Protein AF-A0AAJ7BV44-F1 (afdb_monomer_lite)

Radius of gyration: 29.78 Å; chains: 1; bounding box: 71×86×69 Å

Sequence (375 aa):
MQHITYSHWLPLILGTDTDELLQPYQGYDPTIDASIANVFATAALRFGHSLIQPRLERLDESFQSIPEGPLHLRDAFFSPWRLVDEGGVDPLIRGMFATAAKLKLPEQNLNVELTEQLFRTAHAVALDLAAMNVQRSRDHAIPGYLSWRQYCNMSHVETFEDLANEISDRKVRQKLRELYGHPGNIDVWVGGILEDQLPNAKVGPLFRCLLVEQFKRMRDGDRFWYENPSSFPPEQLAQIKQVTLARILCDNGDNVSRIQPDVFLLPNDNNPLGACNGIPTVDLRIWSDCCENCENRGNTVSRFKRHSAAKYSATNNLQQNDILDESNDCNDLKCFKQLLIESDMKTKKLTEQVGEISRRLEELMLRLEEVQKSK

Secondary structure (DSSP, 8-state):
-HHIIIIIIHHHHH-TTHHHHH-------TTS--SPPHHHHHTGGGGGGGG--SEE--B-TTSPBPTT-PEEGGGTTT--HHHHHTT-SHHHHHHHHHSPPPPPBTTB-S-HHHHT-BTTTTSSS-B-HHHHHHHHHHHTTPPPHHHHHHHTTPPP-SSTTGGGGT---HHHHHHHHHHHSSGGG--HHHHHHHSPPPTT-SS-HHHHHHHHHHHHHHHHT-TT-TTSTTTS-HHHHHHHTT--HHHHHHHH-SS--EE-S-TTS--BTTB--EEGGGSPPP-GGGGPPP----------------GGGGGG--------------------HHHHHHHHHHHHHHHHHHHHHHHHHHHHHHHHHHHHHHHHHT-

pLDDT: mean 87.98, std 18.49, range [27.48, 98.81]

Organism: Cephus cinctus (NCBI:txid211228)

Structure (mmCIF, N/CA/C/O backbone):
data_AF-A0AAJ7BV44-F1
#
_entry.id   AF-A0AAJ7BV44-F1
#
loop_
_atom_site.group_PDB
_atom_site.id
_atom_site.type_symbol
_atom_site.label_atom_id
_atom_site.label_alt_id
_atom_site.label_comp_id
_atom_site.label_asym_id
_atom_site.label_entity_id
_atom_site.label_seq_id
_atom_site.pdbx_PDB_ins_code
_atom_site.Cartn_x
_atom_site.Cartn_y
_atom_site.Cartn_z
_atom_site.occupancy
_atom_site.B_iso_or_equiv
_atom_site.auth_seq_id
_atom_site.auth_comp_id
_atom_site.auth_asym_id
_atom_site.auth_atom_id
_atom_site.pdbx_PDB_model_num
ATOM 1 N N . MET A 1 1 ? 12.320 -5.025 -3.699 1.00 96.25 1 MET A N 1
ATOM 2 C CA . MET A 1 1 ? 11.101 -5.041 -2.857 1.00 96.25 1 MET A CA 1
ATOM 3 C C . MET A 1 1 ? 11.317 -4.338 -1.526 1.00 96.25 1 MET A C 1
ATOM 5 O O . MET A 1 1 ? 10.767 -3.260 -1.393 1.00 96.25 1 MET A O 1
ATOM 9 N N . GLN A 1 2 ? 12.142 -4.857 -0.601 1.00 97.94 2 GLN A N 1
ATOM 10 C CA . GLN A 1 2 ? 12.384 -4.228 0.716 1.00 97.94 2 GLN A CA 1
ATOM 11 C C . GLN A 1 2 ? 12.701 -2.722 0.623 1.00 97.94 2 GLN A C 1
ATOM 13 O O . GLN A 1 2 ? 11.998 -1.919 1.226 1.00 97.94 2 GLN A O 1
ATOM 18 N N . HIS A 1 3 ? 13.673 -2.332 -0.208 1.00 97.75 3 HIS A N 1
ATOM 19 C CA . HIS A 1 3 ? 14.016 -0.920 -0.417 1.00 97.75 3 HIS A CA 1
ATOM 20 C C . HIS A 1 3 ? 12.821 -0.066 -0.889 1.00 97.75 3 HIS A C 1
ATOM 22 O O . HIS A 1 3 ? 12.466 0.909 -0.239 1.00 97.75 3 HIS A O 1
ATOM 28 N N . ILE A 1 4 ? 12.124 -0.480 -1.955 1.00 98.38 4 ILE A N 1
ATOM 29 C CA . ILE A 1 4 ? 10.938 0.228 -2.476 1.00 98.38 4 ILE A CA 1
ATOM 30 C C . ILE A 1 4 ? 9.851 0.359 -1.400 1.00 98.38 4 ILE A C 1
ATOM 32 O O . ILE A 1 4 ? 9.285 1.433 -1.215 1.00 98.38 4 ILE A O 1
ATOM 36 N N . THR A 1 5 ? 9.564 -0.720 -0.667 1.00 98.06 5 THR A N 1
ATOM 37 C CA . THR A 1 5 ? 8.531 -0.717 0.372 1.00 98.06 5 THR A CA 1
ATOM 38 C C . THR A 1 5 ? 8.857 0.276 1.481 1.00 98.06 5 THR A C 1
ATOM 40 O O . THR A 1 5 ? 7.998 1.082 1.820 1.00 98.06 5 THR A O 1
ATOM 43 N N . TYR A 1 6 ? 10.074 0.254 2.027 1.00 97.62 6 TYR A N 1
ATOM 44 C CA . TYR A 1 6 ? 10.414 1.065 3.199 1.00 97.62 6 TYR A CA 1
ATOM 45 C C . TYR A 1 6 ? 10.823 2.499 2.861 1.00 97.62 6 TYR A C 1
ATOM 47 O O . TYR A 1 6 ? 10.512 3.398 3.631 1.00 97.62 6 TYR A O 1
ATOM 55 N N . SER A 1 7 ? 11.480 2.723 1.722 1.00 96.06 7 SER A N 1
ATOM 56 C CA . SER A 1 7 ? 12.007 4.043 1.353 1.00 96.06 7 SER A CA 1
ATOM 57 C C . SER A 1 7 ? 11.057 4.863 0.481 1.00 96.06 7 SER A C 1
ATOM 59 O O . SER A 1 7 ? 11.143 6.084 0.503 1.00 96.06 7 SER A O 1
ATOM 61 N N . HIS A 1 8 ? 10.149 4.227 -0.271 1.00 96.06 8 HIS A N 1
ATOM 62 C CA . HIS A 1 8 ? 9.248 4.939 -1.189 1.00 96.06 8 HIS A CA 1
ATOM 63 C C . HIS A 1 8 ? 7.776 4.801 -0.796 1.00 96.06 8 HIS A C 1
ATOM 65 O O . HIS A 1 8 ? 7.054 5.790 -0.736 1.00 96.06 8 HIS A O 1
ATOM 71 N N . TRP A 1 9 ? 7.312 3.584 -0.507 1.00 97.56 9 TRP A N 1
ATOM 72 C CA . TRP A 1 9 ? 5.885 3.348 -0.280 1.00 97.56 9 TRP A CA 1
ATOM 73 C C . TRP A 1 9 ? 5.433 3.681 1.149 1.00 97.56 9 TRP A C 1
ATOM 75 O O . TRP A 1 9 ? 4.465 4.418 1.325 1.00 97.56 9 TRP A O 1
ATOM 85 N N . LEU A 1 10 ? 6.125 3.176 2.179 1.00 97.56 10 LEU A N 1
ATOM 86 C CA . LEU A 1 10 ? 5.740 3.384 3.581 1.00 97.56 10 LEU A CA 1
ATOM 87 C C . LEU A 1 10 ? 5.613 4.860 3.980 1.00 97.56 10 LEU A C 1
ATOM 89 O O . LEU A 1 10 ? 4.602 5.177 4.611 1.00 97.56 10 LEU A O 1
ATOM 93 N N . PRO A 1 11 ? 6.527 5.770 3.585 1.00 96.88 11 PRO A N 1
ATOM 94 C CA . PRO A 1 11 ? 6.388 7.192 3.896 1.00 96.88 11 PRO A CA 1
ATOM 95 C C . PRO A 1 11 ? 5.077 7.806 3.391 1.00 96.88 11 PRO A C 1
ATOM 97 O O . PRO A 1 11 ? 4.463 8.625 4.070 1.00 96.88 11 PRO A O 1
ATOM 100 N N . LEU A 1 12 ? 4.586 7.353 2.234 1.00 96.88 12 LEU A N 1
ATOM 101 C CA . LEU A 1 12 ? 3.330 7.828 1.650 1.00 96.88 12 LEU A CA 1
ATOM 102 C C . LEU A 1 12 ? 2.090 7.258 2.349 1.00 96.88 12 LEU A C 1
ATOM 104 O O . LEU A 1 12 ? 1.011 7.848 2.270 1.00 96.88 12 LEU A O 1
ATOM 108 N N . ILE A 1 13 ? 2.226 6.112 3.019 1.00 97.62 13 ILE A N 1
ATOM 109 C CA . ILE A 1 13 ? 1.148 5.477 3.784 1.00 97.62 13 ILE A CA 1
ATOM 110 C C . ILE A 1 13 ? 1.083 6.020 5.208 1.00 97.62 13 ILE A C 1
ATOM 112 O O . ILE A 1 13 ? -0.012 6.306 5.694 1.00 97.62 13 ILE A O 1
ATOM 116 N N . LEU A 1 14 ? 2.230 6.146 5.874 1.00 97.38 14 LEU A N 1
ATOM 117 C CA . LEU A 1 14 ? 2.336 6.454 7.300 1.00 97.38 14 LEU A CA 1
ATOM 118 C C . LEU A 1 14 ? 2.499 7.953 7.592 1.00 97.38 14 LEU A C 1
ATOM 120 O O . LEU A 1 14 ? 2.284 8.350 8.737 1.00 97.38 14 LEU A O 1
ATOM 124 N N . GLY A 1 15 ? 2.836 8.778 6.597 1.00 95.69 15 GLY A N 1
ATOM 125 C CA . GLY A 1 15 ? 3.024 10.223 6.746 1.00 95.69 15 GLY A CA 1
ATOM 126 C C . GLY A 1 15 ? 4.493 10.655 6.817 1.00 95.69 15 GLY A C 1
ATOM 127 O O . GLY A 1 15 ? 5.419 9.847 6.757 1.00 95.69 15 GLY A O 1
ATOM 128 N N . THR A 1 16 ? 4.721 11.962 6.938 1.00 89.81 16 THR A N 1
ATOM 129 C CA . THR A 1 16 ? 6.051 12.591 6.798 1.00 89.81 16 THR A CA 1
ATOM 130 C C . THR A 1 16 ? 7.055 12.238 7.899 1.00 89.81 16 THR A C 1
ATOM 132 O O . THR A 1 16 ? 8.254 12.321 7.684 1.00 89.81 16 THR A O 1
ATOM 135 N N . ASP A 1 17 ? 6.581 11.825 9.067 1.00 92.75 17 ASP A N 1
ATOM 136 C CA . ASP A 1 17 ? 7.347 11.431 10.258 1.00 92.75 17 ASP A CA 1
ATOM 137 C C . ASP A 1 17 ? 7.634 9.914 10.303 1.00 92.75 17 ASP A C 1
ATOM 139 O O . ASP A 1 17 ? 7.963 9.353 11.345 1.00 92.75 17 ASP A O 1
ATOM 143 N N . THR A 1 18 ? 7.543 9.223 9.161 1.00 92.12 18 THR A N 1
ATOM 144 C CA . THR A 1 18 ? 7.813 7.775 9.058 1.00 92.12 18 THR A CA 1
ATOM 145 C C . THR A 1 18 ? 9.209 7.381 9.544 1.00 92.12 18 THR A C 1
ATOM 147 O O . THR A 1 18 ? 9.345 6.358 10.215 1.00 92.12 18 THR A O 1
ATOM 150 N N . ASP A 1 19 ? 10.231 8.191 9.262 1.00 90.69 19 ASP A N 1
ATOM 151 C CA . ASP A 1 19 ? 11.602 7.918 9.710 1.00 90.69 19 ASP A CA 1
ATOM 152 C C . ASP A 1 19 ? 11.730 7.982 11.239 1.00 90.69 19 ASP A C 1
ATOM 154 O O . ASP A 1 19 ? 12.450 7.182 11.839 1.00 90.69 19 ASP A O 1
ATOM 158 N N . GLU A 1 20 ? 10.981 8.878 11.889 1.00 93.38 20 GLU A N 1
ATOM 159 C CA . GLU A 1 20 ? 10.903 8.958 13.349 1.00 93.38 20 GLU A CA 1
ATOM 160 C C . GLU A 1 20 ? 10.153 7.751 13.927 1.00 93.38 20 GLU A C 1
ATOM 162 O O . GLU A 1 20 ? 10.580 7.162 14.919 1.00 93.38 20 GLU A O 1
ATOM 167 N N . LEU A 1 21 ? 9.069 7.313 13.288 1.00 94.19 21 LEU A N 1
ATOM 168 C CA . LEU A 1 21 ? 8.309 6.151 13.748 1.00 94.19 21 LEU A CA 1
ATOM 169 C C . LEU A 1 21 ? 9.097 4.840 13.648 1.00 94.19 21 LEU A C 1
ATOM 171 O O . LEU A 1 21 ? 9.108 4.037 14.585 1.00 94.19 21 LEU A O 1
ATOM 175 N N . LEU A 1 22 ? 9.733 4.596 12.500 1.00 94.94 22 LEU A N 1
ATOM 176 C CA . LEU A 1 22 ? 10.469 3.356 12.255 1.00 94.94 22 LEU A CA 1
ATOM 177 C C . LEU A 1 22 ? 11.852 3.371 12.909 1.00 94.94 22 LEU A C 1
ATOM 179 O O . LEU A 1 22 ? 12.372 2.295 13.222 1.00 94.94 22 LEU A O 1
ATOM 183 N N . GLN A 1 23 ? 12.408 4.561 13.164 1.00 94.62 23 GLN A N 1
ATOM 184 C CA . GLN A 1 23 ? 13.784 4.797 13.606 1.00 94.62 23 GLN A CA 1
ATOM 185 C C . GLN A 1 23 ? 14.826 4.249 12.606 1.00 94.62 23 GLN A C 1
ATOM 187 O O . GLN A 1 23 ? 14.534 3.334 11.826 1.00 94.62 23 GLN A O 1
ATOM 192 N N . PRO A 1 24 ? 16.068 4.762 12.606 1.00 94.62 24 PRO A N 1
ATOM 193 C CA . PRO A 1 24 ? 17.134 4.189 11.789 1.00 94.62 24 PRO A CA 1
ATOM 194 C C . PRO A 1 24 ? 17.392 2.725 12.163 1.00 94.62 24 PRO A C 1
ATOM 196 O O . PRO A 1 24 ? 17.409 2.381 13.347 1.00 94.62 24 PRO A O 1
ATOM 199 N N . TYR A 1 25 ? 17.619 1.874 11.161 1.00 96.50 25 TYR A N 1
ATOM 200 C CA . TYR A 1 25 ? 17.941 0.462 11.367 1.00 96.50 25 TYR A CA 1
ATOM 201 C C . TYR A 1 25 ? 19.230 0.306 12.191 1.00 96.50 25 TYR A C 1
ATOM 203 O O . TYR A 1 25 ? 20.258 0.892 11.854 1.00 96.50 25 TYR A O 1
ATOM 211 N N . GLN A 1 26 ? 19.170 -0.483 13.269 1.00 96.12 26 GLN A N 1
ATOM 212 C CA . GLN A 1 26 ? 20.281 -0.681 14.217 1.00 96.12 26 GLN A CA 1
ATOM 213 C C . GLN A 1 26 ? 21.009 -2.023 14.040 1.00 96.12 26 GLN A C 1
ATOM 215 O O . GLN A 1 26 ? 21.943 -2.321 14.781 1.00 96.12 26 GLN A O 1
ATOM 220 N N . GLY A 1 27 ? 20.601 -2.833 13.062 1.00 96.19 27 GLY A N 1
ATOM 221 C CA . GLY A 1 27 ? 21.083 -4.202 12.890 1.00 96.19 27 GLY A CA 1
ATOM 222 C C . GLY A 1 27 ? 20.016 -5.244 13.218 1.00 96.19 27 GLY A C 1
ATOM 223 O O . GLY A 1 27 ? 18.953 -4.929 13.748 1.00 96.19 27 GLY A O 1
ATOM 224 N N . TYR A 1 28 ? 20.314 -6.490 12.856 1.00 98.06 28 TYR A N 1
ATOM 225 C CA . TYR A 1 28 ? 19.422 -7.625 13.061 1.00 98.06 28 TYR A CA 1
ATOM 226 C C . TYR A 1 28 ? 19.417 -8.037 14.535 1.00 98.06 28 TYR A C 1
ATOM 228 O O . TYR A 1 28 ? 20.481 -8.278 15.111 1.00 98.06 28 TYR A O 1
ATOM 236 N N . ASP A 1 29 ? 18.226 -8.181 15.110 1.00 97.81 29 ASP A N 1
ATOM 237 C CA . ASP A 1 29 ? 18.018 -8.687 16.463 1.00 97.81 29 ASP A CA 1
ATOM 238 C C . ASP A 1 29 ? 17.317 -10.060 16.418 1.00 97.81 29 ASP A C 1
ATOM 240 O O . ASP A 1 29 ? 16.129 -10.142 16.091 1.00 97.81 29 ASP A O 1
ATOM 244 N N . PRO A 1 30 ? 18.010 -11.160 16.777 1.00 97.50 30 PRO A N 1
ATOM 245 C CA . PRO A 1 30 ? 17.433 -12.503 16.761 1.00 97.50 30 PRO A CA 1
ATOM 246 C C . PRO A 1 30 ? 16.371 -12.743 17.844 1.00 97.50 30 PRO A C 1
ATOM 248 O O . PRO A 1 30 ? 15.756 -13.809 17.849 1.00 97.50 30 PRO A O 1
ATOM 251 N N . THR A 1 31 ? 16.183 -11.816 18.788 1.00 98.31 31 THR A N 1
ATOM 252 C CA . THR A 1 31 ? 15.160 -11.916 19.841 1.00 98.31 31 THR A CA 1
ATOM 253 C C . THR A 1 31 ? 13.803 -11.361 19.406 1.00 98.31 31 THR A C 1
ATOM 255 O O . THR A 1 31 ? 12.794 -11.624 20.064 1.00 98.31 31 THR A O 1
ATOM 258 N N . ILE A 1 32 ? 13.757 -10.634 18.284 1.00 98.25 32 ILE A N 1
ATOM 2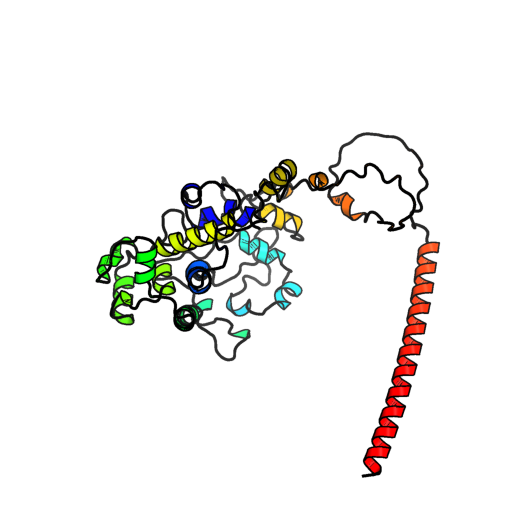59 C CA . ILE A 1 32 ? 12.524 -10.099 17.713 1.00 98.25 32 ILE A CA 1
ATOM 260 C C . ILE A 1 32 ? 11.795 -11.194 16.934 1.00 98.25 32 ILE A C 1
ATOM 262 O O . ILE A 1 32 ? 12.324 -11.790 15.999 1.00 98.25 32 ILE A O 1
ATOM 266 N N . ASP A 1 33 ? 10.527 -11.412 17.273 1.00 97.94 33 ASP A N 1
ATOM 267 C CA . ASP A 1 33 ? 9.636 -12.239 16.466 1.00 97.94 33 ASP A CA 1
ATOM 268 C C . ASP A 1 33 ? 9.196 -11.466 15.210 1.00 97.94 33 ASP A C 1
ATOM 270 O O . ASP A 1 33 ? 8.373 -10.553 15.290 1.00 97.94 33 ASP A O 1
ATOM 274 N N . ALA A 1 34 ? 9.725 -11.837 14.045 1.00 97.44 34 ALA A N 1
ATOM 275 C CA . ALA A 1 34 ? 9.368 -11.240 12.756 1.00 97.44 34 ALA A CA 1
ATOM 276 C C . ALA A 1 34 ? 8.079 -11.817 12.132 1.00 97.44 34 ALA A C 1
ATOM 278 O O . ALA A 1 34 ? 7.740 -11.470 10.998 1.00 97.44 34 ALA A O 1
ATOM 279 N N . SER A 1 35 ? 7.364 -12.712 12.827 1.00 98.25 35 SER A N 1
ATOM 280 C CA . SER A 1 35 ? 6.121 -13.287 12.317 1.00 98.25 35 SER A CA 1
ATOM 281 C C . SER A 1 35 ? 5.045 -12.222 12.078 1.00 98.25 35 SER A C 1
ATOM 283 O O . SER A 1 35 ? 5.011 -11.156 12.702 1.00 98.25 35 SER A O 1
ATOM 285 N N . ILE A 1 36 ? 4.154 -12.513 11.128 1.00 98.62 36 ILE A N 1
ATOM 286 C CA . ILE A 1 36 ? 3.036 -11.631 10.808 1.00 98.62 36 ILE A CA 1
ATOM 287 C C . ILE A 1 36 ? 1.945 -11.792 11.866 1.00 98.62 36 ILE A C 1
ATOM 289 O O . ILE A 1 36 ? 1.335 -12.855 11.996 1.00 98.62 36 ILE A O 1
ATOM 293 N N . ALA A 1 37 ? 1.653 -10.710 12.578 1.00 98.50 37 ALA A N 1
ATOM 294 C CA . ALA A 1 37 ? 0.580 -10.636 13.544 1.00 98.50 37 ALA A CA 1
ATOM 295 C C . ALA A 1 37 ? -0.781 -10.838 12.866 1.00 98.50 37 ALA A C 1
ATOM 297 O O . ALA A 1 37 ? -1.079 -10.294 11.797 1.00 98.50 37 ALA A O 1
ATOM 298 N N . ASN A 1 38 ? -1.662 -11.576 13.541 1.00 98.50 38 ASN A N 1
ATOM 299 C CA . ASN A 1 38 ? -2.990 -11.882 13.015 1.00 98.50 38 ASN A CA 1
ATOM 300 C C . ASN A 1 38 ? -3.810 -10.603 12.738 1.00 98.50 38 ASN A C 1
ATOM 302 O O . ASN A 1 38 ? -4.450 -10.489 11.694 1.00 98.50 38 ASN A O 1
ATOM 306 N N . VAL A 1 39 ? -3.728 -9.591 13.614 1.00 98.69 39 VAL A N 1
ATOM 307 C CA . VAL A 1 39 ? -4.399 -8.291 13.413 1.00 98.69 39 VAL A CA 1
ATOM 308 C C . VAL A 1 39 ? -3.857 -7.528 12.203 1.00 98.69 39 VAL A C 1
ATOM 310 O O . VAL A 1 39 ? -4.623 -6.867 11.500 1.00 98.69 39 VAL A O 1
ATOM 313 N N . PHE A 1 40 ? -2.559 -7.648 11.914 1.00 98.69 40 PHE A N 1
ATOM 314 C CA . PHE A 1 40 ? -1.945 -6.973 10.778 1.00 98.69 40 PHE A CA 1
ATOM 315 C C . PHE A 1 40 ? -2.482 -7.539 9.461 1.00 98.69 40 PHE A C 1
ATOM 317 O O . PHE A 1 40 ? -2.990 -6.787 8.630 1.00 98.69 40 PHE A O 1
ATOM 324 N N . ALA A 1 41 ? -2.445 -8.865 9.298 1.00 98.00 41 ALA A N 1
ATOM 325 C CA . ALA A 1 41 ? -2.908 -9.534 8.079 1.00 98.00 41 ALA A CA 1
ATOM 326 C C . ALA A 1 41 ? -4.439 -9.492 7.904 1.00 98.00 41 ALA A C 1
ATOM 328 O O . ALA A 1 41 ? -4.961 -9.408 6.785 1.00 98.00 41 ALA A O 1
ATOM 329 N N . THR A 1 42 ? -5.179 -9.568 9.010 1.00 97.81 42 THR A N 1
ATOM 330 C CA . THR A 1 42 ? -6.642 -9.684 8.981 1.00 97.81 42 THR A CA 1
ATOM 331 C C . THR A 1 42 ? -7.341 -8.330 8.938 1.00 97.81 42 THR A C 1
ATOM 333 O O . THR A 1 42 ? -8.416 -8.236 8.349 1.00 97.81 42 THR A O 1
ATOM 336 N N . ALA A 1 43 ? -6.732 -7.279 9.494 1.00 98.31 43 ALA A N 1
ATOM 337 C CA . ALA A 1 43 ? -7.341 -5.957 9.578 1.00 98.31 43 ALA A CA 1
ATOM 338 C C . ALA A 1 43 ? -6.433 -4.838 9.055 1.00 98.31 43 ALA A C 1
ATOM 340 O O . ALA A 1 43 ? -6.781 -4.217 8.052 1.00 98.31 43 ALA A O 1
ATOM 341 N N . ALA A 1 44 ? -5.285 -4.580 9.691 1.00 98.31 44 ALA A N 1
ATOM 342 C CA . ALA A 1 44 ? -4.541 -3.338 9.458 1.00 98.31 44 ALA A CA 1
ATOM 343 C C . ALA A 1 44 ? -4.084 -3.181 8.001 1.00 98.31 44 ALA A C 1
ATOM 345 O O . ALA A 1 44 ? -4.420 -2.184 7.373 1.00 98.31 44 ALA A O 1
ATOM 346 N N . LEU A 1 45 ? -3.417 -4.184 7.413 1.00 98.31 45 LEU A N 1
ATOM 347 C CA . LEU A 1 45 ? -2.924 -4.119 6.027 1.00 98.31 45 LEU A CA 1
ATOM 348 C C . LEU A 1 45 ? -4.060 -4.069 4.985 1.00 98.31 45 LEU A C 1
ATOM 350 O O . LEU A 1 45 ? -3.855 -3.658 3.844 1.00 98.31 45 LEU A O 1
ATOM 354 N N . ARG A 1 46 ? -5.293 -4.412 5.380 1.00 98.00 46 ARG A N 1
ATOM 355 C CA . ARG A 1 46 ? -6.483 -4.316 4.522 1.00 98.00 46 ARG A CA 1
ATOM 356 C C . ARG A 1 46 ? -7.021 -2.891 4.394 1.00 98.00 46 ARG A C 1
ATOM 358 O O . ARG A 1 46 ? -8.031 -2.697 3.714 1.00 98.00 46 ARG A O 1
ATOM 365 N N . PHE A 1 47 ? -6.351 -1.887 4.973 1.00 97.75 47 PHE A N 1
ATOM 366 C CA . PHE A 1 47 ? -6.630 -0.474 4.690 1.00 97.75 47 PHE A CA 1
ATOM 367 C C . PHE A 1 47 ? -6.598 -0.176 3.182 1.00 97.75 47 PHE A C 1
ATOM 369 O O . PHE A 1 47 ? -7.376 0.647 2.696 1.00 97.75 47 PHE A O 1
ATOM 376 N N . GLY A 1 48 ? -5.759 -0.905 2.432 1.00 97.12 48 GLY A N 1
ATOM 377 C CA . GLY A 1 48 ? -5.620 -0.778 0.983 1.00 97.12 48 GLY A CA 1
ATOM 378 C C . GLY A 1 48 ? -6.926 -0.973 0.209 1.00 97.12 48 GLY A C 1
ATOM 379 O O . GLY A 1 48 ? -7.085 -0.378 -0.851 1.00 97.12 48 GLY A O 1
ATOM 380 N N . HIS A 1 49 ? -7.914 -1.698 0.754 1.00 97.75 49 HIS A N 1
ATOM 381 C CA . HIS A 1 49 ? -9.231 -1.832 0.119 1.00 97.75 49 HIS A CA 1
ATOM 382 C C . HIS A 1 49 ? -9.958 -0.487 -0.058 1.00 97.75 49 HIS A C 1
ATOM 384 O O . HIS A 1 49 ? -10.773 -0.348 -0.967 1.00 97.75 49 HIS A O 1
ATOM 390 N N . SER A 1 50 ? -9.642 0.519 0.765 1.00 96.62 50 SER A N 1
ATOM 391 C CA . SER A 1 50 ? -10.201 1.873 0.636 1.00 96.62 50 SER A CA 1
ATOM 392 C C . SER A 1 50 ? -9.594 2.698 -0.509 1.00 96.62 50 SER A C 1
ATOM 394 O O . SER A 1 50 ? -10.185 3.701 -0.915 1.00 96.62 50 SER A O 1
ATOM 396 N N . LEU A 1 51 ? -8.448 2.256 -1.047 1.00 97.06 51 LEU A N 1
ATOM 397 C CA . LEU A 1 51 ? -7.678 2.931 -2.099 1.00 97.06 51 LEU A CA 1
ATOM 398 C C . LEU A 1 51 ? -7.994 2.407 -3.508 1.00 97.06 51 LEU A C 1
ATOM 400 O O . LEU A 1 51 ? -7.551 2.982 -4.502 1.00 97.06 51 LEU A O 1
ATOM 404 N N . ILE A 1 52 ? -8.759 1.321 -3.608 1.00 97.00 52 ILE A N 1
ATOM 405 C CA . ILE A 1 52 ? -9.063 0.656 -4.875 1.00 97.00 52 ILE A CA 1
ATOM 406 C C . ILE A 1 52 ? -10.102 1.464 -5.665 1.00 97.00 52 ILE A C 1
ATOM 408 O O . ILE A 1 52 ? -11.190 1.774 -5.165 1.00 97.00 52 ILE A O 1
ATOM 412 N N . GLN A 1 53 ? -9.774 1.765 -6.922 1.00 96.38 53 GLN A N 1
ATOM 413 C CA . GLN A 1 53 ? -10.682 2.394 -7.880 1.00 96.38 53 GLN A CA 1
ATOM 414 C C . GLN A 1 53 ? -11.690 1.385 -8.456 1.00 96.38 53 GLN A C 1
ATOM 416 O O . GLN A 1 53 ? -11.363 0.208 -8.604 1.00 96.38 53 GLN A O 1
ATOM 421 N N . PRO A 1 54 ? -12.906 1.821 -8.835 1.00 95.75 54 PRO A N 1
ATOM 422 C CA . PRO A 1 54 ? -13.900 0.948 -9.460 1.00 95.75 54 PRO A CA 1
ATOM 423 C C . PRO A 1 54 ? -13.582 0.610 -10.929 1.00 95.75 54 PRO A C 1
ATOM 425 O O . PRO A 1 54 ? -14.259 -0.218 -11.540 1.00 95.75 54 PRO A O 1
ATOM 428 N N . ARG A 1 55 ? -12.583 1.267 -11.525 1.00 95.88 55 ARG A N 1
ATOM 429 C CA . ARG A 1 55 ? -12.123 1.025 -12.894 1.00 95.88 55 ARG A CA 1
ATOM 430 C C . ARG A 1 55 ? -10.602 1.063 -12.954 1.00 95.88 55 ARG A C 1
ATOM 432 O O . ARG A 1 55 ? -9.975 1.826 -12.224 1.00 95.88 55 ARG A O 1
ATOM 439 N N . LEU A 1 56 ? -10.045 0.242 -13.831 1.00 97.06 56 LEU A N 1
ATOM 440 C CA . LEU A 1 56 ? -8.639 0.204 -14.193 1.00 97.06 56 LEU A CA 1
ATOM 441 C C . LEU A 1 56 ? -8.489 0.924 -15.529 1.00 97.06 56 LEU A C 1
ATOM 443 O O . LEU A 1 56 ? -9.014 0.481 -16.552 1.00 97.06 56 LEU A O 1
ATOM 447 N N . GLU A 1 57 ? -7.802 2.055 -15.513 1.00 97.75 57 GLU A N 1
ATOM 448 C CA . GLU A 1 57 ? -7.503 2.787 -16.736 1.00 97.75 57 GLU A CA 1
ATOM 449 C C . GLU A 1 57 ? -6.472 2.010 -17.565 1.00 97.75 57 GLU A C 1
ATOM 451 O O . GLU A 1 57 ? -5.539 1.414 -17.022 1.00 97.75 57 GLU A O 1
ATOM 456 N N . ARG A 1 58 ? -6.654 1.998 -18.887 1.00 97.88 58 ARG A N 1
ATOM 457 C CA . ARG A 1 58 ? -5.756 1.328 -19.833 1.00 97.88 58 ARG A CA 1
ATOM 458 C C . ARG A 1 58 ? -5.300 2.330 -20.872 1.00 97.88 58 ARG A C 1
ATOM 460 O O . ARG A 1 58 ? -6.123 2.817 -21.647 1.00 97.88 58 ARG A O 1
ATOM 467 N N . LEU A 1 59 ? -4.013 2.661 -20.843 1.00 97.69 59 LEU A N 1
ATOM 468 C CA . LEU A 1 59 ? -3.476 3.807 -21.568 1.00 97.69 59 LEU A CA 1
ATOM 469 C C . LEU A 1 59 ? -2.429 3.404 -22.610 1.00 97.69 59 LEU A C 1
ATOM 471 O O . LEU A 1 59 ? -1.561 2.573 -22.351 1.00 97.69 59 LEU A O 1
ATOM 475 N N . ASP A 1 60 ? -2.471 4.026 -23.780 1.00 96.62 60 ASP A N 1
ATOM 476 C CA . ASP A 1 60 ? -1.448 3.901 -24.813 1.00 96.62 60 ASP A CA 1
ATOM 477 C C . ASP A 1 60 ? -0.164 4.685 -24.461 1.00 96.62 60 ASP A C 1
ATOM 479 O O . ASP A 1 60 ? -0.034 5.294 -23.397 1.00 96.62 60 ASP A O 1
ATOM 483 N N . GLU A 1 61 ? 0.816 4.676 -25.366 1.00 95.25 61 GLU A N 1
ATOM 484 C CA . GLU A 1 61 ? 2.098 5.386 -25.212 1.00 95.25 61 GLU A CA 1
ATOM 485 C C . GLU A 1 61 ? 1.958 6.916 -25.108 1.00 95.25 61 GLU A C 1
ATOM 487 O O . GLU A 1 61 ? 2.842 7.593 -24.574 1.00 95.25 61 GLU A O 1
ATOM 492 N N . SER A 1 62 ? 0.841 7.464 -25.594 1.00 95.31 62 SER A N 1
ATOM 493 C CA . SER A 1 62 ? 0.486 8.885 -25.516 1.00 95.31 62 SER A CA 1
ATOM 494 C C . SER A 1 62 ? -0.378 9.209 -24.292 1.00 95.31 62 SER A C 1
ATOM 496 O O . SER A 1 62 ? -0.870 10.335 -24.167 1.00 95.31 62 SER A O 1
ATOM 498 N N . PHE A 1 63 ? -0.534 8.253 -23.369 1.00 96.00 63 PHE A N 1
ATOM 499 C CA . PHE A 1 63 ? -1.361 8.367 -22.169 1.00 96.00 63 PHE A CA 1
ATOM 500 C C . PHE A 1 63 ? -2.842 8.632 -22.479 1.00 96.00 63 PHE A C 1
ATOM 502 O O . PHE A 1 63 ? -3.547 9.242 -21.677 1.00 96.00 63 PHE A O 1
ATOM 509 N N . GLN A 1 64 ? -3.315 8.180 -23.643 1.00 96.88 64 GLN A N 1
ATOM 510 C CA . GLN A 1 64 ? -4.727 8.187 -24.024 1.00 96.88 64 GLN A CA 1
ATOM 511 C C . GLN A 1 64 ? -5.332 6.798 -23.826 1.00 96.88 64 GLN A C 1
ATOM 513 O O . GLN A 1 64 ? -4.617 5.800 -23.823 1.00 96.88 64 GLN A O 1
ATOM 518 N N . SER A 1 65 ? -6.649 6.709 -23.646 1.00 97.44 65 SER A N 1
ATOM 519 C CA . SER A 1 65 ? -7.318 5.411 -23.526 1.00 97.44 65 SER A CA 1
ATOM 520 C C . SER A 1 65 ? -7.137 4.571 -24.794 1.00 97.44 65 SER A C 1
ATOM 522 O O . SER A 1 65 ? -7.354 5.064 -25.900 1.00 97.44 65 SER A O 1
ATOM 524 N N . ILE A 1 66 ? -6.797 3.291 -24.625 1.00 97.19 66 ILE A N 1
ATOM 525 C CA . ILE A 1 66 ? -6.769 2.318 -25.730 1.00 97.19 66 ILE A CA 1
ATOM 526 C C . ILE A 1 66 ? -8.193 2.051 -26.269 1.00 97.19 66 ILE A C 1
ATOM 528 O O . ILE A 1 66 ? -9.163 2.361 -25.567 1.00 97.19 66 ILE A O 1
ATOM 532 N N . PRO A 1 67 ? -8.364 1.461 -27.472 1.00 96.56 67 PRO A N 1
ATOM 533 C CA . PRO A 1 67 ? -9.682 1.196 -28.063 1.00 96.56 67 PRO A CA 1
ATOM 534 C C . PRO A 1 67 ? -10.645 0.391 -27.178 1.00 96.56 67 PRO A C 1
ATOM 536 O O . PRO A 1 67 ? -11.850 0.634 -27.196 1.00 96.56 67 PRO A O 1
ATOM 539 N N . GLU A 1 68 ? -10.127 -0.532 -26.369 1.00 95.50 68 GLU A N 1
ATOM 540 C CA . GLU A 1 68 ? -10.895 -1.334 -25.415 1.00 95.50 68 GLU A CA 1
ATOM 541 C C . GLU A 1 68 ? -11.409 -0.502 -24.223 1.00 95.50 68 GLU A C 1
ATOM 543 O O . GLU A 1 68 ? -12.278 -0.954 -23.476 1.00 95.50 68 GLU A O 1
ATOM 548 N N . GLY A 1 69 ? -10.884 0.712 -24.029 1.00 95.94 69 GLY A N 1
ATOM 549 C CA . GLY A 1 69 ? -11.290 1.659 -22.993 1.00 95.94 69 GLY A CA 1
ATOM 550 C C . GLY A 1 69 ? -10.916 1.236 -21.566 1.00 95.94 69 GLY A C 1
ATOM 551 O O . GLY A 1 69 ? -10.201 0.256 -21.361 1.00 95.94 69 GLY A O 1
ATOM 552 N N . PRO A 1 70 ? -11.381 1.956 -20.535 1.00 96.31 70 PRO A N 1
ATOM 553 C CA . PRO A 1 70 ? -11.162 1.574 -19.139 1.00 96.31 70 PRO A CA 1
ATOM 554 C C . PRO A 1 70 ? -11.874 0.259 -18.794 1.00 96.31 70 PRO A C 1
ATOM 556 O O . PRO A 1 70 ? -12.998 0.017 -19.231 1.00 96.31 70 PRO A O 1
ATOM 559 N N . LEU A 1 71 ? -11.247 -0.579 -17.970 1.00 95.69 71 LEU A N 1
ATOM 560 C CA . LEU A 1 71 ? -11.803 -1.859 -17.531 1.00 95.69 71 LEU A CA 1
ATOM 561 C C . LEU A 1 71 ? -12.517 -1.703 -16.183 1.00 95.69 71 LEU A C 1
ATOM 563 O O . LEU A 1 71 ? -11.917 -1.252 -15.210 1.00 95.69 71 LEU A O 1
ATOM 567 N N . HIS A 1 72 ? -13.783 -2.103 -16.084 1.00 95.50 72 HIS A N 1
ATOM 568 C CA . HIS A 1 72 ? -14.467 -2.169 -14.790 1.00 95.50 72 HIS A CA 1
ATOM 569 C C . HIS A 1 72 ? -13.821 -3.210 -13.873 1.00 95.50 72 HIS A C 1
ATOM 571 O O . HIS A 1 72 ? -13.488 -4.310 -14.311 1.00 95.50 72 HIS A O 1
ATOM 577 N N . LEU A 1 73 ? -13.678 -2.886 -12.584 1.00 95.19 73 LEU A N 1
ATOM 578 C CA . LEU A 1 73 ? -12.989 -3.762 -11.637 1.00 95.19 73 LEU A CA 1
ATOM 579 C C . LEU A 1 73 ? -13.665 -5.137 -11.519 1.00 95.19 73 LEU A C 1
ATOM 581 O O . LEU A 1 73 ? -12.965 -6.149 -11.502 1.00 95.19 73 LEU A O 1
ATOM 585 N N . ARG A 1 74 ? -15.007 -5.201 -11.510 1.00 92.94 74 ARG A N 1
ATOM 586 C CA . ARG A 1 74 ? -15.741 -6.481 -11.496 1.00 92.94 74 ARG A CA 1
ATOM 587 C C . ARG A 1 74 ? -15.366 -7.418 -12.651 1.00 92.94 74 ARG A C 1
ATOM 589 O O . ARG A 1 74 ? -15.384 -8.631 -12.465 1.00 92.94 74 ARG A O 1
ATOM 596 N N . ASP A 1 75 ? -14.992 -6.859 -13.801 1.00 93.19 75 ASP A N 1
ATOM 597 C CA . ASP A 1 75 ? -14.651 -7.594 -15.025 1.00 93.19 75 ASP A CA 1
ATOM 598 C C . ASP A 1 75 ? -13.141 -7.871 -15.147 1.00 93.19 75 ASP A C 1
ATOM 600 O O . ASP A 1 75 ? -12.696 -8.459 -16.135 1.00 93.19 75 ASP A O 1
ATOM 604 N N . ALA A 1 76 ? -12.353 -7.429 -14.161 1.00 93.62 76 ALA A N 1
ATOM 605 C CA . ALA A 1 76 ? -10.912 -7.652 -14.060 1.00 93.62 76 ALA A CA 1
ATOM 606 C C . ALA A 1 76 ? -10.549 -8.823 -13.131 1.00 93.62 76 ALA A C 1
ATOM 608 O O . ALA A 1 76 ? -9.411 -9.295 -13.141 1.00 93.62 76 ALA A O 1
ATOM 609 N N . PHE A 1 77 ? -11.491 -9.317 -12.321 1.00 92.62 77 PHE A N 1
ATOM 610 C CA . PHE A 1 77 ? -11.241 -10.444 -11.424 1.00 92.62 77 PHE A CA 1
ATOM 611 C C . PHE A 1 77 ? -11.197 -11.780 -12.177 1.00 92.62 77 PHE A C 1
ATOM 613 O O . PHE A 1 77 ? -12.091 -12.084 -12.966 1.00 92.62 77 PHE A O 1
ATOM 620 N N . PHE A 1 78 ? -10.167 -12.591 -11.900 1.00 92.12 78 PHE A N 1
ATOM 621 C CA . PHE A 1 78 ? -9.953 -13.937 -12.471 1.00 92.12 78 PHE A CA 1
ATOM 622 C C . PHE A 1 78 ? -9.949 -13.977 -13.995 1.00 92.12 78 PHE A C 1
ATOM 624 O O . PHE A 1 78 ? -10.553 -14.822 -14.647 1.00 92.12 78 PHE A O 1
ATOM 631 N N . SER A 1 79 ? -9.246 -13.001 -14.537 1.00 93.69 79 SER A N 1
ATOM 632 C CA . SER A 1 79 ? -9.490 -12.482 -15.859 1.00 93.69 79 SER A CA 1
ATOM 633 C C . SER A 1 79 ? -8.119 -12.272 -16.547 1.00 93.69 79 SER A C 1
ATOM 635 O O . SER A 1 79 ? -7.701 -11.142 -16.787 1.00 93.69 79 SER A O 1
ATOM 637 N N . PRO A 1 80 ? -7.365 -13.358 -16.850 1.00 94.56 80 PRO A N 1
ATOM 638 C CA . PRO A 1 80 ? -6.025 -13.269 -17.449 1.00 94.56 80 PRO A CA 1
ATOM 639 C C . PRO A 1 80 ? -6.008 -13.131 -18.983 1.00 94.56 80 PRO A C 1
ATOM 641 O O . PRO A 1 80 ? -5.101 -12.503 -19.514 1.00 94.56 80 PRO A O 1
ATOM 644 N N . TRP A 1 81 ? -7.004 -13.669 -19.700 1.00 95.00 81 TRP A N 1
ATOM 645 C CA . TRP A 1 81 ? -7.171 -13.523 -21.157 1.00 95.00 81 TRP A CA 1
ATOM 646 C C . TRP A 1 81 ? -7.068 -12.086 -21.712 1.00 95.00 81 TRP A C 1
ATOM 648 O O . TRP A 1 81 ? -6.385 -11.889 -22.696 1.00 95.00 81 TRP A O 1
ATOM 658 N N . ARG A 1 82 ? -7.601 -11.055 -21.049 1.00 95.00 82 ARG A N 1
ATOM 659 C CA . ARG A 1 82 ? -7.421 -9.624 -21.316 1.00 95.00 82 ARG A CA 1
ATOM 660 C C . ARG A 1 82 ? -5.961 -9.203 -21.404 1.00 95.00 82 ARG A C 1
ATOM 662 O O . ARG A 1 82 ? -5.650 -8.323 -22.188 1.00 95.00 82 ARG A O 1
ATOM 669 N N . LEU A 1 83 ? -5.057 -9.814 -20.638 1.00 95.00 83 LEU A N 1
ATOM 670 C CA . LEU A 1 83 ? -3.632 -9.515 -20.795 1.00 95.00 83 LEU A CA 1
ATOM 671 C C . LEU A 1 83 ? -3.095 -10.051 -22.128 1.00 95.00 83 LEU A C 1
ATOM 673 O O . LEU A 1 83 ? -2.190 -9.458 -22.695 1.00 95.00 83 LEU A O 1
ATOM 677 N N . VAL A 1 84 ? -3.639 -11.160 -22.627 1.00 94.75 84 VAL A N 1
ATOM 678 C CA . VAL A 1 84 ? -3.224 -11.781 -23.894 1.00 94.75 84 VAL A CA 1
ATOM 679 C C . VAL A 1 84 ? -3.905 -11.106 -25.087 1.00 94.75 84 VAL A C 1
ATOM 681 O O . VAL A 1 84 ? -3.251 -10.808 -26.082 1.00 94.75 84 VAL A O 1
ATOM 684 N N . ASP A 1 85 ? -5.199 -10.829 -24.956 1.00 95.62 85 ASP A N 1
ATOM 685 C CA . ASP A 1 85 ? -6.083 -10.462 -26.061 1.00 95.62 85 ASP A CA 1
ATOM 686 C C . ASP A 1 85 ? -6.360 -8.948 -26.134 1.00 95.62 85 ASP A C 1
ATOM 688 O O . ASP A 1 85 ? -6.748 -8.459 -27.189 1.00 95.62 85 ASP A O 1
ATOM 692 N N . GLU A 1 86 ? -6.157 -8.190 -25.045 1.00 95.50 86 GLU A N 1
ATOM 693 C CA . GLU A 1 86 ? -6.511 -6.759 -24.936 1.00 95.50 86 GLU A CA 1
ATOM 694 C C . GLU A 1 86 ? -5.290 -5.864 -24.636 1.00 95.50 86 GLU A C 1
ATOM 696 O O . GLU A 1 86 ? -5.337 -4.970 -23.785 1.00 95.50 86 GLU A O 1
ATOM 701 N N . GLY A 1 87 ? -4.180 -6.101 -25.345 1.00 90.44 87 GLY A N 1
ATOM 702 C CA . GLY A 1 87 ? -3.064 -5.147 -25.431 1.00 90.44 87 GLY A CA 1
ATOM 703 C C . GLY A 1 87 ? -1.905 -5.344 -24.448 1.00 90.44 87 GLY A C 1
ATOM 704 O O . GLY A 1 87 ? -1.077 -4.442 -24.314 1.00 90.44 87 GLY A O 1
ATOM 705 N N . GLY A 1 88 ? -1.797 -6.498 -23.782 1.00 94.75 88 GLY A N 1
ATOM 706 C CA . GLY A 1 88 ? -0.667 -6.784 -22.893 1.00 94.75 88 GLY A CA 1
ATOM 707 C C . GLY A 1 88 ? -0.808 -6.181 -21.493 1.00 94.75 88 GLY A C 1
ATOM 708 O O . GLY A 1 88 ? -1.884 -5.779 -21.047 1.00 94.75 88 GLY A O 1
ATOM 709 N N . VAL A 1 89 ? 0.314 -6.119 -20.773 1.00 96.50 89 VAL A N 1
ATOM 710 C CA . VAL A 1 89 ? 0.387 -5.522 -19.425 1.00 96.50 89 VAL A CA 1
ATOM 711 C C . VAL A 1 89 ? 0.608 -4.010 -19.460 1.00 96.50 89 VAL A C 1
ATOM 713 O O . VAL A 1 89 ? 0.165 -3.298 -18.560 1.00 96.50 89 VAL A O 1
ATOM 716 N N . ASP A 1 90 ? 1.259 -3.512 -20.508 1.00 97.25 90 ASP A N 1
ATOM 717 C CA . ASP A 1 90 ? 1.693 -2.124 -20.639 1.00 97.25 90 ASP A CA 1
ATOM 718 C C . ASP A 1 90 ? 0.570 -1.093 -20.469 1.00 97.25 90 ASP A C 1
ATOM 720 O O . ASP A 1 90 ? 0.766 -0.138 -19.709 1.00 97.25 90 ASP A O 1
ATOM 724 N N . PRO A 1 91 ? -0.621 -1.257 -21.086 1.00 97.88 91 PRO A N 1
ATOM 725 C CA . PRO A 1 91 ? -1.693 -0.291 -20.901 1.00 97.88 91 PRO A CA 1
ATOM 726 C C . PRO A 1 91 ? -2.163 -0.172 -19.454 1.00 97.88 91 PRO A C 1
ATOM 728 O O . PRO A 1 91 ? -2.455 0.932 -18.990 1.00 97.88 91 PRO A O 1
ATOM 731 N N . LEU A 1 92 ? -2.195 -1.293 -18.730 1.00 97.25 92 LEU A N 1
ATOM 732 C CA . LEU A 1 92 ? -2.539 -1.324 -17.312 1.00 97.25 92 LEU A CA 1
ATOM 733 C C . LEU A 1 92 ? -1.421 -0.728 -16.457 1.00 97.25 92 LEU A C 1
ATOM 735 O O . LEU A 1 92 ? -1.718 0.035 -15.544 1.00 97.25 92 LEU A O 1
ATOM 739 N N . ILE A 1 93 ? -0.151 -1.020 -16.761 1.00 97.44 93 ILE A N 1
ATOM 740 C CA . ILE A 1 93 ? 1.000 -0.429 -16.061 1.00 97.44 93 ILE A CA 1
ATOM 741 C C . ILE A 1 93 ? 0.962 1.100 -16.180 1.00 97.44 93 ILE A C 1
ATOM 743 O O . ILE A 1 93 ? 1.054 1.784 -15.159 1.00 97.44 93 ILE A O 1
ATOM 747 N N . ARG A 1 94 ? 0.752 1.646 -17.389 1.00 97.81 94 ARG A N 1
ATOM 748 C CA . ARG A 1 94 ? 0.581 3.097 -17.586 1.00 97.81 94 ARG A CA 1
ATOM 749 C C . ARG A 1 94 ? -0.602 3.633 -16.791 1.00 97.81 94 ARG A C 1
ATOM 751 O O . ARG A 1 94 ? -0.467 4.654 -16.125 1.00 97.81 94 ARG A O 1
ATOM 758 N N . GLY A 1 95 ? -1.732 2.926 -16.796 1.00 97.25 95 GLY A N 1
ATOM 759 C CA . GLY A 1 95 ? -2.880 3.255 -15.953 1.00 97.25 95 GLY A CA 1
ATOM 760 C C . GLY A 1 95 ? -2.529 3.330 -14.464 1.00 97.25 95 GLY A C 1
ATOM 761 O O . GLY A 1 95 ? -2.894 4.301 -13.806 1.00 97.25 95 GLY A O 1
ATOM 762 N N . MET A 1 96 ? -1.774 2.361 -13.937 1.00 96.25 96 MET A N 1
ATOM 763 C CA . MET A 1 96 ? -1.406 2.293 -12.516 1.00 96.25 96 MET A CA 1
ATOM 764 C C . MET A 1 96 ? -0.589 3.498 -12.049 1.00 96.25 96 MET A C 1
ATOM 766 O O . MET A 1 96 ? -0.864 4.014 -10.970 1.00 96.25 96 MET A O 1
ATOM 770 N N . PHE A 1 97 ? 0.399 3.947 -12.829 1.00 96.25 97 PHE A N 1
ATOM 771 C CA . PHE A 1 97 ? 1.246 5.071 -12.416 1.00 96.25 97 PHE A CA 1
ATOM 772 C C . PHE A 1 97 ? 0.734 6.438 -12.897 1.00 96.25 97 PHE A C 1
ATOM 774 O O . PHE A 1 97 ? 1.169 7.462 -12.378 1.00 96.25 97 PHE A O 1
ATOM 781 N N . ALA A 1 98 ? -0.177 6.499 -13.872 1.00 96.38 98 ALA A N 1
ATOM 782 C CA . ALA A 1 98 ? -0.702 7.768 -14.390 1.00 96.38 98 ALA A CA 1
ATOM 783 C C . ALA A 1 98 ? -2.045 8.188 -13.773 1.00 96.38 98 ALA A C 1
ATOM 785 O O . ALA A 1 98 ? -2.521 9.289 -14.054 1.00 96.38 98 ALA A O 1
ATOM 786 N N . THR A 1 99 ? -2.681 7.339 -12.959 1.00 96.06 99 THR A N 1
ATOM 787 C CA . THR A 1 99 ? -4.027 7.601 -12.427 1.00 96.06 99 THR A CA 1
ATOM 788 C C . THR A 1 99 ? -4.072 7.527 -10.911 1.00 96.06 99 THR A C 1
ATOM 790 O O . THR A 1 99 ? -3.295 6.830 -10.264 1.00 96.06 99 THR A O 1
ATOM 793 N N . ALA A 1 100 ? -4.962 8.323 -10.321 1.00 95.69 100 ALA A N 1
ATOM 794 C CA . ALA A 1 100 ? -5.039 8.455 -8.876 1.00 95.69 100 ALA A CA 1
ATOM 795 C C . ALA A 1 100 ? -5.634 7.194 -8.236 1.00 95.69 100 ALA A C 1
ATOM 797 O O . ALA A 1 100 ? -6.648 6.669 -8.705 1.00 95.69 100 ALA A O 1
ATOM 798 N N . ALA A 1 101 ? -5.095 6.793 -7.085 1.00 95.81 101 ALA A N 1
ATOM 799 C CA . ALA A 1 101 ? -5.807 5.903 -6.175 1.00 95.81 101 ALA A CA 1
ATOM 800 C C . ALA A 1 101 ? -7.132 6.540 -5.711 1.00 95.81 101 ALA A C 1
ATOM 802 O O . ALA A 1 101 ? -7.298 7.765 -5.724 1.00 95.81 101 ALA A O 1
ATOM 803 N N . LYS A 1 102 ? -8.080 5.714 -5.264 1.00 96.12 102 LYS A N 1
ATOM 804 C CA . LYS A 1 102 ? -9.335 6.210 -4.698 1.00 96.12 102 LYS A CA 1
ATOM 805 C C . LYS A 1 102 ? -9.043 6.993 -3.413 1.00 96.12 102 LYS A C 1
ATOM 807 O O . LYS A 1 102 ? -8.370 6.500 -2.509 1.00 96.12 102 LYS A O 1
ATOM 812 N N . LEU A 1 103 ? -9.617 8.190 -3.301 1.00 93.38 103 LEU A N 1
ATOM 813 C CA . LEU A 1 103 ? -9.618 8.942 -2.049 1.00 93.38 103 LEU A CA 1
ATOM 814 C C . LEU A 1 103 ? -10.595 8.301 -1.050 1.00 93.38 103 LEU A C 1
ATOM 816 O O . LEU A 1 103 ? -11.749 7.999 -1.379 1.00 93.38 103 LEU A O 1
ATOM 820 N N . LYS A 1 104 ? -10.140 8.080 0.184 1.00 94.88 104 LYS A N 1
ATOM 821 C CA . LYS A 1 104 ? -10.986 7.620 1.288 1.00 94.88 104 LYS A CA 1
ATOM 822 C C . LYS A 1 104 ? -11.649 8.834 1.935 1.00 94.88 104 LYS A C 1
ATOM 824 O O . LYS A 1 104 ? -10.961 9.710 2.442 1.00 94.88 104 LYS A O 1
ATOM 829 N N . LEU A 1 105 ? -12.978 8.876 1.920 1.00 94.88 105 LEU A N 1
ATOM 830 C CA . LEU A 1 105 ? -13.771 9.901 2.607 1.00 94.88 105 LEU A CA 1
ATOM 831 C C . LEU A 1 105 ? -14.558 9.250 3.756 1.00 94.88 105 LEU A C 1
ATOM 833 O O . LEU A 1 105 ? -14.862 8.059 3.646 1.00 94.88 105 LEU A O 1
ATOM 837 N N . PRO A 1 106 ? -14.928 9.990 4.822 1.00 93.56 106 PRO A N 1
ATOM 838 C CA . PRO A 1 106 ? -15.591 9.419 6.003 1.00 93.56 106 PRO A CA 1
ATOM 839 C C . PRO A 1 106 ? -16.827 8.562 5.681 1.00 93.56 106 PRO A C 1
ATOM 841 O O . PRO A 1 106 ? -16.948 7.433 6.156 1.00 93.56 106 PRO A O 1
ATOM 844 N N . GLU A 1 107 ? -17.701 9.056 4.797 1.00 94.94 107 GLU A N 1
ATOM 845 C CA . GLU A 1 107 ? -18.915 8.352 4.356 1.00 94.94 107 GLU A CA 1
ATOM 846 C C . GLU A 1 107 ? -18.693 7.465 3.102 1.00 94.94 107 GLU A C 1
ATOM 848 O O . GLU A 1 107 ? -19.606 6.761 2.679 1.00 94.94 107 GLU A O 1
ATOM 853 N N . GLN A 1 108 ? -17.498 7.467 2.485 1.00 94.25 108 GLN A N 1
ATOM 854 C CA . GLN A 1 108 ? -17.207 6.753 1.225 1.00 94.25 108 GLN A CA 1
ATOM 855 C C . GLN A 1 108 ? -15.904 5.945 1.312 1.00 94.25 108 GLN A C 1
ATOM 857 O O . GLN A 1 108 ? -14.878 6.281 0.708 1.00 94.25 108 GLN A O 1
ATOM 862 N N . ASN A 1 109 ? -15.944 4.846 2.062 1.00 94.50 109 ASN A N 1
ATOM 863 C CA . ASN A 1 109 ? -14.768 4.019 2.336 1.00 94.50 109 ASN A CA 1
ATOM 864 C C . ASN A 1 109 ? -14.422 3.088 1.164 1.00 94.50 109 ASN A C 1
ATOM 866 O O . ASN A 1 109 ? -13.347 3.217 0.578 1.00 94.50 109 ASN A O 1
ATOM 870 N N . LEU A 1 110 ? -15.341 2.195 0.786 1.00 95.56 110 LEU A N 1
ATOM 871 C CA . LEU A 1 110 ? -15.188 1.258 -0.333 1.00 95.56 110 LEU A CA 1
ATOM 872 C C . LEU A 1 110 ? -16.180 1.597 -1.452 1.00 95.56 110 LEU A C 1
ATOM 874 O O . LEU A 1 110 ? -17.229 2.188 -1.208 1.00 95.56 110 LEU A O 1
ATOM 878 N N . ASN A 1 111 ? -15.818 1.255 -2.688 1.00 95.50 111 ASN A N 1
ATOM 879 C CA . ASN A 1 111 ? -16.673 1.456 -3.854 1.00 95.50 111 ASN A CA 1
ATOM 880 C C . ASN A 1 111 ? -17.566 0.221 -4.112 1.00 95.50 111 ASN A C 1
ATOM 882 O O . ASN A 1 111 ? -17.254 -0.883 -3.663 1.00 95.50 111 ASN A O 1
ATOM 886 N N . VAL A 1 112 ? -18.644 0.405 -4.880 1.00 94.44 112 VAL A N 1
ATOM 887 C CA . VAL A 1 112 ? -19.657 -0.635 -5.147 1.00 94.44 112 VAL A CA 1
ATOM 888 C C . VAL A 1 112 ? -19.123 -1.873 -5.871 1.00 94.44 112 VAL A C 1
ATOM 890 O O . VAL A 1 112 ? -19.705 -2.948 -5.742 1.00 94.44 112 VAL A O 1
ATOM 893 N N . GLU A 1 113 ? -18.008 -1.768 -6.600 1.00 94.75 113 GLU A N 1
ATOM 894 C CA . GLU A 1 113 ? -17.380 -2.933 -7.236 1.00 94.75 113 GLU A CA 1
ATOM 895 C C . GLU A 1 113 ? -16.856 -3.928 -6.192 1.00 94.75 113 GLU A C 1
ATOM 897 O O . GLU A 1 113 ? -16.776 -5.123 -6.463 1.00 94.75 113 GLU A O 1
ATOM 902 N N . LEU A 1 114 ? -16.518 -3.441 -4.993 1.00 94.56 114 LEU A N 1
ATOM 903 C CA . LEU A 1 114 ? -16.005 -4.252 -3.891 1.00 94.56 114 LEU A CA 1
ATOM 904 C C . LEU A 1 114 ? -17.083 -4.689 -2.901 1.00 94.56 114 LEU A C 1
ATOM 906 O O . LEU A 1 114 ? -16.893 -5.713 -2.254 1.00 94.56 114 LEU A O 1
ATOM 910 N N . THR A 1 115 ? -18.173 -3.936 -2.750 1.00 93.94 115 THR A N 1
ATOM 911 C CA . THR A 1 115 ? -19.228 -4.261 -1.772 1.00 93.94 115 THR A CA 1
ATOM 912 C C . THR A 1 115 ? -20.405 -5.015 -2.383 1.00 93.94 115 THR A C 1
ATOM 914 O O . THR A 1 115 ? -21.037 -5.789 -1.688 1.00 93.94 115 THR A O 1
ATOM 917 N N . GLU A 1 116 ? -20.692 -4.840 -3.677 1.00 91.69 116 GLU A N 1
ATOM 918 C CA . GLU A 1 116 ? -21.893 -5.423 -4.308 1.00 91.69 116 GLU A CA 1
ATOM 919 C C . GLU A 1 116 ? -21.584 -6.314 -5.516 1.00 91.69 116 GLU A C 1
ATOM 921 O O . GLU A 1 116 ? -22.479 -6.950 -6.073 1.00 91.69 116 GLU A O 1
ATOM 926 N N . GLN A 1 117 ? -20.348 -6.290 -6.019 1.00 90.31 117 GLN A N 1
ATOM 927 C CA . GLN A 1 117 ? -19.978 -6.921 -7.293 1.00 90.31 117 GLN A CA 1
ATOM 928 C C . GLN A 1 117 ? -18.693 -7.750 -7.193 1.00 90.31 117 GLN A C 1
ATOM 930 O O . GLN A 1 117 ? -18.172 -8.187 -8.225 1.00 90.31 117 GLN A O 1
ATOM 935 N N . LEU A 1 118 ? -18.185 -7.992 -5.977 1.00 88.94 118 LEU A N 1
ATOM 936 C CA . LEU A 1 118 ? -16.914 -8.683 -5.798 1.00 88.94 118 LEU A CA 1
ATOM 937 C C . LEU A 1 118 ? -17.011 -10.093 -6.388 1.00 88.94 118 LEU A C 1
ATOM 939 O O . LEU A 1 118 ? -17.895 -10.875 -6.035 1.00 88.94 118 LEU A O 1
ATOM 943 N N . PHE A 1 119 ? -16.085 -10.400 -7.296 1.00 86.25 119 PHE A N 1
ATOM 944 C CA . PHE A 1 119 ? -15.961 -11.693 -7.972 1.00 86.25 119 PHE A CA 1
ATOM 945 C C . PHE A 1 119 ? -17.226 -12.189 -8.689 1.00 86.25 119 PHE A C 1
ATOM 947 O O . PHE A 1 119 ? -17.427 -13.396 -8.833 1.00 86.25 119 PHE A O 1
ATOM 954 N N . ARG A 1 120 ? -18.060 -11.273 -9.196 1.00 81.69 120 ARG A N 1
ATOM 955 C CA . ARG A 1 120 ? -19.294 -11.610 -9.924 1.00 81.69 120 ARG A CA 1
ATOM 956 C C . ARG A 1 120 ? -19.089 -12.578 -11.097 1.00 81.69 120 ARG A C 1
ATOM 958 O O . ARG A 1 120 ? -19.984 -13.354 -11.401 1.00 81.69 120 ARG A O 1
ATOM 965 N N . THR A 1 121 ? -17.935 -12.531 -11.757 1.00 74.69 121 THR A N 1
ATOM 966 C CA . THR A 1 121 ? -17.576 -13.425 -12.870 1.00 74.69 121 THR A CA 1
ATOM 967 C C . THR A 1 121 ? -17.138 -14.822 -12.423 1.00 74.69 121 THR A C 1
ATOM 969 O O . THR A 1 121 ? -17.213 -15.754 -13.218 1.00 74.69 121 THR A O 1
ATOM 972 N N . ALA A 1 122 ? -16.702 -14.989 -11.170 1.00 73.25 122 ALA A N 1
ATOM 973 C CA . ALA A 1 122 ? -16.140 -16.241 -10.653 1.00 73.25 122 ALA A CA 1
ATOM 974 C C . ALA A 1 122 ? -17.044 -16.966 -9.640 1.00 73.25 122 ALA A C 1
ATOM 976 O O . ALA A 1 122 ? -16.809 -18.134 -9.338 1.00 73.25 122 ALA A O 1
ATOM 977 N N . HIS A 1 123 ? -18.079 -16.304 -9.119 1.00 73.00 123 HIS A N 1
ATOM 978 C CA . HIS A 1 123 ? -19.022 -16.882 -8.163 1.00 73.00 123 HIS A CA 1
ATOM 979 C C . HIS A 1 123 ? -20.466 -16.781 -8.654 1.00 73.00 123 HIS A C 1
ATOM 981 O O . HIS A 1 123 ? -20.842 -15.849 -9.358 1.00 73.00 123 HIS A O 1
ATOM 987 N N . ALA A 1 124 ? -21.303 -17.726 -8.213 1.00 69.88 124 ALA A N 1
ATOM 988 C CA . ALA A 1 124 ? -22.737 -17.722 -8.508 1.00 69.88 124 ALA A CA 1
ATOM 989 C C . ALA A 1 124 ? -23.469 -16.498 -7.922 1.00 69.88 124 ALA A C 1
ATOM 991 O O . ALA A 1 124 ? -24.510 -16.095 -8.436 1.00 69.88 124 ALA A O 1
ATOM 992 N N . VAL A 1 125 ? -22.925 -15.914 -6.849 1.00 77.81 125 VAL A N 1
ATOM 993 C CA . VAL A 1 125 ? -23.439 -14.713 -6.185 1.00 77.81 125 VAL A CA 1
ATOM 994 C C . VAL A 1 125 ? -22.270 -13.759 -5.969 1.00 77.81 125 VAL A C 1
ATOM 996 O O . VAL A 1 125 ? -21.197 -14.189 -5.543 1.00 77.81 125 VAL A O 1
ATOM 999 N N . ALA A 1 126 ? -22.477 -12.476 -6.272 1.00 85.00 126 ALA A N 1
ATOM 1000 C CA . ALA A 1 126 ? -21.494 -11.443 -5.977 1.00 85.00 126 ALA A CA 1
ATOM 1001 C C . ALA A 1 126 ? -21.282 -11.323 -4.461 1.00 85.00 126 ALA A C 1
ATOM 1003 O O . ALA A 1 126 ? -22.229 -11.421 -3.682 1.00 85.00 126 ALA A O 1
ATOM 1004 N N . LEU A 1 127 ? -20.031 -11.133 -4.054 1.00 91.75 127 LEU A N 1
ATOM 1005 C CA . LEU A 1 127 ? -19.652 -11.019 -2.650 1.00 91.75 127 LEU A CA 1
ATOM 1006 C C . LEU A 1 127 ? -19.514 -9.547 -2.231 1.00 91.75 127 LEU A C 1
ATOM 1008 O O . LEU A 1 127 ? -19.422 -8.647 -3.070 1.00 91.75 127 LEU A O 1
ATOM 1012 N N . ASP A 1 128 ? -19.436 -9.336 -0.918 1.00 95.62 128 ASP A N 1
ATOM 1013 C CA . ASP A 1 128 ? -19.136 -8.047 -0.294 1.00 95.62 128 ASP A CA 1
ATOM 1014 C C . ASP A 1 128 ? -17.806 -8.144 0.465 1.00 95.62 128 ASP A C 1
ATOM 1016 O O . ASP A 1 128 ? -17.700 -8.814 1.497 1.00 95.62 128 ASP A O 1
ATOM 1020 N N . LEU A 1 129 ? -16.775 -7.457 -0.034 1.00 96.56 129 LEU A N 1
ATOM 1021 C CA . LEU A 1 129 ? -15.447 -7.445 0.573 1.00 96.56 129 LEU A CA 1
ATOM 1022 C C . LEU A 1 129 ? -15.449 -6.818 1.973 1.00 96.56 129 LEU A C 1
ATOM 1024 O O . LEU A 1 129 ? -14.693 -7.265 2.837 1.00 96.56 129 LEU A O 1
ATOM 1028 N N . ALA A 1 130 ? -16.270 -5.793 2.212 1.00 96.69 130 ALA A N 1
ATOM 1029 C CA . ALA A 1 130 ? -16.382 -5.159 3.521 1.00 96.69 130 ALA A CA 1
ATOM 1030 C C . ALA A 1 130 ? -16.995 -6.132 4.531 1.00 96.69 130 ALA A C 1
ATOM 1032 O O . ALA A 1 130 ? -16.404 -6.369 5.589 1.00 96.69 130 ALA A O 1
ATOM 1033 N N . ALA A 1 131 ? -18.119 -6.762 4.175 1.00 97.06 131 ALA A N 1
ATOM 1034 C CA . ALA A 1 131 ? -18.754 -7.775 5.015 1.00 97.06 131 ALA A CA 1
ATOM 1035 C C . ALA A 1 131 ? -17.818 -8.968 5.267 1.00 97.06 131 ALA A C 1
ATOM 1037 O O . ALA A 1 131 ? -17.724 -9.457 6.393 1.00 97.06 131 ALA A O 1
ATOM 1038 N N . MET A 1 132 ? -17.055 -9.397 4.255 1.00 96.44 132 MET A N 1
ATOM 1039 C CA . MET A 1 132 ? -16.044 -10.444 4.411 1.00 96.44 132 MET A CA 1
ATOM 1040 C C . MET A 1 132 ? -14.919 -10.045 5.369 1.00 96.44 132 MET A C 1
ATOM 1042 O O . MET A 1 132 ? -14.471 -10.895 6.133 1.00 96.44 132 MET A O 1
ATOM 1046 N N . ASN A 1 133 ? -14.450 -8.793 5.365 1.00 98.00 133 ASN A N 1
ATOM 1047 C CA . ASN A 1 133 ? -13.418 -8.342 6.310 1.00 98.00 133 ASN A CA 1
ATOM 1048 C C . ASN A 1 133 ? -13.941 -8.323 7.751 1.00 98.00 133 ASN A C 1
ATOM 1050 O O . ASN A 1 133 ? -13.240 -8.764 8.665 1.00 98.00 133 ASN A O 1
ATOM 1054 N N . VAL A 1 134 ? -15.185 -7.876 7.950 1.00 98.25 134 VAL A N 1
ATOM 1055 C CA . VAL A 1 134 ? -15.867 -7.942 9.250 1.00 98.25 134 VAL A CA 1
ATOM 1056 C C . VAL A 1 134 ? -15.977 -9.392 9.715 1.00 98.25 134 VAL A C 1
ATOM 105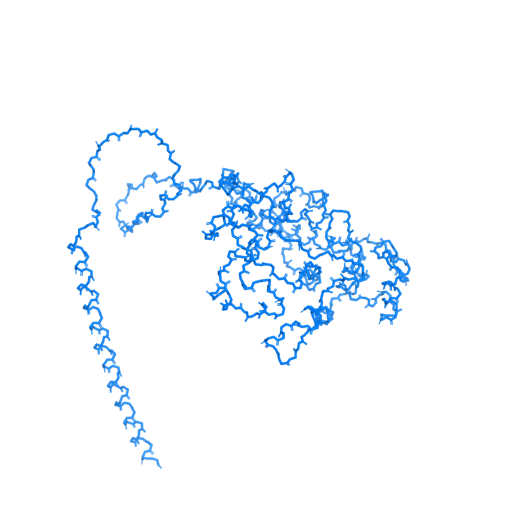8 O O . VAL A 1 134 ? -15.499 -9.742 10.793 1.00 98.25 134 VAL A O 1
ATOM 1061 N N . GLN A 1 135 ? -16.524 -10.267 8.870 1.00 98.31 135 GLN A N 1
ATOM 1062 C CA . GLN A 1 135 ? -16.712 -11.670 9.216 1.00 98.31 135 GLN A CA 1
ATOM 1063 C C . GLN A 1 135 ? -15.378 -12.392 9.449 1.00 98.31 135 GLN A C 1
ATOM 1065 O O . GLN A 1 135 ? -15.279 -13.193 10.373 1.00 98.31 135 GLN A O 1
ATOM 1070 N N . ARG A 1 136 ? -14.332 -12.076 8.674 1.00 97.81 136 ARG A N 1
ATOM 1071 C CA . ARG A 1 136 ? -12.988 -12.648 8.849 1.00 97.81 136 ARG A CA 1
ATOM 1072 C C . ARG A 1 136 ? -12.330 -12.202 10.153 1.00 97.81 136 ARG A C 1
ATOM 1074 O O . ARG A 1 136 ? -11.651 -13.001 10.784 1.00 97.81 136 ARG A O 1
ATOM 1081 N N . SER A 1 137 ? -12.549 -10.956 10.574 1.00 97.19 137 SER A N 1
ATOM 1082 C CA . SER A 1 137 ? -12.063 -10.470 11.872 1.00 97.19 137 SER A CA 1
ATOM 1083 C C . SER A 1 137 ? -12.671 -11.280 13.024 1.00 97.19 137 SER A C 1
ATOM 1085 O O . SER A 1 137 ? -11.961 -11.655 13.954 1.00 97.19 137 SER A O 1
ATOM 1087 N N . ARG A 1 138 ? -13.965 -11.613 12.926 1.00 98.25 138 ARG A N 1
ATOM 1088 C CA . ARG A 1 138 ? -14.685 -12.440 13.911 1.00 98.25 138 ARG A CA 1
ATOM 1089 C C . ARG A 1 138 ? -14.249 -13.903 13.877 1.00 98.25 138 ARG A C 1
ATOM 1091 O O . ARG A 1 138 ? -14.016 -14.483 14.929 1.00 98.25 138 ARG A O 1
ATOM 1098 N N . ASP A 1 139 ? -14.095 -14.468 12.682 1.00 98.56 139 ASP A N 1
ATOM 1099 C CA . ASP A 1 139 ? -13.566 -15.821 12.444 1.00 98.56 139 ASP A CA 1
ATOM 1100 C C . ASP A 1 139 ? -12.183 -16.008 13.087 1.00 98.56 139 ASP A C 1
ATOM 1102 O O . ASP A 1 139 ? -11.937 -16.966 13.812 1.00 98.56 139 ASP A O 1
ATOM 1106 N N . HIS A 1 140 ? -11.302 -15.022 12.917 1.00 98.44 140 HIS A N 1
ATOM 1107 C CA . HIS A 1 140 ? -9.963 -15.019 13.505 1.00 98.44 140 HIS A CA 1
ATOM 1108 C C . HIS A 1 140 ? -9.935 -14.614 14.989 1.00 98.44 140 HIS A C 1
ATOM 1110 O O . HIS A 1 140 ? -8.847 -14.462 15.548 1.00 98.44 140 HIS A O 1
ATOM 1116 N N . ALA A 1 141 ? -11.104 -14.414 15.612 1.00 98.12 141 ALA A N 1
ATOM 1117 C CA . ALA A 1 141 ? -11.264 -13.973 16.995 1.00 98.12 141 ALA A CA 1
ATOM 1118 C C . ALA A 1 141 ? -10.400 -12.744 17.340 1.00 98.12 141 ALA A C 1
ATOM 1120 O O . ALA A 1 141 ? -9.808 -12.660 18.418 1.00 98.12 141 ALA A O 1
ATOM 1121 N N . ILE A 1 142 ? -10.299 -11.792 16.407 1.00 98.31 142 ILE A N 1
ATOM 1122 C CA . ILE A 1 142 ? -9.520 -10.576 16.626 1.00 98.31 142 ILE A CA 1
ATOM 1123 C C . ILE A 1 142 ? -10.217 -9.734 17.703 1.00 98.31 142 ILE A C 1
ATOM 1125 O O . ILE A 1 142 ? -11.415 -9.467 17.566 1.00 98.31 142 ILE A O 1
ATOM 1129 N N . PRO A 1 143 ? -9.499 -9.279 18.749 1.00 98.38 143 PRO A N 1
ATOM 1130 C CA . PRO A 1 143 ? -10.073 -8.384 19.744 1.00 98.38 143 PRO A CA 1
ATOM 1131 C C . PRO A 1 143 ? -10.698 -7.138 19.114 1.00 98.38 143 PRO A C 1
ATOM 1133 O O . PRO A 1 143 ? -10.256 -6.660 18.063 1.00 98.38 143 PRO A O 1
ATOM 1136 N N . GLY A 1 144 ? -11.722 -6.606 19.780 1.00 97.94 144 GLY A N 1
ATOM 1137 C CA . GLY A 1 144 ? -12.428 -5.412 19.335 1.00 97.94 144 GLY A CA 1
ATOM 1138 C C . GLY A 1 144 ? -11.520 -4.183 19.247 1.00 97.94 144 GLY A C 1
ATOM 1139 O O . GLY A 1 144 ? -10.417 -4.132 19.796 1.00 97.94 144 GLY A O 1
ATOM 1140 N N . TYR A 1 145 ? -12.020 -3.161 18.564 1.00 98.69 145 TYR A N 1
ATOM 1141 C CA . TYR A 1 145 ? -11.335 -1.899 18.305 1.00 98.69 145 TYR A CA 1
ATOM 1142 C C . TYR A 1 145 ? -10.708 -1.268 19.561 1.00 98.69 145 TYR A C 1
ATOM 1144 O O . TYR A 1 145 ? -9.549 -0.857 19.526 1.00 98.69 145 TYR A O 1
ATOM 1152 N N . LEU A 1 146 ? -11.421 -1.258 20.694 1.00 98.44 146 LEU A N 1
ATOM 1153 C CA . LEU A 1 146 ? -10.923 -0.639 21.929 1.00 98.44 146 LEU A CA 1
ATOM 1154 C C . LEU A 1 146 ? -9.715 -1.365 22.539 1.00 98.44 146 LEU A C 1
ATOM 1156 O O . LEU A 1 146 ? -8.836 -0.711 23.094 1.00 98.44 146 LEU A O 1
ATOM 1160 N N . SER A 1 147 ? -9.621 -2.691 22.399 1.00 98.44 147 SER A N 1
ATOM 1161 C CA . SER A 1 147 ? -8.457 -3.449 22.879 1.00 98.44 147 SER A CA 1
ATOM 1162 C C . SER A 1 147 ? -7.186 -3.047 22.129 1.00 98.44 147 SER A C 1
ATOM 1164 O O . SER A 1 147 ? -6.122 -2.910 22.730 1.00 98.44 147 SER A O 1
ATOM 1166 N N . TRP A 1 148 ? -7.300 -2.798 20.823 1.00 98.56 148 TRP A N 1
ATOM 1167 C CA . TRP A 1 148 ? -6.172 -2.349 20.009 1.00 98.56 148 TRP A CA 1
ATOM 1168 C C . TRP A 1 148 ? -5.848 -0.867 20.206 1.00 98.56 148 TRP A C 1
ATOM 1170 O O . TRP A 1 148 ? -4.676 -0.503 20.197 1.00 98.56 148 TRP A O 1
ATOM 1180 N N . ARG A 1 149 ? -6.849 -0.023 20.486 1.00 98.50 149 ARG A N 1
ATOM 1181 C CA . ARG A 1 149 ? -6.607 1.350 20.960 1.00 98.50 149 ARG A CA 1
ATOM 1182 C C . ARG A 1 149 ? -5.790 1.363 22.249 1.00 98.50 149 ARG A C 1
ATOM 1184 O O . ARG A 1 149 ? -4.820 2.108 22.341 1.00 98.50 149 ARG A O 1
ATOM 1191 N N . GLN A 1 150 ? -6.145 0.513 23.214 1.00 98.25 150 GLN A N 1
ATOM 1192 C CA . GLN A 1 150 ? -5.395 0.379 24.462 1.00 98.25 150 GLN A CA 1
ATOM 1193 C C . GLN A 1 150 ? -3.962 -0.108 24.210 1.00 98.25 150 GLN A C 1
ATOM 1195 O O . GLN A 1 150 ? -3.026 0.463 24.762 1.00 98.25 150 GLN A O 1
ATOM 1200 N N . TYR A 1 151 ? -3.779 -1.117 23.349 1.00 98.38 151 TYR A N 1
ATOM 1201 C CA . TYR A 1 151 ? -2.451 -1.586 22.933 1.00 98.38 151 TYR A CA 1
ATOM 1202 C C . TYR A 1 151 ? -1.596 -0.450 22.344 1.00 98.38 151 TYR A C 1
ATOM 1204 O O . TYR A 1 151 ? -0.426 -0.310 22.687 1.00 98.38 151 TYR A O 1
ATOM 1212 N N . CYS A 1 152 ? -2.204 0.402 21.518 1.00 98.38 152 CYS A N 1
ATOM 1213 C CA . CYS A 1 152 ? -1.568 1.568 20.908 1.00 98.38 152 CYS A CA 1
ATOM 1214 C C . CYS A 1 152 ? -1.510 2.809 21.815 1.00 98.38 152 CYS A C 1
ATOM 1216 O O . CYS A 1 152 ? -1.209 3.898 21.328 1.00 98.38 152 CYS A O 1
ATOM 1218 N N . ASN A 1 153 ? -1.799 2.670 23.115 1.00 98.06 153 ASN A N 1
ATOM 1219 C CA . ASN A 1 153 ? -1.780 3.757 24.099 1.00 98.06 153 ASN A CA 1
ATOM 1220 C C . ASN A 1 153 ? -2.634 4.979 23.692 1.00 98.06 153 ASN A C 1
ATOM 1222 O O . ASN A 1 153 ? -2.261 6.132 23.911 1.00 98.06 153 ASN A O 1
ATOM 1226 N N . MET A 1 154 ? -3.773 4.720 23.052 1.00 97.94 154 MET A N 1
ATOM 1227 C CA . MET A 1 154 ? -4.721 5.749 22.628 1.00 97.94 154 MET A CA 1
ATOM 1228 C C . MET A 1 154 ? -5.678 6.120 23.768 1.00 97.94 154 MET A C 1
ATOM 1230 O O . MET A 1 154 ? -5.770 5.426 24.782 1.00 97.94 154 MET A O 1
ATOM 1234 N N . SER A 1 155 ? -6.419 7.218 23.596 1.00 96.50 155 SER A N 1
ATOM 1235 C CA . SER A 1 155 ? -7.390 7.685 24.589 1.00 96.50 155 SER A CA 1
ATOM 1236 C C . SER A 1 155 ? -8.465 6.635 24.885 1.00 96.50 155 SER A C 1
ATOM 1238 O O . SER A 1 155 ? -8.921 5.905 23.994 1.00 96.50 155 SER A O 1
ATOM 1240 N N . HIS A 1 156 ? -8.863 6.591 26.160 1.00 96.19 156 HIS A N 1
ATOM 1241 C CA . HIS A 1 156 ? -9.954 5.758 26.656 1.00 96.19 156 HIS A CA 1
ATOM 1242 C C . HIS A 1 156 ? -11.302 6.206 26.079 1.00 96.19 156 HIS A C 1
ATOM 1244 O O . HIS A 1 156 ? -11.514 7.397 25.857 1.00 96.19 156 HIS A O 1
ATOM 1250 N N . VAL A 1 157 ? -12.203 5.251 25.844 1.00 98.00 157 VAL A N 1
ATOM 1251 C CA . VAL A 1 157 ? -13.486 5.462 25.159 1.00 98.00 157 VAL A CA 1
ATOM 1252 C C . VAL A 1 157 ? -14.584 4.730 25.920 1.00 98.00 157 VAL A C 1
ATOM 1254 O O . VAL A 1 157 ? -14.544 3.506 26.028 1.00 98.00 157 VAL A O 1
ATOM 1257 N N . GLU A 1 158 ? -15.590 5.470 26.378 1.00 96.31 158 GLU A N 1
ATOM 1258 C CA . GLU A 1 158 ? -16.813 4.925 26.985 1.00 96.31 158 GLU A CA 1
ATOM 1259 C C . GLU A 1 158 ? -18.012 5.092 26.044 1.00 96.31 158 GLU A C 1
ATOM 1261 O O . GLU A 1 158 ? -18.895 4.240 25.945 1.00 96.31 158 GLU A O 1
ATOM 1266 N N . THR A 1 159 ? -18.040 6.191 25.293 1.00 97.94 159 THR A N 1
ATOM 1267 C CA . THR A 1 159 ? -19.131 6.549 24.393 1.00 97.94 159 THR A CA 1
ATOM 1268 C C . THR A 1 159 ? -18.627 6.789 22.977 1.00 97.94 159 THR A C 1
ATOM 1270 O O . THR A 1 159 ? -17.467 7.111 22.740 1.00 97.94 159 THR A O 1
ATOM 1273 N N . PHE A 1 160 ? -19.527 6.703 21.994 1.00 98.31 160 PHE A N 1
ATOM 1274 C CA . PHE A 1 160 ? -19.180 7.060 20.614 1.00 98.31 160 PHE A CA 1
ATOM 1275 C C . PHE A 1 160 ? -18.776 8.535 20.462 1.00 98.31 160 PHE A C 1
ATOM 1277 O O . PHE A 1 160 ? -18.154 8.873 19.462 1.00 98.31 160 PHE A O 1
ATOM 1284 N N . GLU A 1 161 ? -19.111 9.423 21.408 1.00 98.00 161 GLU A N 1
ATOM 1285 C CA . GLU A 1 161 ? -18.661 10.819 21.340 1.00 98.00 161 GLU A CA 1
ATOM 1286 C C . GLU A 1 161 ? -17.176 10.969 21.684 1.00 98.00 161 GLU A C 1
ATOM 1288 O O . GLU A 1 161 ? -16.522 11.838 21.115 1.00 98.00 161 GLU A O 1
ATOM 1293 N N . ASP A 1 162 ? -16.614 10.071 22.497 1.00 98.12 162 ASP A N 1
ATOM 1294 C CA . ASP A 1 162 ? -15.187 10.091 22.853 1.00 98.12 162 ASP A CA 1
ATOM 1295 C C . ASP A 1 162 ? -14.285 9.796 21.641 1.00 98.12 162 ASP A C 1
ATOM 1297 O O . ASP A 1 162 ? -13.106 10.133 21.635 1.00 98.12 162 ASP A O 1
ATOM 1301 N N . LEU A 1 163 ? -14.860 9.226 20.574 1.00 98.19 163 LEU A N 1
ATOM 1302 C CA . LEU A 1 163 ? -14.196 8.981 19.292 1.00 98.19 163 LEU A CA 1
ATOM 1303 C C . LEU A 1 163 ? -14.144 10.215 18.380 1.00 98.19 163 LEU A C 1
ATOM 1305 O O . LEU A 1 163 ? -13.691 10.095 17.249 1.00 98.19 163 LEU A O 1
ATOM 1309 N N . ALA A 1 164 ? -14.619 11.391 18.809 1.00 97.94 164 ALA A N 1
ATOM 1310 C CA . ALA A 1 164 ? -14.689 12.585 17.956 1.00 97.94 164 ALA A CA 1
ATOM 1311 C C . ALA A 1 164 ? -13.333 13.051 17.404 1.00 97.94 164 ALA A C 1
ATOM 1313 O O . ALA A 1 164 ? -13.301 13.705 16.364 1.00 97.94 164 ALA A O 1
ATOM 1314 N N . ASN A 1 165 ? -12.235 12.739 18.096 1.00 96.94 165 ASN A N 1
ATOM 1315 C CA . ASN A 1 165 ? -10.895 13.138 17.671 1.00 96.94 165 ASN A CA 1
ATOM 1316 C C . ASN A 1 165 ? -10.352 12.250 16.550 1.00 96.94 165 ASN A C 1
ATOM 1318 O O . ASN A 1 165 ? -9.646 12.745 15.678 1.00 96.94 165 ASN A O 1
ATOM 1322 N N . GLU A 1 166 ? -10.672 10.953 16.564 1.00 97.62 166 GLU A N 1
ATOM 1323 C CA . GLU A 1 166 ? -10.212 10.024 15.529 1.00 97.62 166 GLU A CA 1
ATOM 1324 C C . GLU A 1 166 ? -11.256 9.791 14.435 1.00 97.62 166 GLU A C 1
ATOM 1326 O O . GLU A 1 166 ? -10.881 9.460 13.322 1.00 97.62 166 GLU A O 1
ATOM 1331 N N . ILE A 1 167 ? -12.547 9.971 14.717 1.00 98.19 167 ILE A N 1
ATOM 1332 C CA . ILE A 1 167 ? -13.653 9.881 13.757 1.00 98.19 167 ILE A CA 1
ATOM 1333 C C . ILE A 1 167 ? -14.452 11.184 13.853 1.00 98.19 167 ILE A C 1
ATOM 1335 O O . ILE A 1 167 ? -15.463 11.267 14.558 1.00 98.19 167 ILE A O 1
ATOM 1339 N N . SER A 1 168 ? -14.004 12.232 13.162 1.00 97.88 168 SER A N 1
ATOM 1340 C CA . SER A 1 168 ? -14.618 13.563 13.275 1.00 97.88 168 SER A CA 1
ATOM 1341 C C . SER A 1 168 ? -16.082 13.585 12.826 1.00 97.88 168 SER A C 1
ATOM 1343 O O . SER A 1 168 ? -16.927 14.235 13.459 1.00 97.88 168 SER A O 1
ATOM 1345 N N . ASP A 1 169 ? -16.420 12.815 11.788 1.00 98.31 169 ASP A N 1
ATOM 1346 C CA . ASP A 1 169 ? -17.760 12.782 11.213 1.00 98.31 169 ASP A CA 1
ATOM 1347 C C . ASP A 1 169 ? -18.803 12.232 12.205 1.00 98.31 169 ASP A C 1
ATOM 1349 O O . ASP A 1 169 ? -18.839 11.054 12.579 1.00 98.31 169 ASP A O 1
ATOM 1353 N N . ARG A 1 170 ? -19.711 13.118 12.628 1.00 98.19 170 ARG A N 1
ATOM 1354 C CA . ARG A 1 170 ? -20.772 12.795 13.587 1.00 98.19 170 ARG A CA 1
ATOM 1355 C C . ARG A 1 170 ? -21.773 11.775 13.042 1.00 98.19 170 ARG A C 1
ATOM 1357 O O . ARG A 1 170 ? -22.303 10.988 13.826 1.00 98.19 170 ARG A O 1
ATOM 1364 N N . LYS A 1 171 ? -22.061 11.771 11.736 1.00 98.38 171 LYS A N 1
ATOM 1365 C CA . LYS A 1 171 ? -22.990 10.799 11.142 1.00 98.38 171 LYS A CA 1
ATOM 1366 C C . LYS A 1 171 ? -22.383 9.404 11.162 1.00 98.38 171 LYS A C 1
ATOM 1368 O O . LYS A 1 171 ? -23.091 8.456 11.487 1.00 98.38 171 LYS A O 1
ATOM 1373 N N . VAL A 1 172 ? -21.084 9.281 10.885 1.00 98.31 172 VAL A N 1
ATOM 1374 C CA . VAL A 1 172 ? -20.364 8.002 10.990 1.00 98.31 172 VAL A CA 1
ATOM 1375 C C . VAL A 1 172 ? -20.451 7.464 12.419 1.00 98.31 172 VAL A C 1
ATOM 1377 O O . VAL A 1 172 ? -20.855 6.318 12.624 1.00 98.31 172 VAL A O 1
ATOM 1380 N N . ARG A 1 173 ? -20.174 8.302 13.426 1.00 98.50 173 ARG A N 1
ATOM 1381 C CA . ARG A 1 173 ? -20.281 7.914 14.845 1.00 98.50 173 ARG A CA 1
ATOM 1382 C C . ARG A 1 173 ? -21.709 7.545 15.256 1.00 98.50 173 ARG A C 1
ATOM 1384 O O . ARG A 1 173 ? -21.911 6.556 15.959 1.00 98.50 173 ARG A O 1
ATOM 1391 N N . GLN A 1 174 ? -22.709 8.284 14.776 1.00 98.44 174 GLN A N 1
ATOM 1392 C CA . GLN A 1 174 ? -24.118 7.946 14.981 1.00 98.44 174 GLN A CA 1
ATOM 1393 C C . GLN A 1 174 ? -24.471 6.594 14.345 1.00 98.44 174 GLN A C 1
ATOM 1395 O O . GLN A 1 174 ? -25.160 5.786 14.965 1.00 98.44 174 GLN A O 1
ATOM 1400 N N . LYS A 1 175 ? -23.952 6.302 13.148 1.00 98.44 175 LYS A N 1
ATOM 1401 C CA . LYS A 1 175 ? -24.202 5.024 12.482 1.00 98.44 175 LYS A CA 1
ATOM 1402 C C . LYS A 1 175 ? -23.550 3.852 13.211 1.00 98.44 175 LYS A C 1
ATOM 1404 O O . LYS A 1 175 ? -24.169 2.802 13.357 1.00 98.44 175 LYS A O 1
ATOM 1409 N N . LEU A 1 176 ? -22.333 4.042 13.719 1.00 98.50 176 LEU A N 1
ATOM 1410 C CA . LEU A 1 176 ? -21.672 3.063 14.581 1.00 98.50 176 LEU A CA 1
ATOM 1411 C C . LEU A 1 176 ? -22.497 2.777 15.840 1.00 98.50 176 LEU A C 1
ATOM 1413 O O . LEU A 1 176 ? -22.672 1.612 16.193 1.00 98.50 176 LEU A O 1
ATOM 1417 N N . ARG A 1 177 ? -23.064 3.814 16.468 1.00 98.44 177 ARG A N 1
ATOM 1418 C CA . ARG A 1 177 ? -23.962 3.674 17.623 1.00 98.44 177 ARG A CA 1
ATOM 1419 C C . ARG A 1 177 ? -25.183 2.817 17.308 1.00 98.44 177 ARG A C 1
ATOM 1421 O O . ARG A 1 177 ? -25.496 1.914 18.076 1.00 98.44 177 ARG A O 1
ATOM 1428 N N . GLU A 1 178 ? -25.837 3.071 16.179 1.00 98.50 178 GLU A N 1
ATOM 1429 C CA . GLU A 1 178 ? -27.006 2.302 15.732 1.00 98.50 178 GLU A CA 1
ATOM 1430 C C . GLU A 1 178 ? -26.687 0.826 15.467 1.00 98.50 178 GLU A C 1
ATOM 1432 O O . GLU A 1 178 ? -27.507 -0.036 15.768 1.00 98.50 178 GLU A O 1
ATOM 1437 N N . LEU A 1 179 ? -25.514 0.533 14.896 1.00 98.25 179 LEU A N 1
ATOM 1438 C CA . LEU A 1 179 ? -25.149 -0.819 14.465 1.00 98.25 179 LEU A CA 1
ATOM 1439 C C . LEU A 1 179 ? -24.520 -1.668 15.576 1.00 98.25 179 LEU A C 1
ATOM 1441 O O . LEU A 1 179 ? -24.813 -2.856 15.676 1.00 98.25 179 LEU A O 1
ATOM 1445 N N . TYR A 1 180 ? -23.645 -1.079 16.392 1.00 98.44 180 TYR A N 1
ATOM 1446 C CA . TYR A 1 180 ? -22.845 -1.810 17.380 1.00 98.44 180 TYR A CA 1
ATOM 1447 C C . TYR A 1 180 ? -23.380 -1.702 18.811 1.00 98.44 180 TYR A C 1
ATOM 1449 O O . TYR A 1 180 ? -23.005 -2.512 19.665 1.00 98.44 180 TYR A O 1
ATOM 1457 N N . GLY A 1 181 ? -24.227 -0.707 19.097 1.00 98.38 181 GLY A N 1
ATOM 1458 C CA . GLY A 1 181 ? -24.792 -0.426 20.421 1.00 98.38 181 GLY A CA 1
ATOM 1459 C C . GLY A 1 181 ? -23.784 0.144 21.426 1.00 98.38 181 GLY A C 1
ATOM 1460 O O . GLY A 1 181 ? -24.081 1.129 22.096 1.00 98.38 181 GLY A O 1
ATOM 1461 N N . HIS A 1 182 ? -22.577 -0.423 21.494 1.00 98.25 182 HIS A N 1
ATOM 1462 C CA . HIS A 1 182 ? -21.491 -0.021 22.387 1.00 98.25 182 HIS A CA 1
ATOM 1463 C C . HIS A 1 182 ? -20.152 0.071 21.624 1.00 98.25 182 HIS A C 1
ATOM 1465 O O . HIS A 1 182 ? -19.874 -0.823 20.818 1.00 98.25 182 HIS A O 1
ATOM 1471 N N . PRO A 1 183 ? -19.286 1.081 21.872 1.00 97.94 183 PRO A N 1
ATOM 1472 C CA . PRO A 1 183 ? -18.008 1.225 21.157 1.00 97.94 183 PRO A CA 1
ATOM 1473 C C . PRO A 1 183 ? -17.077 0.011 21.297 1.00 97.94 183 PRO A C 1
ATOM 1475 O O . PRO A 1 183 ? -16.341 -0.327 20.373 1.00 97.94 183 PRO A O 1
ATOM 1478 N N . GLY A 1 184 ? -17.158 -0.694 22.429 1.00 97.81 184 GLY A N 1
ATOM 1479 C CA . GLY A 1 184 ? -16.410 -1.932 22.684 1.00 97.81 184 GLY A CA 1
ATOM 1480 C C . GLY A 1 184 ? -16.718 -3.090 21.728 1.00 97.81 184 GLY A C 1
ATOM 1481 O O . GLY A 1 184 ? -15.903 -3.999 21.612 1.00 97.81 184 GLY A O 1
ATOM 1482 N N . ASN A 1 185 ? -17.846 -3.045 21.013 1.00 98.38 185 ASN A N 1
ATOM 1483 C CA . ASN A 1 185 ? -18.243 -4.094 20.072 1.00 98.38 185 ASN A CA 1
ATOM 1484 C C . ASN A 1 185 ? -17.728 -3.855 18.644 1.00 98.38 185 ASN A C 1
ATOM 1486 O O . ASN A 1 185 ? -17.938 -4.707 17.783 1.00 98.38 185 ASN A O 1
ATOM 1490 N N . ILE A 1 186 ? -17.101 -2.705 18.367 1.00 98.75 186 ILE A N 1
ATOM 1491 C CA . ILE A 1 186 ? -16.631 -2.359 17.021 1.00 98.75 186 ILE A CA 1
ATOM 1492 C C . ILE A 1 186 ? -15.536 -3.345 16.593 1.00 98.75 186 ILE A C 1
ATOM 1494 O O . ILE A 1 186 ? -14.521 -3.498 17.276 1.00 98.75 186 ILE A O 1
ATOM 1498 N N . ASP A 1 187 ? -15.715 -3.986 15.436 1.00 98.81 187 ASP A N 1
ATOM 1499 C CA . ASP A 1 187 ? -14.680 -4.819 14.822 1.00 98.81 187 ASP A CA 1
ATOM 1500 C C . ASP A 1 187 ? -13.465 -3.945 14.453 1.00 98.81 187 ASP A C 1
ATOM 1502 O O . ASP A 1 187 ? -13.621 -2.870 13.869 1.00 98.81 187 ASP A O 1
ATOM 1506 N N . VAL A 1 188 ? -12.241 -4.402 14.744 1.00 98.50 188 VAL A N 1
ATOM 1507 C CA . VAL A 1 188 ? -11.023 -3.584 14.563 1.00 98.50 188 VAL A CA 1
ATOM 1508 C C . VAL A 1 188 ? -10.848 -3.051 13.136 1.00 98.50 188 VAL A C 1
ATOM 1510 O O . VAL A 1 188 ? -10.415 -1.913 12.964 1.00 98.50 188 VAL A O 1
ATOM 1513 N N . TRP A 1 189 ? -11.226 -3.829 12.111 1.00 98.50 189 TRP A N 1
ATOM 1514 C CA . TRP A 1 189 ? -11.134 -3.380 10.720 1.00 98.50 189 TRP A CA 1
ATOM 1515 C C . TRP A 1 189 ? -12.062 -2.192 10.448 1.00 98.50 189 TRP A C 1
ATOM 1517 O O . TRP A 1 189 ? -11.656 -1.235 9.796 1.00 98.50 189 TRP A O 1
ATOM 1527 N N . VAL A 1 190 ? -13.283 -2.224 10.992 1.00 98.44 190 VAL A N 1
ATOM 1528 C CA . VAL A 1 190 ? -14.264 -1.141 10.844 1.00 98.44 190 VAL A CA 1
ATOM 1529 C C . VAL A 1 190 ? -13.787 0.103 11.576 1.00 98.44 190 VAL A C 1
ATOM 1531 O O . VAL A 1 190 ? -13.759 1.175 10.981 1.00 98.44 190 VAL A O 1
ATOM 1534 N N . GLY A 1 191 ? -13.358 -0.044 12.833 1.00 98.19 191 GLY A N 1
ATOM 1535 C CA . GLY A 1 191 ? -12.837 1.072 13.618 1.00 98.19 191 GLY A CA 1
ATOM 1536 C C . GLY A 1 191 ? -11.659 1.757 12.925 1.00 98.19 191 GLY A C 1
ATOM 1537 O O . GLY A 1 191 ? -11.733 2.946 12.640 1.00 98.19 191 GLY A O 1
ATOM 1538 N N . GLY A 1 192 ? -10.621 0.999 12.558 1.00 97.94 192 GLY A N 1
ATOM 1539 C CA . GLY A 1 192 ? -9.421 1.561 11.930 1.00 97.94 192 GLY A CA 1
ATOM 1540 C C . GLY A 1 192 ? -9.636 2.130 10.522 1.00 97.94 192 GLY A C 1
ATOM 1541 O O . GLY A 1 192 ? -8.986 3.109 10.166 1.00 97.94 192 GLY A O 1
ATOM 1542 N N . ILE A 1 193 ? -10.561 1.578 9.721 1.00 97.44 193 ILE A N 1
ATOM 1543 C CA . ILE A 1 193 ? -10.942 2.183 8.431 1.00 97.44 193 ILE A CA 1
ATOM 1544 C C . ILE A 1 193 ? -11.661 3.513 8.645 1.00 97.44 193 ILE A C 1
ATOM 1546 O O . ILE A 1 193 ? -11.456 4.436 7.863 1.00 97.44 193 ILE A O 1
ATOM 1550 N N . LEU A 1 194 ? -12.530 3.621 9.651 1.00 98.31 194 LEU A N 1
ATOM 1551 C CA . LEU A 1 194 ? -13.365 4.808 9.838 1.00 98.31 194 LEU A CA 1
ATOM 1552 C C . LEU A 1 194 ? -12.618 5.991 10.448 1.00 98.31 194 LEU A C 1
ATOM 1554 O O . LEU A 1 194 ? -13.082 7.113 10.270 1.00 98.31 194 LEU A O 1
ATOM 1558 N N . GLU A 1 195 ? -11.456 5.769 11.060 1.00 98.50 195 GLU A N 1
ATOM 1559 C CA . GLU A 1 195 ? -10.598 6.856 11.525 1.00 98.50 195 GLU A CA 1
ATOM 1560 C C . GLU A 1 195 ? -10.179 7.799 10.388 1.00 98.50 195 GLU A C 1
ATOM 1562 O O . GLU A 1 195 ? -9.929 7.388 9.245 1.00 98.50 195 GLU A O 1
ATOM 1567 N N . ASP A 1 196 ? -10.098 9.083 10.705 1.00 98.00 196 ASP A N 1
ATOM 1568 C CA . ASP A 1 196 ? -9.625 10.122 9.808 1.00 98.00 196 ASP A CA 1
ATOM 1569 C C . ASP A 1 196 ? -8.159 9.878 9.449 1.00 98.00 196 ASP A C 1
ATOM 1571 O O . ASP A 1 196 ? -7.333 9.515 10.289 1.00 98.00 196 ASP A O 1
ATOM 1575 N N . GLN A 1 197 ? -7.833 10.055 8.167 1.00 97.25 197 GLN A N 1
ATOM 1576 C CA . GLN A 1 197 ? -6.462 9.890 7.698 1.00 97.25 197 GLN A CA 1
ATOM 1577 C C . GLN A 1 197 ? -5.591 10.990 8.305 1.00 97.25 197 GLN A C 1
ATOM 1579 O O . GLN A 1 197 ? -5.931 12.173 8.226 1.00 97.25 197 GLN A O 1
ATOM 1584 N N . LEU A 1 198 ? -4.456 10.603 8.885 1.00 96.62 198 LEU A N 1
ATOM 1585 C CA . LEU A 1 198 ? -3.496 11.564 9.417 1.00 96.62 198 LEU A CA 1
ATOM 1586 C C . LEU A 1 198 ? -2.921 12.450 8.294 1.00 96.62 198 LEU A C 1
ATOM 1588 O O . LEU A 1 198 ? -2.903 12.036 7.128 1.00 96.62 198 LEU A O 1
ATOM 1592 N N . PRO A 1 199 ? -2.429 13.663 8.612 1.00 94.75 199 PRO A N 1
ATOM 1593 C CA . PRO A 1 199 ? -1.821 14.543 7.621 1.00 94.75 199 PRO A CA 1
ATOM 1594 C C . PRO A 1 199 ? -0.736 13.826 6.812 1.00 94.75 199 PRO A C 1
ATOM 1596 O O . PRO A 1 199 ? 0.158 13.197 7.373 1.00 94.75 199 PRO A O 1
ATOM 1599 N N . ASN A 1 200 ? -0.827 13.914 5.484 1.00 94.06 200 ASN A N 1
ATOM 1600 C CA . ASN A 1 200 ? 0.077 13.250 4.534 1.00 94.06 200 ASN A CA 1
ATOM 1601 C C . ASN A 1 200 ? 0.138 11.711 4.630 1.00 94.06 200 ASN A C 1
ATOM 1603 O O . ASN A 1 200 ? 0.959 11.101 3.954 1.00 94.06 200 ASN A O 1
ATOM 1607 N N . ALA A 1 201 ? -0.745 11.075 5.399 1.00 96.38 201 ALA A N 1
ATOM 1608 C CA . ALA A 1 201 ? -0.863 9.627 5.505 1.00 96.38 201 ALA A CA 1
ATOM 1609 C C . ALA A 1 201 ? -2.065 9.107 4.695 1.00 96.38 201 ALA A C 1
ATOM 1611 O O . ALA A 1 201 ? -2.844 9.870 4.111 1.00 96.38 201 ALA A O 1
ATOM 1612 N N . LYS A 1 202 ? -2.224 7.781 4.649 1.00 96.81 202 LYS A N 1
ATOM 1613 C CA . LYS A 1 202 ? -3.404 7.098 4.081 1.00 96.81 202 LYS A CA 1
ATOM 1614 C C . LYS A 1 202 ? -4.194 6.301 5.113 1.00 96.81 202 LYS A C 1
ATOM 1616 O O . LYS A 1 202 ? -5.182 5.661 4.758 1.00 96.81 202 LYS A O 1
ATOM 1621 N N . VAL A 1 203 ? -3.792 6.365 6.376 1.00 97.94 203 VAL A N 1
ATOM 1622 C CA . VAL A 1 203 ? -4.397 5.628 7.487 1.00 97.94 203 VAL A CA 1
ATOM 1623 C C . VAL A 1 203 ? -4.622 6.539 8.689 1.00 97.94 203 VAL A C 1
ATOM 1625 O O . VAL A 1 203 ? -3.952 7.566 8.830 1.00 97.94 203 VAL A O 1
ATOM 1628 N N . GLY A 1 204 ? -5.574 6.157 9.538 1.00 98.00 204 GLY A N 1
ATOM 1629 C CA . GLY A 1 204 ? -5.776 6.781 10.840 1.00 98.00 204 GLY A CA 1
ATOM 1630 C C . GLY A 1 204 ? -4.786 6.294 11.906 1.00 98.00 204 GLY A C 1
ATOM 1631 O O . GLY A 1 204 ? -3.967 5.403 11.634 1.00 98.00 204 GLY A O 1
ATOM 1632 N N . PRO A 1 205 ? -4.835 6.883 13.113 1.00 98.12 205 PRO A N 1
ATOM 1633 C CA . PRO A 1 205 ? -3.895 6.607 14.199 1.00 98.12 205 PRO A CA 1
ATOM 1634 C C . PRO A 1 205 ? -3.736 5.126 14.567 1.00 98.12 205 PRO A C 1
ATOM 1636 O O . PRO A 1 205 ? -2.607 4.662 14.744 1.00 98.12 205 PRO A O 1
ATOM 1639 N N . LEU A 1 206 ? -4.828 4.360 14.642 1.00 98.62 206 LEU A N 1
ATOM 1640 C CA . LEU A 1 206 ? -4.776 2.962 15.057 1.00 98.62 206 LEU A CA 1
ATOM 1641 C C . LEU A 1 206 ? -4.033 2.104 14.034 1.00 98.62 206 LEU A C 1
ATOM 1643 O O . LEU A 1 206 ? -3.099 1.378 14.372 1.00 98.62 206 LEU A O 1
ATOM 1647 N N . PHE A 1 207 ? -4.436 2.179 12.764 1.00 98.69 207 PHE A N 1
ATOM 1648 C CA . PHE A 1 207 ? -3.766 1.414 11.715 1.00 98.69 207 PHE A CA 1
ATOM 1649 C C . PHE A 1 207 ? -2.325 1.862 11.529 1.00 98.69 207 PHE A C 1
ATOM 1651 O O . PHE A 1 207 ? -1.469 1.015 11.306 1.00 98.69 207 PHE A O 1
ATOM 1658 N N . ARG A 1 208 ? -2.018 3.149 11.702 1.00 98.38 208 ARG A N 1
ATOM 1659 C CA . ARG A 1 208 ? -0.635 3.623 11.701 1.00 98.38 208 ARG A CA 1
ATOM 1660 C C . ARG A 1 208 ? 0.212 2.933 12.769 1.00 98.38 208 ARG A C 1
ATOM 1662 O O . ARG A 1 208 ? 1.268 2.412 12.432 1.00 98.38 208 ARG A O 1
ATOM 1669 N N . CYS A 1 209 ? -0.266 2.875 14.012 1.00 98.50 209 CYS A N 1
ATOM 1670 C CA . CYS A 1 209 ? 0.408 2.164 15.100 1.00 98.50 209 CYS A CA 1
ATOM 1671 C C . CYS A 1 209 ? 0.662 0.686 14.750 1.00 98.50 209 CYS A C 1
ATOM 1673 O O . CYS A 1 209 ? 1.800 0.222 14.816 1.00 98.50 209 CYS A O 1
ATOM 1675 N N . LEU A 1 210 ? -0.375 -0.036 14.309 1.00 98.75 210 LEU A N 1
ATOM 1676 C CA . LEU A 1 210 ? -0.276 -1.467 13.990 1.00 98.75 210 LEU A CA 1
ATOM 1677 C C . LEU A 1 210 ? 0.631 -1.748 12.780 1.00 98.75 210 LEU A C 1
ATOM 1679 O O . LEU A 1 210 ? 1.331 -2.757 12.750 1.00 98.75 210 LEU A O 1
ATOM 1683 N N . LEU A 1 211 ? 0.628 -0.868 11.774 1.00 98.69 211 LEU A N 1
ATOM 1684 C CA . LEU A 1 211 ? 1.520 -0.983 10.621 1.00 98.69 211 LEU A CA 1
ATOM 1685 C C . LEU A 1 211 ? 2.974 -0.718 11.036 1.00 98.69 211 LEU A C 1
ATOM 1687 O O . LEU A 1 211 ? 3.842 -1.516 10.697 1.00 98.69 211 LEU A O 1
ATOM 1691 N N . VAL A 1 212 ? 3.243 0.361 11.779 1.00 98.38 212 VAL A N 1
ATOM 1692 C CA . VAL A 1 212 ? 4.595 0.704 12.257 1.00 98.38 212 VAL A CA 1
ATOM 1693 C C . VAL A 1 212 ? 5.188 -0.432 13.080 1.00 98.38 212 VAL A C 1
ATOM 1695 O O . VAL A 1 212 ? 6.321 -0.831 12.821 1.00 98.38 212 VAL A O 1
ATOM 1698 N N . GLU A 1 213 ? 4.426 -0.975 14.032 1.00 98.06 213 GLU A N 1
ATOM 1699 C CA . GLU A 1 213 ? 4.876 -2.084 14.878 1.00 98.06 213 GLU A CA 1
ATOM 1700 C C . GLU A 1 213 ? 5.285 -3.300 14.037 1.00 98.06 213 GLU A C 1
ATOM 1702 O O . GLU A 1 213 ? 6.411 -3.791 14.171 1.00 98.06 213 GLU A O 1
ATOM 1707 N N . GLN A 1 214 ? 4.434 -3.715 13.093 1.00 98.69 214 GLN A N 1
ATOM 1708 C CA . GLN A 1 214 ? 4.719 -4.879 12.264 1.00 98.69 214 GLN A CA 1
ATOM 1709 C C . GLN A 1 214 ? 5.887 -4.641 11.301 1.00 98.69 214 GLN A C 1
ATOM 1711 O O . GLN A 1 214 ? 6.753 -5.508 11.176 1.00 98.69 214 GLN A O 1
ATOM 1716 N N . PHE A 1 215 ? 5.926 -3.502 10.599 1.00 98.62 215 PHE A N 1
ATOM 1717 C CA . PHE A 1 215 ? 7.015 -3.188 9.664 1.00 98.62 215 PHE A CA 1
ATOM 1718 C C . PHE A 1 215 ? 8.351 -3.065 10.394 1.00 98.62 215 PHE A C 1
ATOM 1720 O O . PHE A 1 215 ? 9.359 -3.576 9.913 1.00 98.62 215 PHE A O 1
ATOM 1727 N N . LYS A 1 216 ? 8.371 -2.486 11.595 1.00 98.12 216 LYS A N 1
ATOM 1728 C CA . LYS A 1 216 ? 9.586 -2.437 12.405 1.00 98.12 216 LYS A CA 1
ATOM 1729 C C . LYS A 1 216 ? 10.068 -3.838 12.793 1.00 98.12 216 LYS A C 1
ATOM 1731 O O . LYS A 1 216 ? 11.230 -4.153 12.561 1.00 98.12 216 LYS A O 1
ATOM 1736 N N . ARG A 1 217 ? 9.180 -4.712 13.283 1.00 98.06 217 ARG A N 1
ATOM 1737 C CA . ARG A 1 217 ? 9.534 -6.105 13.622 1.00 98.06 217 ARG A CA 1
ATOM 1738 C C . ARG A 1 217 ? 10.013 -6.914 12.422 1.00 98.06 217 ARG A C 1
ATOM 1740 O O . ARG A 1 217 ? 10.986 -7.648 12.544 1.00 98.06 217 ARG A O 1
ATOM 1747 N N . MET A 1 218 ? 9.357 -6.768 11.269 1.00 98.25 218 MET A N 1
ATOM 1748 C CA . MET A 1 218 ? 9.770 -7.446 10.036 1.00 98.25 218 MET A CA 1
ATOM 1749 C C . MET A 1 218 ? 11.149 -6.986 9.563 1.00 98.25 218 MET A C 1
ATOM 1751 O O . MET A 1 218 ? 11.892 -7.796 9.028 1.00 98.25 218 MET A O 1
ATOM 1755 N N . ARG A 1 219 ? 11.491 -5.704 9.735 1.00 98.38 219 ARG A N 1
ATOM 1756 C CA . ARG A 1 219 ? 12.818 -5.178 9.398 1.00 98.38 219 ARG A CA 1
ATOM 1757 C C . ARG A 1 219 ? 13.881 -5.664 10.379 1.00 98.38 219 ARG A C 1
ATOM 1759 O O . ARG A 1 219 ? 14.898 -6.207 9.967 1.00 98.38 219 ARG A O 1
ATOM 1766 N N . ASP A 1 220 ? 13.640 -5.451 11.668 1.00 98.38 220 ASP A N 1
ATOM 1767 C CA . ASP A 1 220 ? 14.651 -5.627 12.712 1.00 98.38 220 ASP A CA 1
ATOM 1768 C C . ASP A 1 220 ? 14.880 -7.118 13.042 1.00 98.38 220 ASP A C 1
ATOM 1770 O O . ASP A 1 220 ? 15.985 -7.508 13.411 1.00 98.38 220 ASP A O 1
ATOM 1774 N N . GLY A 1 221 ? 13.869 -7.972 12.841 1.00 98.12 221 GLY A N 1
ATOM 1775 C CA . GLY A 1 221 ? 13.954 -9.426 13.014 1.00 98.12 221 GLY A CA 1
ATOM 1776 C C . GLY A 1 221 ? 14.270 -10.219 11.736 1.00 98.12 221 GLY A C 1
ATOM 1777 O O . GLY A 1 221 ? 14.225 -11.449 11.763 1.00 98.12 221 GLY A O 1
ATOM 1778 N N . ASP A 1 222 ? 14.579 -9.567 10.606 1.00 98.25 222 ASP A N 1
ATOM 1779 C CA . ASP A 1 222 ? 14.973 -10.256 9.368 1.00 98.25 222 ASP A CA 1
ATOM 1780 C C . ASP A 1 222 ? 16.497 -10.326 9.227 1.00 98.25 222 ASP A C 1
ATOM 1782 O O . ASP A 1 222 ? 17.181 -9.351 8.910 1.00 98.25 222 ASP A O 1
ATOM 1786 N N . ARG A 1 223 ? 17.042 -11.536 9.389 1.00 97.62 223 ARG A N 1
ATOM 1787 C CA . ARG A 1 223 ? 18.474 -11.797 9.203 1.00 97.62 223 ARG A CA 1
ATOM 1788 C C . ARG A 1 223 ? 18.960 -11.436 7.795 1.00 97.62 223 ARG A C 1
ATOM 1790 O O . ARG A 1 223 ? 20.133 -11.112 7.643 1.00 97.62 223 ARG A O 1
ATOM 1797 N N . PHE A 1 224 ? 18.093 -11.485 6.788 1.00 97.50 224 PHE A N 1
ATOM 1798 C CA . PHE A 1 224 ? 18.400 -11.154 5.397 1.00 97.50 224 PHE A CA 1
ATOM 1799 C C . PHE A 1 224 ? 17.885 -9.773 4.982 1.00 97.50 224 PHE A C 1
ATOM 1801 O O . PHE A 1 224 ? 17.791 -9.490 3.784 1.00 97.50 224 PHE A O 1
ATOM 1808 N N . TRP A 1 225 ? 17.592 -8.890 5.943 1.00 98.31 225 TRP A N 1
ATOM 1809 C CA . TRP A 1 225 ? 17.324 -7.489 5.648 1.00 98.31 225 TRP A CA 1
ATOM 1810 C C . TRP A 1 225 ? 18.439 -6.910 4.766 1.00 98.31 225 TRP A C 1
ATOM 1812 O O . TRP A 1 225 ? 19.626 -7.107 5.045 1.00 98.31 225 TRP A O 1
ATOM 1822 N N . TYR A 1 226 ? 18.075 -6.214 3.685 1.00 97.62 226 TYR A N 1
ATOM 1823 C CA . TYR A 1 226 ? 19.039 -5.798 2.661 1.00 97.62 226 TYR A CA 1
ATOM 1824 C C . TYR A 1 226 ? 20.118 -4.828 3.167 1.00 97.62 226 TYR A C 1
ATOM 1826 O O . TYR A 1 226 ? 21.185 -4.762 2.568 1.00 97.62 226 TYR A O 1
ATOM 1834 N N . GLU A 1 227 ? 19.877 -4.100 4.263 1.00 97.25 227 GLU A N 1
ATOM 1835 C CA . GLU A 1 227 ? 20.887 -3.229 4.886 1.00 97.25 227 GLU A CA 1
ATOM 1836 C C . GLU A 1 227 ? 21.669 -3.913 6.013 1.00 97.25 227 GLU A C 1
ATOM 1838 O O . GLU A 1 227 ? 22.538 -3.290 6.621 1.00 97.25 227 GLU A O 1
ATOM 1843 N N . ASN A 1 228 ? 21.378 -5.179 6.328 1.00 96.62 228 ASN A N 1
ATOM 1844 C CA . ASN A 1 228 ? 22.231 -5.946 7.225 1.00 96.62 228 ASN A CA 1
ATOM 1845 C C . ASN A 1 228 ? 23.631 -6.071 6.584 1.00 96.62 228 ASN A C 1
ATOM 1847 O O . ASN A 1 228 ? 23.722 -6.549 5.450 1.00 96.62 228 ASN A O 1
ATOM 1851 N N . PRO A 1 229 ? 24.725 -5.705 7.285 1.00 93.12 229 PRO A N 1
ATOM 1852 C CA . PRO A 1 229 ? 26.088 -5.797 6.749 1.00 93.12 229 PRO A CA 1
ATOM 1853 C C . PRO A 1 229 ? 26.495 -7.190 6.251 1.00 93.12 229 PRO A C 1
ATOM 1855 O O . PRO A 1 229 ? 27.416 -7.314 5.452 1.00 93.12 229 PRO A O 1
ATOM 1858 N N . SER A 1 230 ? 25.823 -8.243 6.726 1.00 91.94 230 SER A N 1
ATOM 1859 C CA . SER A 1 230 ? 26.054 -9.620 6.266 1.00 91.94 230 SER A CA 1
ATOM 1860 C C . SER A 1 230 ? 25.335 -9.986 4.959 1.00 91.94 230 SER A C 1
ATOM 1862 O O . SER A 1 230 ? 25.630 -11.036 4.392 1.00 91.94 230 SER A O 1
ATOM 1864 N N . SER A 1 231 ? 24.410 -9.148 4.477 1.00 94.50 231 SER A N 1
ATOM 1865 C CA . SER A 1 231 ? 23.599 -9.415 3.282 1.00 94.50 231 SER A CA 1
ATOM 1866 C C . SER A 1 231 ? 24.280 -8.946 1.997 1.00 94.50 231 SER A C 1
ATOM 1868 O O . SER A 1 231 ? 24.321 -9.694 1.024 1.00 94.50 231 SER A O 1
ATOM 1870 N N . PHE A 1 232 ? 24.817 -7.720 1.987 1.00 95.81 232 PHE A N 1
ATOM 1871 C CA . PHE A 1 232 ? 25.471 -7.124 0.819 1.00 95.81 232 PHE A CA 1
ATOM 1872 C C . PHE A 1 232 ? 26.700 -6.299 1.231 1.00 95.81 232 PHE A C 1
ATOM 1874 O O . PHE A 1 232 ? 26.618 -5.536 2.198 1.00 95.81 232 PHE A O 1
ATOM 1881 N N . PRO A 1 233 ? 27.813 -6.376 0.477 1.00 94.69 233 PRO A N 1
ATOM 1882 C CA . PRO A 1 233 ? 28.902 -5.413 0.572 1.00 94.69 233 PRO A CA 1
ATOM 1883 C C . PRO A 1 233 ? 28.425 -3.967 0.332 1.00 94.69 233 PRO A C 1
ATOM 1885 O O . PRO A 1 233 ? 27.447 -3.758 -0.399 1.00 94.69 233 PRO A O 1
ATOM 1888 N N . PRO A 1 234 ? 29.110 -2.950 0.888 1.00 95.69 234 PRO A N 1
ATOM 1889 C CA . PRO A 1 234 ? 28.711 -1.546 0.759 1.00 95.69 234 PRO A CA 1
ATOM 1890 C C . PRO A 1 234 ? 28.505 -1.073 -0.687 1.00 95.69 234 PRO A C 1
ATOM 1892 O O . PRO A 1 234 ? 27.569 -0.324 -0.966 1.00 95.69 234 PRO A O 1
ATOM 1895 N N . GLU A 1 235 ? 29.337 -1.533 -1.619 1.00 95.31 235 GLU A N 1
ATOM 1896 C CA . GLU A 1 235 ? 29.250 -1.211 -3.043 1.00 95.31 235 GLU A CA 1
ATOM 1897 C C . GLU A 1 235 ? 27.974 -1.760 -3.698 1.00 95.31 235 GLU A C 1
ATOM 1899 O O . GLU A 1 235 ? 27.330 -1.060 -4.480 1.00 95.31 235 GLU A O 1
ATOM 1904 N N . GLN A 1 236 ? 27.558 -2.976 -3.334 1.00 96.06 236 GLN A N 1
ATOM 1905 C CA . GLN A 1 236 ? 26.308 -3.582 -3.798 1.00 96.06 236 GLN A CA 1
ATOM 1906 C C . GLN A 1 236 ? 25.106 -2.868 -3.175 1.00 96.06 236 GLN A C 1
ATOM 1908 O O . GLN A 1 236 ? 24.142 -2.533 -3.867 1.00 96.06 236 GLN A O 1
ATOM 1913 N N . LEU A 1 237 ? 25.182 -2.545 -1.881 1.00 96.88 237 LEU A N 1
ATOM 1914 C CA . LEU A 1 237 ? 24.132 -1.803 -1.187 1.00 96.88 237 LEU A CA 1
ATOM 1915 C C . LEU A 1 237 ? 23.912 -0.408 -1.794 1.00 96.88 237 LEU A C 1
ATOM 1917 O O . LEU A 1 237 ? 22.767 0.018 -1.956 1.00 96.88 237 LEU A O 1
ATOM 1921 N N . ALA A 1 238 ? 24.986 0.282 -2.186 1.00 96.69 238 ALA A N 1
ATOM 1922 C CA . ALA A 1 238 ? 24.907 1.573 -2.865 1.00 96.69 238 ALA A CA 1
ATOM 1923 C C . ALA A 1 238 ? 24.169 1.487 -4.213 1.00 96.69 238 ALA A C 1
ATOM 1925 O O . ALA A 1 238 ? 23.467 2.427 -4.581 1.00 96.69 238 ALA A O 1
ATOM 1926 N N . GLN A 1 239 ? 24.290 0.368 -4.934 1.00 96.75 239 GLN A N 1
ATOM 1927 C CA . GLN A 1 239 ? 23.536 0.123 -6.167 1.00 96.75 239 GLN A CA 1
ATOM 1928 C C . GLN A 1 239 ? 22.065 -0.215 -5.886 1.00 96.75 239 GLN A C 1
ATOM 1930 O O . GLN A 1 239 ? 21.176 0.302 -6.558 1.00 96.75 239 GLN A O 1
ATOM 1935 N N . ILE A 1 240 ? 21.777 -1.017 -4.853 1.00 96.94 240 ILE A N 1
ATOM 1936 C CA . ILE A 1 240 ? 20.395 -1.351 -4.459 1.00 96.94 240 ILE A CA 1
ATOM 1937 C C . ILE A 1 240 ? 19.607 -0.093 -4.071 1.00 96.94 240 ILE A C 1
ATOM 1939 O O . ILE A 1 240 ? 18.447 0.043 -4.456 1.00 96.94 240 ILE A O 1
ATOM 1943 N N . LYS A 1 241 ? 20.232 0.841 -3.345 1.00 96.38 241 LYS A N 1
ATOM 1944 C CA . LYS A 1 241 ? 19.596 2.091 -2.892 1.00 96.38 241 LYS A CA 1
ATOM 1945 C C . LYS A 1 241 ? 19.297 3.101 -4.009 1.00 96.38 241 LYS A C 1
ATOM 1947 O O . LYS A 1 241 ? 18.690 4.131 -3.744 1.00 96.38 241 LYS A O 1
ATOM 1952 N N . GLN A 1 242 ? 19.727 2.829 -5.241 1.00 95.50 242 GLN A N 1
ATOM 1953 C CA . GLN A 1 242 ? 19.367 3.627 -6.420 1.00 95.50 242 GLN A CA 1
ATOM 1954 C C . GLN A 1 242 ? 18.103 3.101 -7.119 1.00 95.50 242 GLN A C 1
ATOM 1956 O O . GLN A 1 242 ? 17.581 3.755 -8.021 1.00 95.50 242 GLN A O 1
ATOM 1961 N N . VAL A 1 243 ? 17.610 1.916 -6.735 1.00 96.06 243 VAL A N 1
ATOM 1962 C CA . VAL A 1 243 ? 16.460 1.275 -7.381 1.00 96.06 243 VAL A CA 1
ATOM 1963 C C . VAL A 1 243 ? 15.176 2.034 -7.079 1.00 96.06 243 VAL A C 1
ATOM 1965 O O . VAL A 1 243 ? 14.728 2.086 -5.938 1.00 96.06 243 VAL A O 1
ATOM 1968 N N . THR A 1 244 ? 14.493 2.474 -8.131 1.00 97.75 244 THR A N 1
ATOM 1969 C CA . THR A 1 244 ? 13.106 2.941 -8.057 1.00 97.75 244 THR A CA 1
ATOM 1970 C C . THR A 1 244 ? 12.164 1.931 -8.707 1.00 97.75 244 THR A C 1
ATOM 1972 O O . THR A 1 244 ? 12.556 1.166 -9.594 1.00 97.75 244 THR A O 1
ATOM 1975 N N . LEU A 1 245 ? 10.885 1.937 -8.313 1.00 98.19 245 LEU A N 1
ATOM 1976 C CA . LEU A 1 245 ? 9.872 1.158 -9.035 1.00 98.19 245 LEU A CA 1
ATOM 1977 C C . LEU A 1 245 ? 9.722 1.660 -10.484 1.00 98.19 245 LEU A C 1
ATOM 1979 O O . LEU A 1 245 ? 9.499 0.851 -11.378 1.00 98.19 245 LEU A O 1
ATOM 1983 N N . ALA A 1 246 ? 9.953 2.955 -10.735 1.00 98.06 246 ALA A N 1
ATOM 1984 C CA . ALA A 1 246 ? 9.998 3.516 -12.084 1.00 98.06 246 ALA A CA 1
ATOM 1985 C C . ALA A 1 246 ? 11.032 2.806 -12.975 1.00 98.06 246 ALA A C 1
ATOM 1987 O O . ALA A 1 246 ? 10.715 2.414 -14.096 1.00 98.06 246 ALA A O 1
ATOM 1988 N N . ARG A 1 247 ? 12.251 2.573 -12.463 1.00 97.38 247 ARG A N 1
ATOM 1989 C CA . ARG A 1 247 ? 13.304 1.862 -13.204 1.00 97.38 247 ARG A CA 1
ATOM 1990 C C . ARG A 1 247 ? 12.888 0.437 -13.547 1.00 97.38 247 ARG A C 1
ATOM 1992 O O . ARG A 1 247 ? 13.036 0.018 -14.690 1.00 97.38 247 ARG A O 1
ATOM 1999 N N . ILE A 1 248 ? 12.311 -0.275 -12.576 1.00 97.44 248 ILE A N 1
ATOM 2000 C CA . ILE A 1 248 ? 11.812 -1.641 -12.778 1.00 97.44 248 ILE A CA 1
ATOM 2001 C C . ILE A 1 248 ? 10.765 -1.669 -13.895 1.00 97.44 248 ILE A C 1
ATOM 2003 O O . ILE A 1 248 ? 10.839 -2.530 -14.768 1.00 97.44 248 ILE A O 1
ATOM 2007 N N . LEU A 1 249 ? 9.818 -0.729 -13.895 1.00 97.56 249 LEU A N 1
ATOM 2008 C CA . LEU A 1 249 ? 8.786 -0.656 -14.930 1.00 97.56 249 LEU A CA 1
ATOM 2009 C C . LEU A 1 249 ? 9.370 -0.306 -16.306 1.00 97.56 249 LEU A C 1
ATOM 2011 O O . LEU A 1 249 ? 8.969 -0.909 -17.293 1.00 97.56 249 LEU A O 1
ATOM 2015 N N . CYS A 1 250 ? 10.354 0.591 -16.381 1.00 97.06 250 CYS A N 1
ATOM 2016 C CA . CYS A 1 250 ? 11.040 0.896 -17.637 1.00 97.06 250 CYS A CA 1
ATOM 2017 C C . CYS A 1 250 ? 11.871 -0.279 -18.186 1.00 97.06 250 CYS A C 1
ATOM 2019 O O . CYS A 1 250 ? 11.990 -0.422 -19.396 1.00 97.06 250 CYS A O 1
ATOM 2021 N N . ASP A 1 251 ? 12.488 -1.093 -17.324 1.00 96.31 251 ASP A N 1
ATOM 2022 C CA . ASP A 1 251 ? 13.316 -2.231 -17.758 1.00 96.31 251 ASP A CA 1
ATOM 2023 C C . ASP A 1 251 ? 12.495 -3.443 -18.212 1.00 96.31 251 ASP A C 1
ATOM 2025 O O . ASP A 1 251 ? 13.018 -4.294 -18.932 1.00 96.31 251 ASP A O 1
ATOM 2029 N N . ASN A 1 252 ? 11.239 -3.544 -17.763 1.00 96.50 252 ASN A N 1
ATOM 2030 C CA . ASN A 1 252 ? 10.402 -4.733 -17.951 1.00 96.50 252 ASN A CA 1
ATOM 2031 C C . ASN A 1 252 ? 9.091 -4.467 -18.711 1.00 96.50 252 ASN A C 1
ATOM 2033 O O . ASN A 1 252 ? 8.366 -5.420 -18.979 1.00 96.50 252 ASN A O 1
ATOM 2037 N N . GLY A 1 253 ? 8.764 -3.212 -19.027 1.00 94.50 253 GLY A N 1
ATOM 2038 C CA . GLY A 1 253 ? 7.666 -2.873 -19.934 1.00 94.50 253 GLY A CA 1
ATOM 2039 C C . GLY A 1 253 ? 8.113 -2.971 -21.391 1.00 94.50 253 GLY A C 1
ATOM 2040 O O . GLY A 1 253 ? 9.236 -2.584 -21.716 1.00 94.50 253 GLY A O 1
ATOM 2041 N N . ASP A 1 254 ? 7.239 -3.450 -22.274 1.00 92.25 254 ASP A N 1
ATOM 2042 C CA . ASP A 1 254 ? 7.589 -3.646 -23.689 1.00 92.25 254 ASP A CA 1
ATOM 2043 C C . ASP A 1 254 ? 7.723 -2.301 -24.428 1.00 92.25 254 ASP A C 1
ATOM 2045 O O . ASP A 1 254 ? 8.640 -2.096 -25.220 1.00 92.25 254 ASP A O 1
ATOM 2049 N N . ASN A 1 255 ? 6.831 -1.360 -24.114 1.00 92.06 255 ASN A N 1
ATOM 2050 C CA . ASN A 1 255 ? 6.663 -0.036 -24.714 1.00 92.06 255 ASN A CA 1
ATOM 2051 C C . ASN A 1 255 ? 6.452 1.060 -23.643 1.00 92.06 255 ASN A C 1
ATOM 2053 O O . ASN A 1 255 ? 5.825 2.099 -23.889 1.00 92.06 255 ASN A O 1
ATOM 2057 N N . VAL A 1 256 ? 6.958 0.870 -22.421 1.00 95.38 256 VAL A N 1
ATOM 2058 C CA . VAL A 1 256 ? 6.967 1.916 -21.382 1.00 95.38 256 VAL A CA 1
ATOM 2059 C C . VAL A 1 256 ? 8.194 2.807 -21.591 1.00 95.38 256 VAL A C 1
ATOM 2061 O O . VAL A 1 256 ? 9.272 2.540 -21.075 1.00 95.38 256 VAL A O 1
ATOM 2064 N N . SER A 1 257 ? 8.040 3.870 -22.385 1.00 94.25 257 SER A N 1
ATOM 2065 C CA . SER A 1 257 ? 9.133 4.797 -22.736 1.00 94.25 257 SER A CA 1
ATOM 2066 C C . SER A 1 257 ? 9.163 6.073 -21.890 1.00 94.25 257 SER A C 1
ATOM 2068 O O . SER A 1 257 ? 10.206 6.732 -21.789 1.00 94.25 257 SER A O 1
ATOM 2070 N N . ARG A 1 258 ? 8.027 6.427 -21.278 1.00 97.00 258 ARG A N 1
ATOM 2071 C CA . ARG A 1 258 ? 7.859 7.621 -20.451 1.00 97.00 258 ARG A CA 1
ATOM 2072 C C . ARG A 1 258 ? 7.306 7.268 -19.078 1.00 97.00 258 ARG A C 1
ATOM 2074 O O . ARG A 1 258 ? 6.324 6.537 -18.985 1.00 97.00 258 ARG A O 1
ATOM 2081 N N . ILE A 1 259 ? 7.918 7.815 -18.033 1.00 97.69 259 ILE A N 1
ATOM 2082 C CA . ILE A 1 259 ? 7.557 7.570 -16.637 1.00 97.69 259 ILE A CA 1
ATOM 2083 C C . ILE A 1 259 ? 8.029 8.726 -15.750 1.00 97.69 259 ILE A C 1
ATOM 2085 O O . ILE A 1 259 ? 8.983 9.431 -16.089 1.00 97.69 259 ILE A O 1
ATOM 2089 N N . GLN A 1 260 ? 7.371 8.928 -14.615 1.00 97.44 260 GLN A N 1
ATOM 2090 C CA . GLN A 1 260 ? 7.844 9.826 -13.568 1.00 97.44 260 GLN A CA 1
ATOM 2091 C C . GLN A 1 260 ? 8.809 9.110 -12.598 1.00 97.44 260 GLN A C 1
ATOM 2093 O O . GLN A 1 260 ? 8.684 7.896 -12.414 1.00 97.44 260 GLN A O 1
ATOM 2098 N N . PRO A 1 261 ? 9.765 9.822 -11.967 1.00 97.06 261 PRO A N 1
ATOM 2099 C CA . PRO A 1 261 ? 10.717 9.220 -11.029 1.00 97.06 261 PRO A CA 1
ATOM 2100 C C . PRO A 1 261 ? 10.086 8.455 -9.857 1.00 97.06 261 PRO A C 1
ATOM 2102 O O . PRO A 1 261 ? 10.554 7.364 -9.523 1.00 97.06 261 PRO A O 1
ATOM 2105 N N . ASP A 1 262 ? 9.022 8.997 -9.257 1.00 97.44 262 ASP A N 1
ATOM 2106 C CA . ASP A 1 262 ? 8.246 8.328 -8.212 1.00 97.44 262 ASP A CA 1
ATOM 2107 C C . ASP A 1 262 ? 6.847 7.963 -8.720 1.00 97.44 262 ASP A C 1
ATOM 2109 O O . ASP A 1 262 ? 5.956 8.805 -8.833 1.00 97.44 262 ASP A O 1
ATOM 2113 N N . VAL A 1 263 ? 6.651 6.681 -9.020 1.00 97.56 263 VAL A N 1
ATOM 2114 C CA . VAL A 1 263 ? 5.400 6.145 -9.580 1.00 97.56 263 VAL A CA 1
ATOM 2115 C C . VAL A 1 263 ? 4.264 6.032 -8.568 1.00 97.56 263 VAL A C 1
ATOM 2117 O O . VAL A 1 263 ? 3.128 5.787 -8.965 1.00 97.56 263 VAL A O 1
ATOM 2120 N N . PHE A 1 264 ? 4.536 6.205 -7.273 1.00 97.19 264 PHE A N 1
ATOM 2121 C CA . PHE A 1 264 ? 3.478 6.265 -6.263 1.00 97.19 264 PHE A CA 1
ATOM 2122 C C . PHE A 1 264 ? 2.810 7.645 -6.203 1.00 97.19 264 PHE A C 1
ATOM 2124 O O . PHE A 1 264 ? 1.745 7.792 -5.598 1.00 97.19 264 PHE A O 1
ATOM 2131 N N . LEU A 1 265 ? 3.422 8.649 -6.835 1.00 96.50 265 LEU A N 1
ATOM 2132 C CA . LEU A 1 265 ? 2.915 10.008 -6.933 1.00 96.50 265 LEU A CA 1
ATOM 2133 C C . LEU A 1 265 ? 2.504 10.316 -8.373 1.00 96.50 265 LEU A C 1
ATOM 2135 O O . LEU A 1 265 ? 3.156 9.914 -9.340 1.00 96.50 265 LEU A O 1
ATOM 2139 N N . LEU A 1 266 ? 1.422 11.080 -8.515 1.00 95.75 266 LEU A N 1
ATOM 2140 C CA . LEU A 1 266 ? 0.996 11.562 -9.823 1.00 95.75 266 LEU A CA 1
ATOM 2141 C C . LEU A 1 266 ? 2.025 12.542 -10.403 1.00 95.75 266 LEU A C 1
ATOM 2143 O O . LEU A 1 266 ? 2.661 13.280 -9.634 1.00 95.75 266 LEU A O 1
ATOM 2147 N N . PRO A 1 267 ? 2.150 12.601 -11.741 1.00 95.06 267 PRO A N 1
ATOM 2148 C CA . PRO A 1 267 ? 3.018 13.565 -12.391 1.00 95.06 267 PRO A CA 1
ATOM 2149 C C . PRO A 1 267 ? 2.699 15.011 -11.995 1.00 95.06 267 PRO A C 1
ATOM 2151 O O . PRO A 1 267 ? 1.542 15.431 -11.994 1.00 95.06 267 PRO A O 1
ATOM 2154 N N . ASN A 1 268 ? 3.738 15.773 -11.664 1.00 94.88 268 ASN A N 1
ATOM 2155 C CA . ASN A 1 268 ? 3.682 17.207 -11.365 1.00 94.88 268 ASN A CA 1
ATOM 2156 C C . ASN A 1 268 ? 5.057 17.845 -11.640 1.00 94.88 268 ASN A C 1
ATOM 2158 O O . ASN A 1 268 ? 5.971 17.150 -12.077 1.00 94.88 268 ASN A O 1
ATOM 2162 N N . ASP A 1 269 ? 5.227 19.136 -11.358 1.00 95.31 269 ASP A N 1
ATOM 2163 C CA . ASP A 1 269 ? 6.479 19.859 -11.638 1.00 95.31 269 ASP A CA 1
ATOM 2164 C C . ASP A 1 269 ? 7.719 19.244 -10.954 1.00 95.31 269 ASP A C 1
ATOM 2166 O O . ASP A 1 269 ? 8.799 19.226 -11.541 1.00 95.31 269 ASP A O 1
ATOM 2170 N N . ASN A 1 270 ? 7.565 18.682 -9.748 1.00 95.38 270 ASN A N 1
ATOM 2171 C CA . ASN A 1 270 ? 8.641 18.030 -8.987 1.00 95.38 270 ASN A CA 1
ATOM 2172 C C . ASN A 1 270 ? 8.768 16.523 -9.276 1.00 95.38 270 ASN A C 1
ATOM 2174 O O . ASN A 1 270 ? 9.723 15.888 -8.837 1.00 95.38 270 ASN A O 1
ATOM 2178 N N . ASN A 1 271 ? 7.806 15.942 -9.992 1.00 96.62 271 ASN A N 1
ATOM 2179 C CA . ASN A 1 271 ? 7.784 14.534 -10.381 1.00 96.62 271 ASN A CA 1
ATOM 2180 C C . ASN A 1 271 ? 7.315 14.409 -11.843 1.00 96.62 271 ASN A C 1
ATOM 2182 O O . ASN A 1 271 ? 6.252 13.841 -12.102 1.00 96.62 271 ASN A O 1
ATOM 2186 N N . PRO A 1 272 ? 8.023 15.022 -12.809 1.00 96.69 272 PRO A N 1
ATOM 2187 C CA . PRO A 1 272 ? 7.515 15.159 -14.165 1.00 96.69 272 PRO A CA 1
ATOM 2188 C C . PRO A 1 272 ? 7.558 13.829 -14.915 1.00 96.69 272 PRO A C 1
ATOM 2190 O O . PRO A 1 272 ? 8.448 13.002 -14.717 1.00 96.69 272 PRO A O 1
ATOM 2193 N N . LEU A 1 273 ? 6.622 13.658 -15.846 1.00 96.25 273 LEU A N 1
ATOM 2194 C CA . LEU A 1 273 ? 6.612 12.526 -16.764 1.00 96.25 273 LEU A CA 1
ATOM 2195 C C . LEU A 1 273 ? 7.736 12.676 -17.808 1.00 96.25 273 LEU A C 1
ATOM 2197 O O . LEU A 1 273 ? 7.582 13.391 -18.805 1.00 96.25 273 LEU A O 1
ATOM 2201 N N . GLY A 1 274 ? 8.859 11.999 -17.574 1.00 95.94 274 GLY A N 1
ATOM 2202 C CA . GLY A 1 274 ? 10.078 12.066 -18.383 1.00 95.94 274 GLY A CA 1
ATOM 2203 C C . GLY A 1 274 ? 10.337 10.798 -19.196 1.00 95.94 274 GLY A C 1
ATOM 2204 O O . GLY A 1 274 ? 9.533 9.875 -19.191 1.00 95.94 274 GLY A O 1
ATOM 2205 N N . ALA A 1 275 ? 11.458 10.753 -19.918 1.00 97.12 275 ALA A N 1
ATOM 2206 C CA . ALA A 1 275 ? 11.891 9.556 -20.640 1.00 97.12 275 ALA A CA 1
ATOM 2207 C C . ALA A 1 275 ? 12.562 8.546 -19.694 1.00 97.12 275 ALA A C 1
ATOM 2209 O O . ALA A 1 275 ? 13.335 8.938 -18.820 1.00 97.12 275 ALA A O 1
ATOM 2210 N N . CYS A 1 276 ? 12.362 7.247 -19.932 1.00 96.69 276 CYS A N 1
ATOM 2211 C CA . CYS A 1 276 ? 12.968 6.171 -19.139 1.00 96.69 276 CYS A CA 1
ATOM 2212 C C . CYS A 1 276 ? 14.504 6.220 -19.082 1.00 96.69 276 CYS A C 1
ATOM 2214 O O . CYS A 1 276 ? 15.089 5.769 -18.102 1.00 96.69 276 CYS A O 1
ATOM 2216 N N . ASN A 1 277 ? 15.174 6.800 -20.082 1.00 95.50 277 ASN A N 1
ATOM 2217 C CA . ASN A 1 277 ? 16.633 6.984 -20.071 1.00 95.50 277 ASN A CA 1
ATOM 2218 C C . ASN A 1 277 ? 17.113 7.960 -18.982 1.00 95.50 277 ASN A C 1
ATOM 2220 O O . ASN A 1 277 ? 18.284 7.936 -18.621 1.00 95.50 277 ASN A O 1
ATOM 2224 N N . GLY A 1 278 ? 16.226 8.818 -18.469 1.00 94.81 278 GLY A N 1
ATOM 2225 C CA . GLY A 1 278 ? 16.520 9.714 -17.350 1.00 94.81 278 GLY A CA 1
ATOM 2226 C C . GLY A 1 278 ? 16.391 9.053 -15.975 1.00 94.81 278 GLY A C 1
ATOM 2227 O O . GLY A 1 278 ? 16.748 9.676 -14.980 1.00 94.81 278 GLY A O 1
ATOM 2228 N N . ILE A 1 279 ? 15.883 7.816 -15.899 1.00 96.81 279 ILE A N 1
ATOM 2229 C CA . ILE A 1 279 ? 15.737 7.083 -14.638 1.00 96.81 279 ILE A CA 1
ATOM 2230 C C . ILE A 1 279 ? 17.011 6.263 -14.375 1.00 96.81 279 ILE A C 1
ATOM 2232 O O . ILE A 1 279 ? 17.334 5.403 -15.204 1.00 96.81 279 ILE A O 1
ATOM 2236 N N . PRO A 1 280 ? 17.706 6.473 -13.237 1.00 94.94 280 PRO A N 1
ATOM 2237 C CA . PRO A 1 280 ? 18.948 5.774 -12.907 1.00 94.94 280 PRO A CA 1
ATOM 2238 C C . PRO A 1 280 ? 18.831 4.249 -12.983 1.00 94.94 280 PRO A C 1
ATOM 2240 O O . PRO A 1 280 ? 17.828 3.670 -12.567 1.00 94.94 280 PRO A O 1
ATOM 2243 N N . THR A 1 281 ? 19.872 3.600 -13.504 1.00 94.81 281 THR A N 1
ATOM 2244 C CA . THR A 1 281 ? 19.981 2.139 -13.631 1.00 94.81 281 THR A CA 1
ATOM 2245 C C . THR A 1 281 ? 20.888 1.555 -12.557 1.00 94.81 281 THR A C 1
ATOM 2247 O O . THR A 1 281 ? 21.873 2.179 -12.175 1.00 94.81 281 THR A O 1
ATOM 2250 N N . VAL A 1 282 ? 20.613 0.317 -12.150 1.00 93.75 282 VAL A N 1
ATOM 2251 C CA . VAL A 1 282 ? 21.497 -0.453 -11.263 1.00 93.75 282 VAL A CA 1
ATOM 2252 C C . VAL A 1 282 ? 22.693 -0.977 -12.048 1.00 93.75 282 VAL A C 1
ATOM 2254 O O . VAL A 1 282 ? 22.521 -1.654 -13.063 1.00 93.75 282 VAL A O 1
ATOM 2257 N N . ASP A 1 283 ? 23.904 -0.735 -11.554 1.00 94.50 283 ASP A N 1
ATOM 2258 C CA . ASP A 1 283 ? 25.106 -1.347 -12.109 1.00 94.50 283 ASP A CA 1
ATOM 2259 C C . ASP A 1 283 ? 25.316 -2.763 -11.553 1.00 94.50 283 ASP A C 1
ATOM 2261 O O . ASP A 1 283 ? 25.859 -2.967 -10.465 1.00 94.50 283 ASP A O 1
ATOM 2265 N N . LEU A 1 284 ? 24.905 -3.767 -12.328 1.00 94.50 284 LEU A N 1
ATOM 2266 C CA . LEU A 1 284 ? 25.061 -5.176 -11.957 1.00 94.50 284 LEU A CA 1
ATOM 2267 C C . LEU A 1 284 ? 26.495 -5.702 -12.109 1.00 94.50 284 LEU A C 1
ATOM 2269 O O . LEU A 1 284 ? 26.772 -6.821 -11.681 1.00 94.50 284 LEU A O 1
ATOM 2273 N N . ARG A 1 285 ? 27.436 -4.918 -12.655 1.00 93.25 285 ARG A N 1
ATOM 2274 C CA . ARG A 1 285 ? 28.856 -5.315 -12.691 1.00 93.25 285 ARG A CA 1
ATOM 2275 C C . ARG A 1 285 ? 29.441 -5.434 -11.286 1.00 93.25 285 ARG A C 1
ATOM 2277 O O . ARG A 1 285 ? 30.375 -6.192 -11.088 1.00 93.25 285 ARG A O 1
ATOM 2284 N N . ILE A 1 286 ? 28.852 -4.771 -10.292 1.00 93.56 286 ILE A N 1
ATOM 2285 C CA . ILE A 1 286 ? 29.268 -4.873 -8.884 1.00 93.56 286 ILE A CA 1
ATOM 2286 C C . ILE A 1 286 ? 28.997 -6.275 -8.287 1.00 93.56 286 ILE A C 1
ATOM 2288 O O . ILE A 1 286 ? 29.549 -6.638 -7.251 1.00 93.56 286 ILE A O 1
ATOM 2292 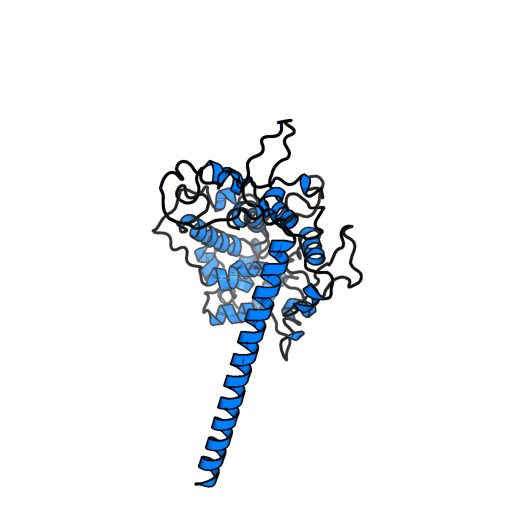N N . TRP A 1 287 ? 28.184 -7.099 -8.955 1.00 93.75 287 TRP A N 1
ATOM 2293 C CA . TRP A 1 287 ? 27.974 -8.512 -8.613 1.00 93.75 287 TRP A CA 1
ATOM 2294 C C . TRP A 1 287 ? 28.870 -9.463 -9.409 1.00 93.75 287 TRP A C 1
ATOM 2296 O O . TRP A 1 287 ? 28.735 -10.679 -9.273 1.00 93.75 287 TRP A O 1
ATOM 2306 N N . SER A 1 288 ? 29.752 -8.953 -10.274 1.00 91.88 288 SER A N 1
ATOM 2307 C CA . SER A 1 288 ? 30.687 -9.822 -10.975 1.00 91.88 288 SER A CA 1
ATOM 2308 C C . SER A 1 288 ? 31.780 -10.275 -10.017 1.00 91.88 288 SER A C 1
ATOM 2310 O O . SER A 1 288 ? 32.588 -9.461 -9.570 1.00 91.88 288 SER A O 1
ATOM 2312 N N . ASP A 1 289 ? 31.848 -11.576 -9.764 1.00 84.00 289 ASP A N 1
ATOM 2313 C CA . ASP A 1 289 ? 33.024 -12.170 -9.144 1.00 84.00 289 ASP A CA 1
ATOM 2314 C C . ASP A 1 289 ? 34.195 -12.072 -10.134 1.00 84.00 289 ASP A C 1
ATOM 2316 O O . ASP A 1 289 ? 34.107 -12.552 -11.273 1.00 84.00 289 ASP A O 1
ATOM 2320 N N . CYS A 1 290 ? 35.299 -11.445 -9.721 1.00 68.19 290 CYS A N 1
ATOM 2321 C CA . CYS A 1 290 ? 36.539 -11.485 -10.489 1.00 68.19 290 CYS A CA 1
ATOM 2322 C C . CYS A 1 290 ? 36.942 -12.950 -10.701 1.00 68.19 290 CYS A C 1
ATOM 2324 O O . CYS A 1 290 ? 37.202 -13.682 -9.747 1.00 68.19 290 CYS A O 1
ATOM 2326 N N . CYS A 1 291 ? 37.019 -13.387 -11.959 1.00 60.25 291 CYS A N 1
ATOM 2327 C CA . CYS A 1 291 ? 37.608 -14.674 -12.320 1.00 60.25 291 CYS A CA 1
ATOM 2328 C C . CYS A 1 291 ? 39.139 -14.583 -12.230 1.00 60.25 291 CYS A C 1
ATOM 2330 O O . CYS A 1 291 ? 39.816 -14.646 -13.252 1.00 60.25 291 CYS A O 1
ATOM 2332 N N . GLU A 1 292 ? 39.699 -14.419 -11.035 1.00 44.97 292 GLU A N 1
ATOM 2333 C CA . GLU A 1 292 ? 41.142 -14.568 -10.834 1.00 44.97 292 GLU A CA 1
ATOM 2334 C C . GLU A 1 292 ? 41.431 -15.984 -10.314 1.00 44.97 292 GLU A C 1
ATOM 2336 O O . GLU A 1 292 ? 41.050 -16.349 -9.205 1.00 44.97 292 GLU A O 1
ATOM 2341 N N . ASN A 1 293 ? 42.094 -16.775 -11.174 1.00 40.59 293 ASN A N 1
ATOM 2342 C CA . ASN A 1 293 ? 42.501 -18.189 -11.051 1.00 40.59 293 ASN A CA 1
ATOM 2343 C C . ASN A 1 293 ? 41.526 -19.271 -11.567 1.00 40.59 293 ASN A C 1
ATOM 2345 O O . ASN A 1 293 ? 41.189 -20.218 -10.861 1.00 40.59 293 ASN A O 1
ATOM 2349 N N . CYS A 1 294 ? 41.213 -19.241 -12.871 1.00 52.03 294 CYS A N 1
ATOM 2350 C CA . CYS A 1 294 ? 40.856 -20.461 -13.624 1.00 52.03 294 CYS A CA 1
ATOM 2351 C C . CYS A 1 294 ? 42.084 -21.308 -14.027 1.00 52.03 294 CYS A C 1
ATOM 2353 O O . CYS A 1 294 ? 41.997 -22.156 -14.914 1.00 52.03 294 CYS A O 1
ATOM 2355 N N . GLU A 1 295 ? 43.229 -21.134 -13.368 1.00 46.25 295 GLU A N 1
ATOM 2356 C CA . GLU A 1 295 ? 44.323 -22.101 -13.428 1.00 46.25 295 GLU A CA 1
ATOM 2357 C C . GLU A 1 295 ? 44.116 -23.178 -12.362 1.00 46.25 295 GLU A C 1
ATOM 2359 O O . GLU A 1 295 ? 44.821 -23.245 -11.364 1.00 46.25 295 GLU A O 1
ATOM 2364 N N . ASN A 1 296 ? 43.125 -24.044 -12.570 1.00 41.91 296 ASN A N 1
ATOM 2365 C CA . ASN A 1 296 ? 43.228 -25.423 -12.112 1.00 41.91 296 ASN A CA 1
ATOM 2366 C C . ASN A 1 296 ? 42.406 -26.338 -13.019 1.00 41.91 296 ASN A C 1
ATOM 2368 O O . ASN A 1 296 ? 41.183 -26.273 -13.120 1.00 41.91 296 ASN A O 1
ATOM 2372 N N . ARG A 1 297 ? 43.167 -27.177 -13.716 1.00 47.28 297 ARG A N 1
ATOM 2373 C CA . ARG A 1 297 ? 42.773 -28.249 -14.625 1.00 47.28 297 ARG A CA 1
ATOM 2374 C C . ARG A 1 297 ? 41.571 -29.047 -14.095 1.00 47.28 297 ARG A C 1
ATOM 2376 O O . ARG A 1 297 ? 41.616 -29.543 -12.975 1.00 47.28 297 ARG A O 1
ATOM 2383 N N . GLY A 1 298 ? 40.579 -29.293 -14.958 1.00 43.81 298 GLY A N 1
ATOM 2384 C CA . GLY A 1 298 ? 39.855 -30.570 -14.931 1.00 43.81 298 GLY A CA 1
ATOM 2385 C C . GLY A 1 298 ? 38.340 -30.593 -14.727 1.00 43.81 298 GLY A C 1
ATOM 2386 O O . GLY A 1 298 ? 37.830 -31.697 -14.620 1.00 43.81 298 GLY A O 1
ATOM 2387 N N . ASN A 1 299 ? 37.600 -29.477 -14.721 1.00 36.50 299 ASN A N 1
ATOM 2388 C CA . ASN A 1 299 ? 36.128 -29.534 -14.682 1.00 36.50 299 ASN A CA 1
ATOM 2389 C C . ASN A 1 299 ? 35.490 -28.692 -15.791 1.00 36.50 299 ASN A C 1
ATOM 2391 O O . ASN A 1 299 ? 35.257 -27.493 -15.659 1.00 36.50 299 ASN A O 1
ATOM 2395 N N . THR A 1 300 ? 35.191 -29.358 -16.902 1.00 41.25 300 THR A N 1
ATOM 2396 C CA . THR A 1 300 ? 34.439 -28.835 -18.042 1.00 41.25 300 THR A CA 1
ATOM 2397 C C . THR A 1 300 ? 32.979 -28.603 -17.646 1.00 41.25 300 THR A C 1
ATOM 2399 O O . THR A 1 300 ? 32.116 -29.457 -17.827 1.00 41.25 300 THR A O 1
ATOM 2402 N N . VAL A 1 301 ? 32.679 -27.411 -17.139 1.00 38.56 301 VAL A N 1
ATOM 2403 C CA . VAL A 1 301 ? 31.363 -26.800 -17.348 1.00 38.56 301 VAL A CA 1
ATOM 2404 C C . VAL A 1 301 ? 31.593 -25.569 -18.209 1.00 38.56 301 VAL A C 1
ATOM 2406 O O . VAL A 1 301 ? 31.824 -24.470 -17.711 1.00 38.56 301 VAL A O 1
ATOM 2409 N N . SER A 1 302 ? 31.567 -25.773 -19.527 1.00 37.47 302 SER A N 1
ATOM 2410 C CA . SER A 1 302 ? 31.600 -24.697 -20.514 1.00 37.47 302 SER A CA 1
ATOM 2411 C C . SER A 1 302 ? 30.364 -23.815 -20.342 1.00 37.47 302 SER A C 1
ATOM 2413 O O . SER A 1 302 ? 29.295 -24.096 -20.884 1.00 37.47 302 SER A O 1
ATOM 2415 N N . ARG A 1 303 ? 30.489 -22.733 -19.570 1.00 45.62 303 ARG A N 1
ATOM 2416 C CA . ARG A 1 303 ? 29.520 -21.637 -19.592 1.00 45.62 303 ARG A CA 1
ATOM 2417 C C . ARG A 1 303 ? 29.808 -20.789 -20.823 1.00 45.62 303 ARG A C 1
ATOM 2419 O O . ARG A 1 303 ? 30.610 -19.863 -20.779 1.00 45.62 303 ARG A O 1
ATOM 2426 N N . PHE A 1 304 ? 29.132 -21.113 -21.920 1.00 36.75 304 PHE A N 1
ATOM 2427 C CA . PHE A 1 304 ? 28.949 -20.170 -23.016 1.00 36.75 304 PHE A CA 1
ATOM 2428 C C . PHE A 1 304 ? 28.369 -18.872 -22.442 1.00 36.75 304 PHE A C 1
ATOM 2430 O O . PHE A 1 304 ? 27.291 -18.881 -21.836 1.00 36.75 304 PHE A O 1
ATOM 2437 N N . LYS A 1 305 ? 29.083 -17.754 -22.619 1.00 43.91 305 LYS A N 1
ATOM 2438 C CA . LYS A 1 305 ? 28.513 -16.415 -22.453 1.00 43.91 305 LYS A CA 1
ATOM 2439 C C . LYS A 1 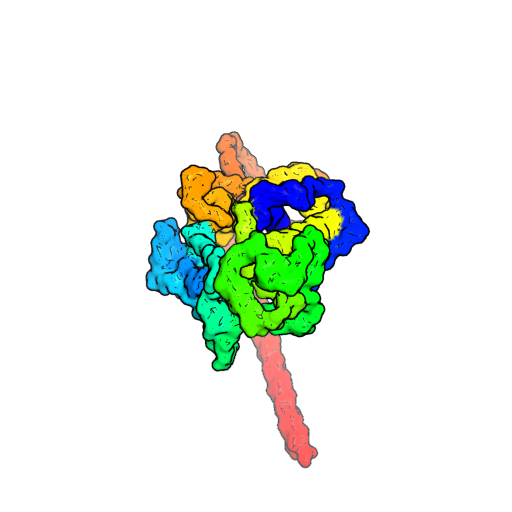305 ? 27.286 -16.344 -23.362 1.00 43.91 305 LYS A C 1
ATOM 2441 O O . LYS A 1 305 ? 27.421 -16.350 -24.580 1.00 43.91 305 LYS A O 1
ATOM 2446 N N . ARG A 1 306 ? 26.078 -16.290 -22.797 1.00 39.12 306 ARG A N 1
ATOM 2447 C CA . ARG A 1 306 ? 24.904 -15.902 -23.586 1.00 39.12 306 ARG A CA 1
ATOM 2448 C C . ARG A 1 306 ? 25.107 -14.442 -23.991 1.00 39.12 306 ARG A C 1
ATOM 2450 O O . ARG A 1 306 ? 25.289 -13.588 -23.126 1.00 39.12 306 ARG A O 1
ATOM 2457 N N . HIS A 1 307 ? 25.054 -14.159 -25.290 1.00 41.75 307 HIS A N 1
ATOM 2458 C CA . HIS A 1 307 ? 25.179 -12.819 -25.883 1.00 41.75 307 HIS A CA 1
ATOM 2459 C C . HIS A 1 307 ? 24.163 -11.773 -25.374 1.00 41.75 307 HIS A C 1
ATOM 2461 O O . HIS A 1 307 ? 24.232 -10.609 -25.756 1.00 41.75 307 HIS A O 1
ATOM 2467 N N . SER A 1 308 ? 23.250 -12.127 -24.468 1.00 42.34 308 SER A N 1
ATOM 2468 C CA . SER A 1 308 ? 22.295 -11.205 -23.848 1.00 42.34 308 SER A CA 1
ATOM 2469 C C . SER A 1 308 ? 22.922 -10.181 -22.887 1.00 42.34 308 SER A C 1
ATOM 2471 O O . SER A 1 308 ? 22.265 -9.200 -22.552 1.00 42.34 308 SER A O 1
ATOM 2473 N N . ALA A 1 309 ? 24.194 -10.332 -22.497 1.00 41.31 309 ALA A N 1
ATOM 2474 C CA . ALA A 1 309 ? 24.908 -9.323 -21.704 1.00 41.31 309 ALA A CA 1
ATOM 2475 C C . ALA A 1 309 ? 25.297 -8.058 -22.502 1.00 41.31 309 ALA A C 1
ATOM 2477 O O . ALA A 1 309 ? 25.647 -7.043 -21.903 1.00 41.31 309 ALA A O 1
ATOM 2478 N N . ALA A 1 310 ? 25.195 -8.074 -23.838 1.00 42.50 310 ALA A N 1
ATOM 2479 C CA . ALA A 1 310 ? 25.492 -6.901 -24.665 1.00 42.50 310 ALA A CA 1
ATOM 2480 C C . ALA A 1 310 ? 24.505 -5.736 -24.441 1.00 42.50 310 ALA A C 1
ATOM 2482 O O . ALA A 1 310 ? 24.864 -4.589 -24.681 1.00 42.50 310 ALA A O 1
ATOM 2483 N N . LYS A 1 311 ? 23.296 -5.999 -23.914 1.00 41.41 311 LYS A N 1
ATOM 2484 C CA . LYS A 1 311 ? 22.321 -4.946 -23.567 1.00 41.41 311 LYS A CA 1
ATOM 2485 C C . LYS A 1 311 ? 22.740 -4.071 -22.376 1.00 41.41 311 LYS A C 1
ATOM 2487 O O . LYS A 1 311 ? 22.191 -2.989 -22.223 1.00 41.41 311 LYS A O 1
ATOM 2492 N N . TYR A 1 312 ? 23.698 -4.516 -21.561 1.00 47.03 312 TYR A N 1
ATOM 2493 C CA . TYR A 1 312 ? 24.132 -3.818 -20.343 1.00 47.03 312 TYR A CA 1
ATOM 2494 C C . TYR A 1 312 ? 25.570 -3.288 -20.423 1.00 47.03 312 TYR A C 1
ATOM 2496 O O . TYR A 1 312 ? 26.126 -2.848 -19.418 1.00 47.03 312 TYR A O 1
ATOM 2504 N N . SER A 1 313 ? 26.199 -3.322 -21.602 1.00 36.81 313 SER A N 1
ATOM 2505 C CA . SER A 1 313 ? 27.520 -2.722 -21.783 1.00 36.81 313 SER A CA 1
ATOM 2506 C C . SER A 1 313 ? 27.373 -1.260 -22.184 1.00 36.81 313 SER A C 1
ATOM 2508 O O . SER A 1 313 ? 26.919 -0.946 -23.282 1.00 36.81 313 SER A O 1
ATOM 2510 N N . ALA A 1 314 ? 27.757 -0.363 -21.278 1.00 35.44 314 ALA A N 1
ATOM 2511 C CA . ALA A 1 314 ? 27.924 1.049 -21.579 1.00 35.44 314 ALA A CA 1
ATOM 2512 C C . ALA A 1 314 ? 28.927 1.207 -22.734 1.00 35.44 314 ALA A C 1
ATOM 2514 O O . ALA A 1 314 ? 30.085 0.801 -22.630 1.00 35.44 314 ALA A O 1
ATOM 2515 N N . THR A 1 315 ? 28.478 1.790 -23.843 1.00 34.50 315 THR A N 1
ATOM 2516 C CA . THR A 1 315 ? 29.326 2.172 -24.974 1.00 34.50 315 THR A CA 1
ATOM 2517 C C . THR A 1 315 ? 30.344 3.216 -24.529 1.00 34.50 315 THR A C 1
ATOM 2519 O O . THR A 1 315 ? 29.998 4.385 -24.378 1.00 34.50 315 THR A O 1
ATOM 2522 N N . ASN A 1 316 ? 31.603 2.805 -24.375 1.00 33.91 316 ASN A N 1
ATOM 2523 C CA . ASN A 1 316 ? 32.742 3.714 -24.383 1.00 33.91 316 ASN A CA 1
ATOM 2524 C C . ASN A 1 316 ? 33.505 3.544 -25.698 1.00 33.91 316 ASN A C 1
ATOM 2526 O O . ASN A 1 316 ? 34.040 2.479 -25.995 1.00 33.91 316 ASN A O 1
ATOM 2530 N N . ASN A 1 317 ? 33.537 4.626 -26.474 1.00 36.19 317 ASN A N 1
ATOM 2531 C CA . ASN A 1 317 ? 34.378 4.792 -27.651 1.00 36.19 317 ASN A CA 1
ATOM 2532 C C . ASN A 1 317 ? 35.856 4.717 -27.258 1.00 36.19 317 ASN A C 1
ATOM 2534 O O . ASN A 1 317 ? 36.396 5.700 -26.757 1.00 36.19 317 ASN A O 1
ATOM 2538 N N . LEU A 1 318 ? 36.518 3.601 -27.554 1.00 30.62 318 LEU A N 1
ATOM 2539 C CA . LEU A 1 318 ? 37.966 3.549 -27.729 1.00 30.62 318 LEU A CA 1
ATOM 2540 C C . LEU A 1 318 ? 38.280 2.618 -28.902 1.00 30.62 318 LEU A C 1
ATOM 2542 O O . LEU A 1 318 ? 37.920 1.444 -28.902 1.00 30.62 318 LEU A O 1
ATOM 2546 N N . GLN A 1 319 ? 38.929 3.187 -29.918 1.00 37.56 319 GLN A N 1
ATOM 2547 C CA . GLN A 1 319 ? 39.579 2.455 -30.998 1.00 37.56 319 GLN A CA 1
ATOM 2548 C C . GLN A 1 319 ? 40.565 1.456 -30.396 1.00 37.56 319 GLN A C 1
ATOM 2550 O O . GLN A 1 319 ? 41.517 1.870 -29.733 1.00 37.56 319 GLN A O 1
ATOM 2555 N N . GLN A 1 320 ? 40.396 0.166 -30.677 1.00 29.14 320 GLN A N 1
ATOM 2556 C CA . GLN A 1 320 ? 41.515 -0.754 -30.560 1.00 29.14 320 GLN A CA 1
ATOM 2557 C C . GLN A 1 320 ? 41.426 -1.874 -31.589 1.00 29.14 320 GLN A C 1
ATOM 2559 O O . GLN A 1 320 ? 40.377 -2.469 -31.815 1.00 29.14 320 GLN A O 1
ATOM 2564 N N . ASN A 1 321 ? 42.566 -2.034 -32.249 1.00 27.48 321 ASN A N 1
ATOM 2565 C CA . ASN A 1 321 ? 42.826 -2.820 -33.437 1.00 27.48 321 ASN A CA 1
ATOM 2566 C C . ASN A 1 321 ? 42.598 -4.319 -33.242 1.00 27.48 321 ASN A C 1
ATOM 2568 O O . ASN A 1 321 ? 42.747 -4.850 -32.142 1.00 27.48 321 ASN A O 1
ATOM 2572 N N . ASP A 1 322 ? 42.340 -4.960 -34.380 1.00 32.88 322 ASP A N 1
ATOM 2573 C CA . ASP A 1 322 ? 42.359 -6.395 -34.625 1.00 32.88 322 ASP A CA 1
ATOM 2574 C C . ASP A 1 322 ? 43.424 -7.146 -33.815 1.00 32.88 322 ASP A C 1
ATOM 2576 O O . ASP A 1 322 ? 44.629 -6.949 -33.997 1.00 32.88 322 ASP A O 1
ATOM 2580 N N . ILE A 1 323 ? 42.963 -8.084 -32.988 1.00 28.97 323 ILE A N 1
ATOM 2581 C CA . ILE A 1 323 ? 43.719 -9.278 -32.618 1.00 28.97 323 ILE A CA 1
ATOM 2582 C C . ILE A 1 323 ? 42.777 -10.459 -32.836 1.00 28.97 323 ILE A C 1
ATOM 2584 O O . ILE A 1 323 ? 41.783 -10.631 -32.133 1.00 28.97 323 ILE A O 1
ATOM 2588 N N . LEU A 1 324 ? 43.094 -11.227 -33.875 1.00 34.97 324 LEU A N 1
ATOM 2589 C CA . LEU A 1 324 ? 42.539 -12.542 -34.161 1.00 34.97 324 LEU A CA 1
ATOM 2590 C C . LEU A 1 324 ? 42.850 -13.465 -32.979 1.00 34.97 324 LEU A C 1
ATOM 2592 O O . LEU A 1 324 ? 44.018 -13.762 -32.739 1.00 34.97 324 LEU A O 1
ATOM 2596 N N . ASP A 1 325 ? 41.816 -13.924 -32.279 1.00 28.81 325 ASP A N 1
ATOM 2597 C CA . ASP A 1 325 ? 41.918 -15.075 -31.387 1.00 28.81 325 ASP A CA 1
ATOM 2598 C C . ASP A 1 325 ? 40.828 -16.086 -31.760 1.00 28.81 325 ASP A C 1
ATOM 2600 O O . ASP A 1 325 ? 39.623 -15.831 -31.661 1.00 28.81 325 ASP A O 1
ATOM 2604 N N . GLU A 1 326 ? 41.286 -17.214 -32.297 1.00 36.41 326 GLU A N 1
ATOM 2605 C CA . GLU A 1 326 ? 40.484 -18.355 -32.713 1.00 36.41 326 GLU A CA 1
ATOM 2606 C C . GLU A 1 326 ? 39.845 -19.004 -31.478 1.00 36.41 326 GLU A C 1
ATOM 2608 O O . GLU A 1 326 ? 40.455 -19.813 -30.781 1.00 36.41 326 GLU A O 1
ATOM 2613 N N . SER A 1 327 ? 38.572 -18.704 -31.223 1.00 34.41 327 SER A N 1
ATOM 2614 C CA . SER A 1 327 ? 37.736 -19.538 -30.361 1.00 34.41 327 SER A CA 1
ATOM 2615 C C . SER A 1 327 ? 36.438 -19.885 -31.088 1.00 34.41 327 SER A C 1
ATOM 2617 O O . SER A 1 327 ? 35.758 -19.021 -31.631 1.00 34.41 327 SER A O 1
ATOM 2619 N N . ASN A 1 328 ? 36.174 -21.192 -31.172 1.00 41.47 328 ASN A N 1
ATOM 2620 C CA . ASN A 1 328 ? 35.126 -21.852 -31.956 1.00 41.47 328 ASN A CA 1
ATOM 2621 C C . ASN A 1 328 ? 33.718 -21.277 -31.726 1.00 41.47 328 ASN A C 1
ATOM 2623 O O . ASN A 1 328 ? 32.946 -21.788 -30.910 1.00 41.47 328 ASN A O 1
ATOM 2627 N N . ASP A 1 329 ? 33.367 -20.276 -32.523 1.00 36.56 329 ASP A N 1
ATOM 2628 C CA . ASP A 1 329 ? 32.010 -19.777 -32.677 1.00 36.56 329 ASP A CA 1
ATOM 2629 C C . ASP A 1 329 ? 31.321 -20.590 -33.792 1.00 36.56 329 ASP A C 1
ATOM 2631 O O . ASP A 1 329 ? 31.749 -20.584 -34.949 1.00 36.56 329 ASP A O 1
ATOM 2635 N N . CYS A 1 330 ? 30.284 -21.367 -33.450 1.00 43.78 330 CYS A N 1
ATOM 2636 C CA . CYS A 1 330 ? 29.485 -22.168 -34.396 1.00 43.78 330 CYS A CA 1
ATOM 2637 C C . CYS A 1 330 ? 28.600 -21.222 -35.235 1.00 43.78 330 CYS A C 1
ATOM 2639 O O . CYS A 1 330 ? 27.390 -21.141 -35.060 1.00 43.78 330 CYS A O 1
ATOM 2641 N N . ASN A 1 331 ? 29.230 -20.511 -36.171 1.00 49.12 331 ASN A N 1
ATOM 2642 C CA . ASN A 1 331 ? 28.574 -19.683 -37.188 1.00 49.12 331 ASN A CA 1
ATOM 2643 C C . ASN A 1 331 ? 28.489 -20.381 -38.556 1.00 49.12 331 ASN A C 1
ATOM 2645 O O . ASN A 1 331 ? 28.061 -19.786 -39.542 1.00 49.12 331 ASN A O 1
ATOM 2649 N N . ASP A 1 332 ? 28.871 -21.658 -38.633 1.00 59.47 332 ASP A N 1
ATOM 2650 C CA . ASP A 1 332 ? 28.965 -22.374 -39.900 1.00 59.47 332 ASP A CA 1
ATOM 2651 C C . ASP A 1 332 ? 27.671 -23.142 -40.232 1.00 59.47 332 ASP A C 1
ATOM 2653 O O . ASP A 1 332 ? 27.179 -23.950 -39.438 1.00 59.47 332 ASP A O 1
ATOM 2657 N N . LEU A 1 333 ? 27.150 -22.966 -41.455 1.00 60.53 333 LEU A N 1
ATOM 2658 C CA . LEU A 1 333 ? 25.951 -23.637 -42.008 1.00 60.53 333 LEU A CA 1
ATOM 2659 C C . LEU A 1 333 ? 25.991 -25.175 -41.848 1.00 60.53 333 LEU A C 1
ATOM 2661 O O . LEU A 1 333 ? 24.963 -25.856 -41.827 1.00 60.53 333 LEU A O 1
ATOM 2665 N N . LYS A 1 334 ? 27.198 -25.733 -41.725 1.00 61.81 334 LYS A N 1
ATOM 2666 C CA . LYS A 1 334 ? 27.473 -27.155 -41.501 1.00 61.81 334 LYS A CA 1
ATOM 2667 C C . LYS A 1 334 ? 27.066 -27.623 -40.094 1.00 61.81 334 LYS A C 1
ATOM 2669 O O . LYS A 1 334 ? 26.539 -28.724 -39.960 1.00 61.81 334 LYS A O 1
ATOM 2674 N N . CYS A 1 335 ? 27.234 -26.768 -39.083 1.00 59.66 335 CYS A N 1
ATOM 2675 C CA . CYS A 1 335 ? 26.853 -27.008 -37.687 1.00 59.66 335 CYS A CA 1
ATOM 2676 C C . CYS A 1 335 ? 25.316 -27.108 -37.556 1.00 59.66 335 CYS A C 1
ATOM 2678 O O . CYS A 1 335 ? 24.788 -28.067 -36.993 1.00 59.66 335 CYS A O 1
ATOM 2680 N N . PHE A 1 336 ? 24.580 -26.195 -38.205 1.00 64.25 336 PHE A N 1
ATOM 2681 C CA . PHE A 1 336 ? 23.109 -26.216 -38.240 1.00 64.25 336 PHE A CA 1
ATOM 2682 C C . PHE A 1 336 ? 22.530 -27.446 -38.950 1.00 64.25 336 PHE A C 1
ATOM 2684 O O . PHE A 1 336 ? 21.556 -28.033 -38.476 1.00 64.25 336 PHE A O 1
ATOM 2691 N N . LYS A 1 337 ? 23.136 -27.876 -40.066 1.00 71.94 337 LYS A N 1
ATOM 2692 C CA . LYS A 1 337 ? 22.718 -29.107 -40.761 1.00 71.94 337 LYS A CA 1
ATOM 2693 C C . LYS A 1 337 ? 22.881 -30.343 -39.879 1.00 71.94 337 LYS A C 1
ATOM 2695 O O . LYS A 1 337 ? 22.008 -31.206 -39.890 1.00 71.94 337 LYS A O 1
ATOM 2700 N N . GLN A 1 338 ? 23.955 -30.408 -39.094 1.00 74.06 338 GLN A N 1
ATOM 2701 C CA . GLN A 1 338 ? 24.195 -31.525 -38.185 1.00 74.06 338 GLN A CA 1
ATOM 2702 C C . GLN A 1 338 ? 23.148 -31.579 -37.061 1.00 74.06 338 GLN A C 1
ATOM 2704 O O . GLN A 1 338 ? 22.588 -32.641 -36.800 1.00 74.06 338 GLN A O 1
ATOM 2709 N N . LEU A 1 339 ? 22.807 -30.429 -36.469 1.00 71.69 339 LEU A N 1
ATOM 2710 C CA . LEU A 1 339 ? 21.766 -30.336 -35.438 1.00 71.69 339 LEU A CA 1
ATOM 2711 C C . LEU A 1 339 ? 20.377 -30.736 -35.959 1.00 71.69 339 LEU A C 1
ATOM 2713 O O . LEU A 1 339 ? 19.626 -31.414 -35.258 1.00 71.69 339 LEU A O 1
ATOM 2717 N N . LEU A 1 340 ? 20.042 -30.363 -37.199 1.00 74.25 340 LEU A N 1
ATOM 2718 C CA . LEU A 1 340 ? 18.793 -30.779 -37.847 1.00 74.25 340 LEU A CA 1
ATOM 2719 C C . LEU A 1 340 ? 18.728 -32.300 -38.045 1.00 74.25 340 LEU A C 1
ATOM 2721 O O . LEU A 1 340 ? 17.702 -32.908 -37.748 1.00 74.25 340 LEU A O 1
ATOM 2725 N N . ILE A 1 341 ? 19.827 -32.921 -38.483 1.00 83.00 341 ILE A N 1
ATOM 2726 C CA . ILE A 1 341 ? 19.911 -34.378 -38.662 1.00 83.00 341 ILE A CA 1
ATOM 2727 C C . ILE A 1 341 ? 19.786 -35.102 -37.313 1.00 83.00 341 ILE A C 1
ATOM 2729 O O . ILE A 1 341 ? 19.057 -36.088 -37.202 1.00 83.00 341 ILE A O 1
ATOM 2733 N N . GLU A 1 342 ? 20.453 -34.609 -36.268 1.00 81.94 342 GLU A N 1
ATOM 2734 C CA . GLU A 1 342 ? 20.360 -35.189 -34.924 1.00 81.94 342 GLU A CA 1
ATOM 2735 C C . GLU A 1 342 ? 18.956 -35.058 -34.320 1.00 81.94 342 GLU A C 1
ATOM 2737 O O . GLU A 1 342 ? 18.480 -35.980 -33.648 1.00 81.94 342 GLU A O 1
ATOM 2742 N N . SER A 1 343 ? 18.275 -33.940 -34.578 1.00 77.62 343 SER A N 1
ATOM 2743 C CA . SER A 1 343 ? 16.895 -33.721 -34.145 1.00 77.62 343 SER A CA 1
ATOM 2744 C C . SER A 1 343 ? 15.918 -34.660 -34.866 1.00 77.62 343 SER A C 1
ATOM 2746 O O . SER A 1 343 ? 15.075 -35.288 -34.219 1.00 77.62 343 SER A O 1
ATOM 2748 N N . ASP A 1 344 ? 16.083 -34.861 -36.178 1.00 86.00 344 ASP A N 1
ATOM 2749 C CA . ASP A 1 344 ? 15.275 -35.810 -36.960 1.00 86.00 344 ASP A CA 1
ATOM 2750 C C . ASP A 1 344 ? 15.474 -37.260 -36.479 1.00 86.00 344 ASP A C 1
ATOM 2752 O O . ASP A 1 344 ? 14.506 -37.996 -36.274 1.00 86.00 344 ASP A O 1
ATOM 2756 N N . MET A 1 345 ? 16.721 -37.660 -36.189 1.00 86.25 345 MET A N 1
ATOM 2757 C CA . MET A 1 345 ? 17.011 -38.989 -35.632 1.00 86.25 345 MET A CA 1
ATOM 2758 C C . MET A 1 345 ? 16.377 -39.203 -34.253 1.00 86.25 345 MET A C 1
ATOM 2760 O O . MET A 1 345 ? 15.815 -40.270 -33.991 1.00 86.25 345 MET A O 1
ATOM 2764 N N . LYS A 1 346 ? 16.429 -38.200 -33.365 1.00 84.38 346 LYS A N 1
ATOM 2765 C CA . LYS A 1 346 ? 15.766 -38.279 -32.052 1.00 84.38 346 LYS A CA 1
ATOM 2766 C C . LYS A 1 346 ? 14.252 -38.374 -32.188 1.00 84.38 346 LYS A C 1
ATOM 2768 O O . LYS A 1 346 ? 13.634 -39.146 -31.459 1.00 84.38 346 LYS A O 1
ATOM 2773 N N . THR A 1 347 ? 13.675 -37.639 -33.135 1.00 83.56 347 THR A N 1
ATOM 2774 C CA . THR A 1 347 ? 12.231 -37.644 -33.392 1.00 83.56 347 THR A CA 1
ATOM 2775 C C . THR A 1 347 ? 11.774 -39.018 -33.873 1.00 83.56 347 THR A C 1
ATOM 2777 O O . THR A 1 347 ? 10.853 -39.581 -33.288 1.00 83.56 347 THR A O 1
ATOM 2780 N N . LYS A 1 348 ? 12.487 -39.625 -34.833 1.00 88.00 348 LYS A N 1
ATOM 2781 C CA . LYS A 1 348 ? 12.210 -40.995 -35.303 1.00 88.00 348 LYS A CA 1
ATOM 2782 C C . LYS A 1 348 ? 12.265 -42.028 -34.181 1.00 88.00 348 LYS A C 1
ATOM 2784 O O . LYS A 1 348 ? 11.352 -42.840 -34.055 1.00 88.00 348 LYS A O 1
ATOM 2789 N N . LYS A 1 349 ? 13.286 -41.953 -33.322 1.00 86.88 349 LYS A N 1
ATOM 2790 C CA . LYS A 1 349 ? 13.412 -42.851 -32.165 1.00 86.88 349 LYS A CA 1
ATOM 2791 C C . LYS A 1 349 ? 12.239 -42.699 -31.191 1.00 86.88 349 LYS A C 1
ATOM 2793 O O . LYS A 1 349 ? 11.756 -43.693 -30.657 1.00 86.88 349 LYS A O 1
ATOM 2798 N N . LEU A 1 350 ? 11.764 -41.471 -30.976 1.00 83.88 350 LEU A N 1
ATOM 2799 C CA . LEU A 1 350 ? 10.584 -41.214 -30.150 1.00 83.88 350 LEU A CA 1
ATOM 2800 C C . LEU A 1 350 ? 9.321 -41.823 -30.776 1.00 83.88 350 LEU A C 1
ATOM 2802 O O . LEU A 1 350 ? 8.523 -42.436 -30.074 1.00 83.88 350 LEU A O 1
ATOM 2806 N N . THR A 1 351 ? 9.155 -41.695 -32.095 1.00 87.56 351 THR A N 1
ATOM 2807 C CA . THR A 1 351 ? 8.015 -42.268 -32.824 1.00 87.56 351 THR A CA 1
ATOM 2808 C C . THR A 1 351 ? 7.986 -43.795 -32.729 1.00 87.56 351 THR 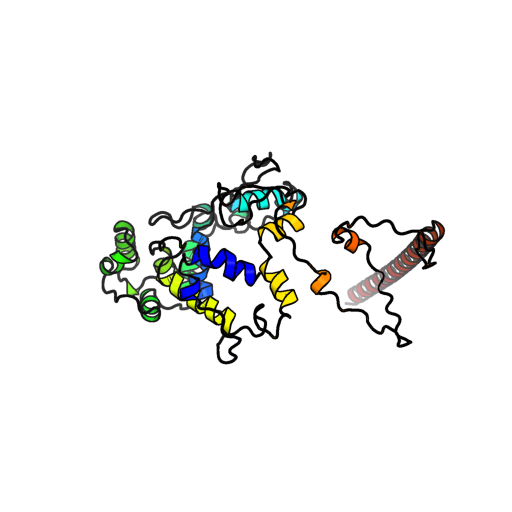A C 1
ATOM 2810 O O . THR A 1 351 ? 6.923 -44.365 -32.486 1.00 87.56 351 THR A O 1
ATOM 2813 N N . GLU A 1 352 ? 9.137 -44.463 -32.838 1.00 88.69 352 GLU A N 1
ATOM 2814 C CA . GLU A 1 352 ? 9.241 -45.918 -32.644 1.00 88.69 352 GLU A CA 1
ATOM 2815 C C . GLU A 1 352 ? 8.846 -46.337 -31.222 1.00 88.69 352 GLU A C 1
ATOM 2817 O O . GLU A 1 352 ? 8.070 -47.276 -31.043 1.00 88.69 352 GLU A O 1
ATOM 2822 N N . GLN A 1 353 ? 9.310 -45.602 -30.204 1.00 87.56 353 GLN A N 1
ATOM 2823 C CA . GLN A 1 353 ? 8.955 -45.873 -28.808 1.00 87.56 353 GLN A CA 1
ATOM 2824 C C . GLN A 1 353 ? 7.455 -45.698 -28.543 1.00 87.56 353 GLN A C 1
ATOM 2826 O O . GLN A 1 353 ? 6.850 -46.524 -27.860 1.00 87.56 353 GLN A O 1
ATOM 2831 N N . VAL A 1 354 ? 6.834 -44.659 -29.108 1.00 88.94 354 VAL A N 1
ATOM 2832 C CA . VAL A 1 354 ? 5.379 -44.441 -29.017 1.00 88.94 354 VAL A CA 1
ATOM 2833 C C . VAL A 1 354 ? 4.606 -45.566 -29.715 1.00 88.94 354 VAL A C 1
ATOM 2835 O O . VAL A 1 354 ? 3.587 -46.027 -29.192 1.00 88.94 354 VAL A O 1
ATOM 2838 N N . GLY A 1 355 ? 5.107 -46.056 -30.852 1.00 90.12 355 GLY A N 1
ATOM 2839 C CA . GLY A 1 355 ? 4.542 -47.212 -31.547 1.00 90.12 355 GLY A CA 1
ATOM 2840 C C . GLY A 1 355 ? 4.594 -48.488 -30.704 1.00 90.12 355 GLY A C 1
ATOM 2841 O O . GLY A 1 355 ? 3.594 -49.197 -30.586 1.00 90.12 355 GLY A O 1
ATOM 2842 N N . GLU A 1 356 ? 5.726 -48.760 -30.046 1.00 89.69 356 GLU A N 1
ATOM 2843 C CA . GLU A 1 356 ? 5.854 -49.940 -29.186 1.00 89.69 356 GLU A CA 1
ATOM 2844 C C . GLU A 1 356 ? 4.944 -49.864 -27.951 1.00 89.69 356 GLU A C 1
ATOM 2846 O O . GLU A 1 356 ? 4.314 -50.861 -27.590 1.00 89.69 356 GLU A O 1
ATOM 2851 N N . ILE A 1 357 ? 4.821 -48.682 -27.337 1.00 88.56 357 ILE A N 1
ATOM 2852 C CA . ILE A 1 357 ? 3.898 -48.459 -26.215 1.00 88.56 357 ILE A CA 1
ATOM 2853 C C . ILE A 1 357 ? 2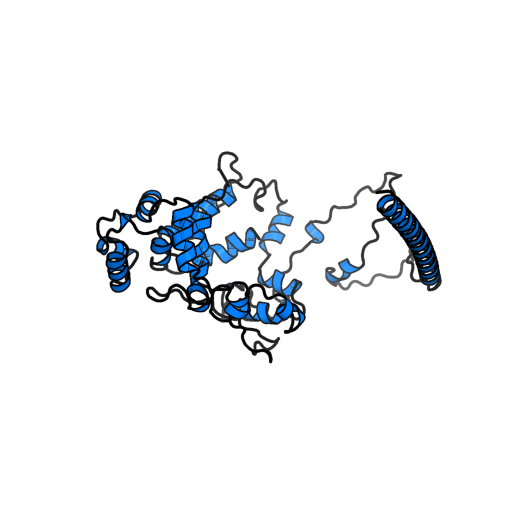.450 -48.689 -26.655 1.00 88.56 357 ILE A C 1
ATOM 2855 O O . ILE A 1 357 ? 1.713 -49.381 -25.954 1.00 88.56 357 ILE A O 1
ATOM 2859 N N . SER A 1 358 ? 2.055 -48.174 -27.822 1.00 90.75 358 SER A N 1
ATOM 2860 C CA . SER A 1 358 ? 0.693 -48.347 -28.350 1.00 90.75 358 SER A CA 1
ATOM 2861 C C . SER A 1 358 ? 0.356 -49.825 -28.558 1.00 90.75 358 SER A C 1
ATOM 2863 O O . SER A 1 358 ? -0.694 -50.286 -28.118 1.00 90.75 358 SER A O 1
ATOM 2865 N N . ARG A 1 359 ? 1.292 -50.604 -29.115 1.00 91.06 359 ARG A N 1
ATOM 2866 C CA . ARG A 1 359 ? 1.108 -52.047 -29.331 1.00 91.06 359 ARG A CA 1
ATOM 2867 C C . ARG A 1 359 ? 0.976 -52.829 -28.019 1.00 91.06 359 ARG A C 1
ATOM 2869 O O . ARG A 1 359 ? 0.157 -53.737 -27.919 1.00 91.06 359 ARG A O 1
ATOM 2876 N N . ARG A 1 360 ? 1.749 -52.463 -26.987 1.00 90.06 360 ARG A N 1
ATOM 2877 C CA . ARG A 1 360 ? 1.603 -53.060 -25.644 1.00 90.06 360 ARG A CA 1
ATOM 2878 C C . ARG A 1 360 ? 0.265 -52.707 -25.003 1.00 90.06 360 ARG A C 1
ATOM 2880 O O . ARG A 1 360 ? -0.291 -53.528 -24.278 1.00 90.06 360 ARG A O 1
ATOM 2887 N N . LEU A 1 361 ? -0.242 -51.500 -25.254 1.00 89.81 361 LEU A N 1
ATOM 2888 C CA . LEU A 1 361 ? -1.551 -51.078 -24.768 1.00 89.81 361 LEU A CA 1
ATOM 2889 C C . LEU A 1 361 ? -2.666 -51.925 -25.400 1.00 89.81 361 LEU A C 1
ATOM 2891 O O . LEU A 1 361 ? -3.536 -52.406 -24.681 1.00 89.81 361 LEU A O 1
ATOM 2895 N N . GLU A 1 362 ? -2.601 -52.171 -26.711 1.00 91.38 362 GLU A N 1
ATOM 2896 C CA . GLU A 1 362 ? -3.544 -53.048 -27.421 1.00 91.38 362 GLU A CA 1
ATOM 2897 C C . GLU A 1 362 ? -3.508 -54.491 -26.898 1.00 91.38 362 GLU A C 1
ATOM 2899 O O . GLU A 1 362 ? -4.559 -55.064 -26.611 1.00 91.38 362 GLU A O 1
ATOM 2904 N N . GLU A 1 363 ? -2.318 -55.066 -26.683 1.00 90.56 363 GLU A N 1
ATOM 2905 C CA . GLU A 1 363 ? -2.186 -56.403 -26.080 1.00 90.56 363 GLU A CA 1
ATOM 2906 C C . GLU A 1 363 ? -2.785 -56.468 -24.666 1.00 90.56 363 GLU A C 1
ATOM 2908 O O . GLU A 1 363 ? -3.428 -57.456 -24.305 1.00 90.56 363 GLU A O 1
ATOM 2913 N N . LEU A 1 364 ? -2.592 -55.422 -23.857 1.00 90.12 364 LEU A N 1
ATOM 2914 C CA . LEU A 1 364 ? -3.175 -55.342 -22.517 1.00 90.12 364 LEU A CA 1
ATOM 2915 C C . LEU A 1 364 ? -4.699 -55.220 -22.564 1.00 90.12 364 LEU A C 1
ATOM 2917 O O . LEU A 1 364 ? -5.365 -55.868 -21.758 1.00 90.12 364 LEU A O 1
ATOM 2921 N N . MET A 1 365 ? -5.252 -54.445 -23.502 1.00 86.62 365 MET A N 1
ATOM 2922 C CA . MET A 1 365 ? -6.703 -54.344 -23.686 1.00 86.62 365 MET A CA 1
ATOM 2923 C C . MET A 1 365 ? -7.313 -55.686 -24.100 1.00 86.62 365 MET A C 1
ATOM 2925 O O . MET A 1 365 ? -8.300 -56.103 -23.501 1.00 86.62 365 MET A O 1
ATOM 2929 N N . LEU A 1 366 ? -6.689 -56.408 -25.037 1.00 88.94 366 LEU A N 1
ATOM 2930 C CA . LEU A 1 366 ? -7.151 -57.736 -25.461 1.00 88.94 366 LEU A CA 1
ATOM 2931 C C . LEU A 1 366 ? -7.151 -58.743 -24.302 1.00 88.94 366 LEU A C 1
ATOM 2933 O O . LEU A 1 366 ? -8.123 -59.470 -24.105 1.00 88.94 366 LEU A O 1
ATOM 2937 N N . ARG A 1 367 ? -6.098 -58.743 -23.475 1.00 85.75 367 ARG A N 1
ATOM 2938 C CA . ARG A 1 367 ? -6.049 -59.586 -22.267 1.00 85.75 367 ARG A CA 1
ATOM 2939 C C . ARG A 1 367 ? -7.105 -59.191 -21.237 1.00 85.75 367 ARG A C 1
ATOM 2941 O O . ARG A 1 367 ? -7.639 -60.058 -20.549 1.00 85.75 367 ARG A O 1
ATOM 2948 N N . LEU A 1 368 ? -7.410 -57.899 -21.115 1.00 80.69 368 LEU A N 1
ATOM 2949 C CA . LEU A 1 368 ? -8.463 -57.416 -20.224 1.00 80.69 368 LEU A CA 1
ATOM 2950 C C . LEU A 1 368 ? -9.843 -57.923 -20.676 1.00 80.69 368 LEU A C 1
ATOM 2952 O O . LEU A 1 368 ? -10.635 -58.356 -19.840 1.00 80.69 368 LEU A O 1
ATOM 2956 N N . GLU A 1 369 ? -10.106 -57.920 -21.985 1.00 84.25 369 GLU A N 1
ATOM 2957 C CA . GLU A 1 369 ? -11.339 -58.460 -22.568 1.00 84.25 369 GLU A CA 1
ATOM 2958 C C . GLU A 1 369 ? -11.465 -59.979 -22.377 1.00 84.25 369 GLU A C 1
ATOM 2960 O O . GLU A 1 369 ? -12.556 -60.471 -22.084 1.00 84.25 369 GLU A O 1
ATOM 2965 N N . GLU A 1 370 ? -10.369 -60.736 -22.493 1.00 83.62 370 GLU A N 1
ATOM 2966 C CA . GLU A 1 370 ? -10.364 -62.179 -22.208 1.00 83.62 370 GLU A CA 1
ATOM 2967 C C . GLU A 1 370 ? -10.699 -62.478 -20.739 1.00 83.62 370 GLU A C 1
ATOM 2969 O O . GLU A 1 370 ? -11.517 -63.355 -20.458 1.00 83.62 370 GLU A O 1
ATOM 2974 N N . VAL A 1 371 ? -10.139 -61.709 -19.798 1.00 79.25 371 VAL A N 1
ATOM 2975 C CA . VAL A 1 371 ? -10.434 -61.841 -18.358 1.00 79.25 371 VAL A CA 1
ATOM 2976 C C . VAL A 1 371 ? -11.876 -61.439 -18.032 1.00 79.25 371 VAL A C 1
ATOM 2978 O O . VAL A 1 371 ? -12.494 -62.019 -17.139 1.00 79.25 371 VAL A O 1
ATOM 2981 N N . GLN A 1 372 ? -12.441 -60.463 -18.747 1.00 73.69 372 GLN A N 1
ATOM 2982 C CA . GLN A 1 372 ? -13.847 -60.082 -18.587 1.00 73.69 372 GLN A CA 1
ATOM 2983 C C . GLN A 1 372 ? -14.815 -61.141 -19.127 1.00 73.69 372 GLN A C 1
ATOM 2985 O O . GLN A 1 372 ? -15.896 -61.287 -18.569 1.00 73.69 372 GLN A O 1
ATOM 2990 N N . LYS A 1 373 ? -14.435 -61.897 -20.165 1.00 76.75 373 LYS A N 1
ATOM 2991 C CA . LYS A 1 373 ? -15.240 -63.006 -20.712 1.00 76.75 373 LYS A CA 1
ATOM 2992 C C . LYS A 1 373 ? -15.130 -64.308 -19.906 1.00 76.75 373 LYS A C 1
ATOM 2994 O O . LYS A 1 373 ? -15.939 -65.206 -20.120 1.00 76.75 373 LYS A O 1
ATOM 2999 N N . SER A 1 374 ? -14.140 -64.433 -19.016 1.00 65.81 374 SER A N 1
ATOM 3000 C CA . SER A 1 374 ? -13.943 -65.611 -18.154 1.00 65.81 374 SER A CA 1
ATOM 3001 C C . SER A 1 374 ? -14.584 -65.488 -16.760 1.00 65.81 374 SER A C 1
ATOM 3003 O O . SER A 1 374 ? -14.335 -66.338 -15.903 1.00 65.81 374 SER A O 1
ATOM 3005 N N . LYS A 1 375 ? -15.346 -64.419 -16.511 1.00 52.41 375 LYS A N 1
ATOM 3006 C CA . LYS A 1 375 ? -16.247 -64.243 -15.363 1.00 52.41 375 LYS A CA 1
ATOM 3007 C C . LYS A 1 375 ? -17.684 -64.338 -15.848 1.00 52.41 375 LYS A C 1
ATOM 3009 O O . LYS A 1 375 ? -18.510 -64.824 -15.046 1.00 52.41 375 LYS A O 1
#

Foldseek 3Di:
DLLQCQVFPVCLALHVCSCVLLPPFPFADQVFDLDDDPCCVLALVCLCQQQADQWQAFADLVRHGDPVGIHGPLCVPPHCVCCVPVPHCQRSLSSLLADGTHADDLVRRHDCCQAQRDNVVPDPHGHHNVVVSQVSLVVSVPFAQQVLCVVLVHDDDWALVVCCVFQVDPVSSVVCCVPQVTNRRHRNNSSFSNGDADVSHSTTPSSSSVVSVNSSSNQRNDNCRPPRCVNDPPVQSVLVNLDAVLLVCVVPPPSNQWAWQRSNDHADPVTHTGGSVPRDHRDCCSVDDPPDDPPDDDDDPPPDDDPVCVVVDDDDDDDDDDDDDDDDDPPDPVSVVVVVVVVVVVVVVVVVVVVVVVVVVVVVVVVVVVVVVVD

InterPro domains:
  IPR010255 Haem peroxidase superfamily [SSF48113] (1-289)
  IPR019791 Haem peroxidase, animal-type [PF03098] (1-264)
  IPR019791 Haem peroxidase, animal-type [PR00457] (42-52)
  IPR019791 Haem peroxidase, animal-type [PR00457] (169-189)
  IPR019791 Haem peroxidase, animal-type [PR00457] (240-254)
  IPR019791 Haem peroxidase, animal-type [PS50292] (1-291)
  IPR037120 Haem peroxidase domain superfamily, animal type [G3DSA:1.10.640.10] (1-291)